Protein AF-A0A8H7R7V6-F1 (afdb_monomer)

Sequence (417 aa):
KKKKIMVQNHTMDVLSERLSRDVQIFDNLLKLIPAKFYVMDKNDDASGKFQHNKRKKAPKQAIKDRTKKAKKAKLDPNNIKSIGELQEEKAKQLIEEQENKSESEEEEDDEEESSDADEEQIEKMDVETGAFSGLDDSTPALAEATTTVEEVNLQPMEKSDIDQLRNRLQARISQLREKRNAPGANTANPRSRDDILAARNKKKEDRKKAIKAQKEKGGKVASEELVKFDDRKPVFNQTRPSADSVKMDGDLYFGKLAVGATVDQKKKKGPTDAKTQLKMLEAKQEKLEKMKGEDKSKAEELMEKEEWNKVLALATGEKLKDDTKLLKKTIKRQEKLKNKSGQEWNKRIEKVKYDEKKHIKKREENIKSKIDEKMNKKRGIKVKPAPKKARPGFEGAKRSNGGKVSKPSPPTKKGKK

Foldseek 3Di:
DVVVVVVVVVVVVVVVVVVVVVVVVVVVVQQVDQCCVPDPPPVVVVPPPPDDPPPPPDDPVVVVVVVVVVVVLVPDPVNRDGPVRVVVVVVVVVVVVVVVVVVVVVVDDDDDDDDDDDDDDDDDDYDDDDDDDDDDDDDDDDDDDDDDDDDDDDDPDPPDDPVVVVVVVVVVVLVVCVVVVPPPNPDVDDDDPVVVVVVVVVVVVVVVVVVVVCVVVVDPDDPDDPPPPPPDDDDPDDDDPDPDDDDDPDPDDPPDPPPDPPPPPVPPDPDPALVVLLVVLVVVVVVLVVCCVVPVVVSVVVVVVVVVVVVVCVVVVHDDDNDNVVSVVVVVVVVVVVVVVVVVVVVVVVVVVVVVVVVVVVVVVVVVVVVVVVVCVVVVNPDDDDPPDPDVPDDDDPPDDDDDPDDDDDDDPPDDD

Structure (mmCIF, N/CA/C/O backbone):
data_AF-A0A8H7R7V6-F1
#
_entry.id   AF-A0A8H7R7V6-F1
#
loop_
_atom_site.group_PDB
_atom_site.id
_atom_site.type_symbol
_atom_site.label_atom_id
_atom_site.label_alt_id
_atom_site.label_comp_id
_atom_site.label_asym_id
_atom_site.label_entity_id
_atom_site.label_seq_id
_atom_site.pdbx_PDB_ins_code
_atom_site.Cartn_x
_atom_site.Cartn_y
_atom_site.Cartn_z
_atom_site.occupancy
_atom_site.B_iso_or_equiv
_atom_site.auth_seq_id
_atom_site.auth_comp_id
_atom_site.auth_asym_id
_atom_site.auth_atom_id
_atom_site.pdbx_PDB_model_num
ATOM 1 N N . LYS A 1 1 ? -87.316 -16.687 -7.023 1.00 62.53 1 LYS A N 1
ATOM 2 C CA . LYS A 1 1 ? -86.190 -17.240 -7.825 1.00 62.53 1 LYS A CA 1
ATOM 3 C C . LYS A 1 1 ? -85.222 -16.148 -8.310 1.00 62.53 1 LYS A C 1
ATOM 5 O O . LYS A 1 1 ? -84.075 -16.199 -7.897 1.00 62.53 1 LYS A O 1
ATOM 10 N N . LYS A 1 2 ? -85.666 -15.108 -9.041 1.00 66.12 2 LYS A N 1
ATOM 11 C CA . LYS A 1 2 ? -84.797 -14.008 -9.539 1.00 66.12 2 LYS A CA 1
ATOM 12 C C . LYS A 1 2 ? -83.931 -13.304 -8.469 1.00 66.12 2 LYS A C 1
ATOM 14 O O . LYS A 1 2 ? -82.732 -13.176 -8.665 1.00 66.12 2 LYS A O 1
ATOM 19 N N . LYS A 1 3 ? -84.494 -12.945 -7.302 1.00 67.38 3 LYS A N 1
ATOM 20 C CA . LYS A 1 3 ? -83.727 -12.311 -6.202 1.00 67.38 3 LYS A CA 1
ATOM 21 C C . LYS A 1 3 ? -82.595 -13.194 -5.638 1.00 67.38 3 LYS A C 1
ATOM 23 O O . LYS A 1 3 ? -81.553 -12.670 -5.282 1.00 67.38 3 LYS A O 1
ATOM 28 N N . LYS A 1 4 ? -82.774 -14.523 -5.593 1.00 71.25 4 LYS A N 1
ATOM 29 C CA . LYS A 1 4 ? -81.756 -15.466 -5.084 1.00 71.25 4 LYS A CA 1
ATOM 30 C C . LYS A 1 4 ? -80.575 -15.607 -6.055 1.00 71.25 4 LYS A C 1
ATOM 32 O O . LYS A 1 4 ? -79.439 -15.615 -5.610 1.00 71.25 4 LYS A O 1
ATOM 37 N N . ILE A 1 5 ? -80.856 -15.640 -7.361 1.00 73.12 5 ILE A N 1
ATOM 38 C CA . ILE A 1 5 ? -79.836 -15.692 -8.425 1.00 73.12 5 ILE A CA 1
ATOM 39 C C . ILE A 1 5 ? -79.008 -14.397 -8.443 1.00 73.12 5 ILE A C 1
ATOM 41 O O . ILE A 1 5 ? -77.789 -14.444 -8.530 1.00 73.12 5 ILE A O 1
ATOM 45 N N . MET A 1 6 ? -79.653 -13.239 -8.272 1.00 69.69 6 MET A N 1
ATOM 46 C CA . MET A 1 6 ? -78.968 -11.941 -8.243 1.00 69.69 6 MET A CA 1
ATOM 47 C C . MET A 1 6 ? -78.010 -11.798 -7.048 1.00 69.69 6 MET A C 1
ATOM 49 O O . MET A 1 6 ? -76.903 -11.297 -7.208 1.00 69.69 6 MET A O 1
ATOM 53 N N . VAL A 1 7 ? -78.407 -12.282 -5.863 1.00 74.50 7 VAL A N 1
ATOM 54 C CA . VAL A 1 7 ? -77.539 -12.296 -4.670 1.00 74.50 7 VAL A CA 1
ATOM 55 C C . VAL A 1 7 ? -76.362 -13.258 -4.853 1.00 74.50 7 VAL A C 1
ATOM 57 O O . VAL A 1 7 ? -75.245 -12.909 -4.494 1.00 74.50 7 VAL A O 1
ATOM 60 N N . GLN A 1 8 ? -76.585 -14.433 -5.453 1.00 75.31 8 GLN A N 1
ATOM 61 C CA . GLN A 1 8 ? -75.512 -15.391 -5.748 1.00 75.31 8 GLN A CA 1
ATOM 62 C C . GLN A 1 8 ? -74.484 -14.823 -6.737 1.00 75.31 8 GLN A C 1
ATOM 64 O O . GLN A 1 8 ? -73.285 -14.926 -6.489 1.00 75.31 8 GLN A O 1
ATOM 69 N N . ASN A 1 9 ? -74.933 -14.155 -7.801 1.00 78.44 9 ASN A N 1
ATOM 70 C CA . ASN A 1 9 ? -74.030 -13.503 -8.751 1.00 78.44 9 ASN A CA 1
ATOM 71 C C . ASN A 1 9 ? -73.221 -12.387 -8.076 1.00 78.44 9 ASN A C 1
ATOM 73 O O . ASN A 1 9 ? -72.006 -12.356 -8.211 1.00 78.44 9 ASN A O 1
ATOM 77 N N . HIS A 1 10 ? -73.856 -11.562 -7.237 1.00 78.81 10 HIS A N 1
ATOM 78 C CA . HIS A 1 10 ? -73.146 -10.515 -6.503 1.00 78.81 10 HIS A CA 1
ATOM 79 C C . HIS A 1 10 ? -72.088 -11.078 -5.539 1.00 78.81 10 HIS A C 1
ATOM 81 O O . HIS A 1 10 ? -71.000 -10.526 -5.425 1.00 78.81 10 HIS A O 1
ATOM 87 N N . THR A 1 11 ? -72.357 -12.208 -4.875 1.00 83.81 11 THR A N 1
ATOM 88 C CA . THR A 1 11 ? -71.341 -12.866 -4.035 1.00 83.81 11 THR A CA 1
ATOM 89 C C . THR A 1 11 ? -70.177 -13.439 -4.843 1.00 83.81 11 THR A C 1
ATOM 91 O O . THR A 1 11 ? -69.045 -13.414 -4.363 1.00 83.81 11 THR A O 1
ATOM 94 N N . MET A 1 12 ? -70.435 -13.924 -6.063 1.00 85.75 12 MET A N 1
ATOM 95 C CA . MET A 1 12 ? -69.388 -14.401 -6.971 1.00 85.75 12 MET A CA 1
ATOM 96 C C . MET A 1 12 ? -68.538 -13.245 -7.504 1.00 85.75 12 MET A C 1
ATOM 98 O O . MET A 1 12 ? -67.318 -13.377 -7.547 1.00 85.75 12 MET A O 1
ATOM 102 N N . ASP A 1 13 ? -69.155 -12.106 -7.818 1.00 88.44 13 ASP A N 1
ATOM 103 C CA . ASP A 1 13 ? -68.453 -10.897 -8.260 1.00 88.44 13 ASP A CA 1
ATOM 104 C C . ASP A 1 13 ? -67.587 -10.303 -7.138 1.00 88.44 13 ASP A C 1
ATOM 106 O O . ASP A 1 13 ? -66.431 -9.952 -7.346 1.00 88.44 13 ASP A O 1
ATOM 110 N N . VAL A 1 14 ? -68.085 -10.275 -5.898 1.00 91.12 14 VAL A N 1
ATOM 111 C CA . VAL A 1 14 ? -67.290 -9.825 -4.740 1.00 91.12 14 VAL A CA 1
ATOM 112 C C . VAL A 1 14 ? -66.110 -10.767 -4.468 1.00 91.12 14 VAL A C 1
ATOM 114 O O . VAL A 1 14 ? -65.021 -10.321 -4.094 1.00 91.12 14 VAL A O 1
ATOM 117 N N . LEU A 1 15 ? -66.296 -12.077 -4.662 1.00 91.44 15 LEU A N 1
ATOM 118 C CA . LEU A 1 15 ? -65.223 -13.058 -4.510 1.00 91.44 15 LEU A CA 1
ATOM 119 C C . LEU A 1 15 ? -64.175 -12.936 -5.625 1.00 91.44 15 LEU A C 1
ATOM 121 O O . LEU A 1 15 ? -62.980 -12.992 -5.330 1.00 91.44 15 LEU A O 1
ATOM 125 N N . SER A 1 16 ? -64.595 -12.738 -6.877 1.00 93.12 16 SER A N 1
ATOM 126 C CA . SER A 1 16 ? -63.685 -12.557 -8.014 1.00 93.12 16 SER A CA 1
ATOM 127 C C . SER A 1 16 ? -62.885 -11.258 -7.890 1.00 93.12 16 SER A C 1
ATOM 129 O O . SER A 1 16 ? -61.675 -11.250 -8.124 1.00 93.12 16 SER A O 1
ATOM 131 N N . GLU A 1 17 ? -63.510 -10.185 -7.407 1.00 92.75 17 GLU A N 1
ATOM 132 C CA . GLU A 1 17 ? -62.842 -8.928 -7.083 1.00 92.75 17 GLU A CA 1
ATOM 133 C C . GLU A 1 17 ? -61.805 -9.083 -5.964 1.00 92.75 17 GLU A C 1
ATOM 135 O O . GLU A 1 17 ? -60.724 -8.493 -6.026 1.00 92.75 17 GLU A O 1
ATOM 140 N N . ARG A 1 18 ? -62.122 -9.857 -4.919 1.00 93.38 18 ARG A N 1
ATOM 141 C CA . ARG A 1 18 ? -61.183 -10.134 -3.826 1.00 93.38 18 ARG A CA 1
ATOM 142 C C . ARG A 1 18 ? -59.995 -10.957 -4.314 1.00 93.38 18 ARG A C 1
ATOM 144 O O . ARG A 1 18 ? -58.863 -10.577 -4.040 1.00 93.38 18 ARG A O 1
ATOM 151 N N . LEU A 1 19 ? -60.245 -12.022 -5.075 1.00 94.38 19 LEU A N 1
ATOM 152 C CA . LEU A 1 19 ? -59.187 -12.838 -5.675 1.00 94.38 19 LEU A CA 1
ATOM 153 C C . LEU A 1 19 ? -58.293 -12.001 -6.595 1.00 94.38 19 LEU A C 1
ATOM 155 O O . LEU A 1 19 ? -57.074 -12.101 -6.512 1.00 94.38 19 LEU A O 1
ATOM 159 N N . SER A 1 20 ? -58.878 -11.116 -7.403 1.00 93.62 20 SER A N 1
ATOM 160 C CA . SER A 1 20 ? -58.120 -10.207 -8.270 1.00 93.62 20 SER A CA 1
ATOM 161 C C . SER A 1 20 ? -57.237 -9.244 -7.471 1.00 93.62 20 SER A C 1
ATOM 163 O O . SER A 1 20 ? -56.085 -9.023 -7.840 1.00 93.62 20 SER A O 1
ATOM 165 N N . ARG A 1 21 ? -57.733 -8.700 -6.348 1.00 95.38 21 ARG A N 1
ATOM 166 C CA . ARG A 1 21 ? -56.925 -7.862 -5.443 1.00 95.38 21 ARG A CA 1
ATOM 167 C C . ARG A 1 21 ? -55.783 -8.649 -4.806 1.00 95.38 21 ARG A C 1
ATOM 169 O O . ARG A 1 21 ? -54.660 -8.154 -4.777 1.00 95.38 21 ARG A O 1
ATOM 176 N N . ASP A 1 22 ? -56.049 -9.860 -4.324 1.00 94.62 22 ASP A N 1
ATOM 177 C CA . ASP A 1 22 ? -55.033 -10.699 -3.686 1.00 94.62 22 ASP A CA 1
ATOM 178 C C . ASP A 1 22 ? -53.931 -11.080 -4.692 1.00 94.62 22 ASP A C 1
ATOM 180 O O . ASP A 1 22 ? -52.749 -10.936 -4.382 1.00 94.62 22 ASP A O 1
ATOM 184 N N . VAL A 1 23 ? -54.291 -11.445 -5.929 1.00 93.50 23 VAL A N 1
ATOM 185 C CA . VAL A 1 23 ? -53.333 -11.699 -7.024 1.00 93.50 23 VAL A CA 1
ATOM 186 C C . VAL A 1 23 ? -52.469 -10.466 -7.304 1.00 93.50 23 VAL A C 1
ATOM 188 O O . VAL A 1 23 ? -51.245 -10.573 -7.320 1.00 93.50 23 VAL A O 1
ATOM 191 N N . GLN A 1 24 ? -53.069 -9.276 -7.412 1.00 92.38 24 GLN A N 1
ATOM 192 C CA . GLN A 1 24 ? -52.314 -8.029 -7.596 1.00 92.38 24 GLN A CA 1
ATOM 193 C C . GLN A 1 24 ? -51.334 -7.757 -6.444 1.00 92.38 24 GLN A C 1
ATOM 195 O O . GLN A 1 24 ? -50.227 -7.267 -6.673 1.00 92.38 24 GLN A O 1
ATOM 200 N N . ILE A 1 25 ? -51.716 -8.066 -5.200 1.00 94.19 25 ILE A N 1
ATOM 201 C CA . ILE A 1 25 ? -50.840 -7.926 -4.030 1.00 94.19 25 ILE A CA 1
ATOM 202 C C . ILE A 1 25 ? -49.653 -8.890 -4.129 1.00 94.19 25 ILE A C 1
ATOM 204 O O . ILE A 1 25 ? -48.515 -8.469 -3.902 1.00 94.19 25 ILE A O 1
ATOM 208 N N . PHE A 1 26 ? -49.888 -10.152 -4.497 1.00 90.31 26 PHE A N 1
ATOM 209 C CA . PHE A 1 26 ? -48.817 -11.130 -4.690 1.00 90.31 26 PHE A CA 1
ATOM 210 C C . PHE A 1 26 ? -47.879 -10.736 -5.833 1.00 90.31 26 PHE A C 1
ATOM 212 O O . PHE A 1 26 ? -46.663 -10.774 -5.647 1.00 90.31 26 PHE A O 1
ATOM 219 N N . ASP A 1 27 ? -48.404 -10.260 -6.960 1.00 87.56 27 ASP A N 1
ATOM 220 C CA . ASP A 1 27 ? -47.586 -9.788 -8.081 1.00 87.56 27 ASP A CA 1
ATOM 221 C C . ASP A 1 27 ? -46.722 -8.588 -7.685 1.00 87.56 27 ASP A C 1
ATOM 223 O O . ASP A 1 27 ? -45.543 -8.516 -8.033 1.00 87.56 27 ASP A O 1
ATOM 227 N N . ASN A 1 28 ? -47.271 -7.655 -6.904 1.00 88.62 28 ASN A N 1
ATOM 228 C CA . ASN A 1 28 ? -46.518 -6.517 -6.378 1.00 88.62 28 ASN A CA 1
ATOM 229 C C . ASN A 1 28 ? -45.423 -6.955 -5.395 1.00 88.62 28 ASN A C 1
ATOM 231 O O . ASN A 1 28 ? -44.320 -6.405 -5.419 1.00 88.62 28 ASN A O 1
ATOM 235 N N . LEU A 1 29 ? -45.691 -7.967 -4.567 1.00 86.88 29 LEU A N 1
ATOM 236 C CA . LEU A 1 29 ? -44.695 -8.547 -3.669 1.00 86.88 29 LEU A CA 1
ATOM 237 C C . LEU A 1 29 ? -43.571 -9.239 -4.450 1.00 86.88 29 LEU A C 1
ATOM 239 O O . LEU A 1 29 ? -42.398 -9.050 -4.134 1.00 86.88 29 LEU A O 1
ATOM 243 N N . LEU A 1 30 ? -43.911 -9.996 -5.493 1.00 84.50 30 LEU A N 1
ATOM 244 C CA . LEU A 1 30 ? -42.936 -10.661 -6.354 1.00 84.50 30 LEU A CA 1
ATOM 245 C C . LEU A 1 30 ? -42.093 -9.651 -7.147 1.00 84.50 30 LEU A C 1
ATOM 247 O O . LEU A 1 30 ? -40.888 -9.852 -7.286 1.00 84.50 30 LEU A O 1
ATOM 251 N N . LYS A 1 31 ? -42.673 -8.521 -7.578 1.00 84.44 31 LYS A N 1
ATOM 252 C CA . LYS A 1 31 ? -41.951 -7.410 -8.231 1.00 84.44 31 LYS A CA 1
ATOM 253 C C . LYS A 1 31 ? -40.912 -6.738 -7.334 1.00 84.44 31 LYS A C 1
ATOM 255 O O . LYS A 1 31 ? -39.905 -6.243 -7.834 1.00 84.44 31 LYS A O 1
ATOM 260 N N . LEU A 1 32 ? -41.122 -6.728 -6.017 1.00 84.25 32 LEU A N 1
ATOM 261 C CA . LEU A 1 32 ? -40.166 -6.159 -5.059 1.00 84.25 32 LEU A CA 1
ATOM 262 C C . LEU A 1 32 ? -38.918 -7.031 -4.869 1.00 84.25 32 LEU A C 1
ATOM 264 O O . LEU A 1 32 ? -37.903 -6.553 -4.359 1.00 84.25 32 LEU A O 1
ATOM 268 N N . ILE A 1 33 ? -38.976 -8.301 -5.266 1.00 83.19 33 ILE A N 1
ATOM 269 C CA . ILE A 1 33 ? -37.880 -9.249 -5.111 1.00 83.19 33 ILE A CA 1
ATOM 270 C C . ILE A 1 33 ? -37.012 -9.211 -6.379 1.00 83.19 33 ILE A C 1
ATOM 272 O O . ILE A 1 33 ? -37.485 -9.550 -7.463 1.00 83.19 33 ILE A O 1
ATOM 276 N N . PRO A 1 34 ? -35.717 -8.850 -6.284 1.00 80.06 34 PRO A N 1
ATOM 277 C CA . PRO A 1 34 ? -34.854 -8.812 -7.458 1.00 80.06 34 PRO A CA 1
ATOM 278 C C . PRO A 1 34 ? -34.709 -10.194 -8.106 1.00 80.06 34 PRO A C 1
ATOM 280 O O . PRO A 1 34 ? -34.283 -11.153 -7.455 1.00 80.06 34 PRO A O 1
ATOM 283 N N . ALA A 1 35 ? -34.951 -10.274 -9.417 1.00 78.75 35 ALA A N 1
ATOM 284 C CA . ALA A 1 35 ? -34.906 -11.530 -10.170 1.00 78.75 35 ALA A CA 1
ATOM 285 C C . ALA A 1 35 ? -33.546 -12.245 -10.139 1.00 78.75 35 ALA A C 1
ATOM 287 O O . ALA A 1 35 ? -33.474 -13.466 -10.272 1.00 78.75 35 ALA A O 1
ATOM 288 N N . LYS A 1 36 ? -32.470 -11.494 -9.868 1.00 78.00 36 LYS A N 1
ATOM 289 C CA . LYS A 1 36 ? -31.098 -11.997 -9.728 1.00 78.00 36 LYS A CA 1
ATOM 290 C C . LYS A 1 36 ? -30.956 -13.179 -8.754 1.00 78.00 36 LYS A C 1
ATOM 292 O O . LYS A 1 36 ? -30.022 -13.962 -8.889 1.00 78.00 36 LYS A O 1
ATOM 297 N N . PHE A 1 37 ? -31.811 -13.279 -7.738 1.00 76.94 37 PHE A N 1
ATOM 298 C CA . PHE A 1 37 ? -31.694 -14.328 -6.720 1.00 76.94 37 PHE A CA 1
ATOM 299 C C . PHE A 1 37 ? -32.346 -15.658 -7.114 1.00 76.94 37 PHE A C 1
ATOM 301 O O . PHE A 1 37 ? -32.041 -16.669 -6.489 1.00 76.94 37 PHE A O 1
ATOM 308 N N . TYR A 1 38 ? -33.203 -15.664 -8.136 1.00 77.88 38 TYR A N 1
ATOM 309 C CA . TYR A 1 38 ? -34.001 -16.833 -8.525 1.00 77.88 38 TYR A CA 1
ATOM 310 C C . TYR A 1 38 ? -33.715 -17.290 -9.955 1.00 77.88 38 TYR A C 1
ATOM 312 O O . TYR A 1 38 ? -33.756 -18.483 -10.243 1.00 77.88 38 TYR A O 1
ATOM 320 N N . VAL A 1 39 ? -33.361 -16.359 -10.842 1.00 73.75 39 VAL A N 1
ATOM 321 C CA . VAL A 1 39 ? -32.916 -16.666 -12.199 1.00 73.75 39 VAL A CA 1
ATOM 322 C C . VAL A 1 39 ? -31.392 -16.679 -12.196 1.00 73.75 39 VAL A C 1
ATOM 324 O O . VAL A 1 39 ? -30.742 -15.634 -12.203 1.00 73.75 39 VAL A O 1
ATOM 327 N N . MET A 1 40 ? -30.808 -17.876 -12.128 1.00 62.38 40 MET A N 1
ATOM 328 C CA . MET A 1 40 ? -29.369 -18.045 -12.308 1.00 62.38 40 MET A CA 1
ATOM 329 C C . MET A 1 40 ? -29.032 -17.792 -13.779 1.00 62.38 40 MET A C 1
ATOM 331 O O . MET A 1 40 ? -29.240 -18.657 -14.633 1.00 62.38 40 MET A O 1
ATOM 335 N N . ASP A 1 41 ? -28.517 -16.603 -14.086 1.00 64.38 41 ASP A N 1
ATOM 336 C CA . ASP A 1 41 ? -27.935 -16.326 -15.395 1.00 64.38 41 ASP A CA 1
ATOM 337 C C . ASP A 1 41 ? -26.734 -17.255 -15.602 1.00 64.38 41 ASP A C 1
ATOM 339 O O . ASP A 1 41 ? -25.654 -17.030 -15.053 1.00 64.38 41 ASP A O 1
ATOM 343 N N . LYS A 1 42 ? -26.889 -18.278 -16.453 1.00 60.53 42 LYS A N 1
ATOM 344 C CA . LYS A 1 42 ? -25.810 -19.214 -16.839 1.00 60.53 42 LYS A CA 1
ATOM 345 C C . LYS A 1 42 ? -24.548 -18.500 -17.372 1.00 60.53 42 LYS A C 1
ATOM 347 O O . LYS A 1 42 ? -23.471 -19.087 -17.434 1.00 60.53 42 LYS A O 1
ATOM 352 N N . ASN A 1 43 ? -24.666 -17.222 -17.739 1.00 58.56 43 ASN A N 1
ATOM 353 C CA . ASN A 1 43 ? -23.579 -16.370 -18.217 1.00 58.56 43 ASN A CA 1
ATOM 354 C C . ASN A 1 43 ? -22.731 -15.725 -17.102 1.00 58.56 43 ASN A C 1
ATOM 356 O O . ASN A 1 43 ? -21.577 -15.368 -17.362 1.00 58.56 43 ASN A O 1
ATOM 360 N N . ASP A 1 44 ? -23.246 -15.579 -15.877 1.00 56.56 44 ASP A N 1
ATOM 361 C CA . ASP A 1 44 ? -22.470 -15.035 -14.750 1.00 56.56 44 ASP A CA 1
ATOM 362 C C . ASP A 1 44 ? -21.408 -16.051 -14.272 1.00 56.56 44 ASP A C 1
ATOM 364 O O . ASP A 1 44 ? -20.286 -15.665 -13.919 1.00 56.56 44 ASP A O 1
ATOM 368 N N . ASP A 1 45 ? -21.692 -17.352 -14.396 1.00 53.75 45 ASP A N 1
ATOM 369 C CA . ASP A 1 45 ? -20.743 -18.437 -14.111 1.00 53.75 45 ASP A CA 1
ATOM 370 C C . ASP A 1 45 ? -19.632 -18.550 -15.174 1.00 53.75 45 ASP A C 1
ATOM 372 O O . ASP A 1 45 ? -18.476 -18.870 -14.865 1.00 53.75 45 ASP A O 1
ATOM 376 N N . ALA A 1 46 ? -19.930 -18.176 -16.424 1.00 53.84 46 ALA A N 1
ATOM 377 C CA . ALA A 1 46 ? -18.959 -18.119 -17.522 1.00 53.84 46 ALA A CA 1
ATOM 378 C C . ALA A 1 46 ? -17.935 -16.970 -17.377 1.00 53.84 46 ALA A C 1
ATOM 380 O O . ALA A 1 46 ? -16.934 -16.918 -18.088 1.00 53.84 46 ALA A O 1
ATOM 381 N N . SER A 1 47 ? -18.133 -16.045 -16.432 1.00 56.16 47 SER A N 1
ATOM 382 C CA . SER A 1 47 ? -17.172 -14.989 -16.085 1.00 56.16 47 SER A CA 1
ATOM 383 C C . SER A 1 47 ? -16.495 -15.239 -14.727 1.00 56.16 47 SER A C 1
ATOM 385 O O . SER A 1 47 ? -16.049 -14.294 -14.061 1.00 56.16 47 SER A O 1
ATOM 387 N N . GLY A 1 48 ? -16.390 -16.499 -14.295 1.00 61.53 48 GLY A N 1
ATOM 388 C CA . GLY A 1 48 ? -15.676 -16.859 -13.074 1.00 61.53 48 GLY A CA 1
ATOM 389 C C . GLY A 1 48 ? -14.277 -16.231 -13.019 1.00 61.53 48 GLY A C 1
ATOM 390 O O . GLY A 1 48 ? -13.573 -16.145 -14.025 1.00 61.53 48 GLY A O 1
ATOM 391 N N . LYS A 1 49 ? -13.838 -15.810 -11.822 1.00 59.19 49 LYS A N 1
ATOM 392 C CA . LYS A 1 49 ? -12.513 -15.193 -11.557 1.00 59.19 49 LYS A CA 1
ATOM 393 C C . LYS A 1 49 ? -11.319 -15.955 -12.158 1.00 59.19 49 LYS A C 1
ATOM 395 O O . LYS A 1 49 ? -10.241 -15.377 -12.288 1.00 59.19 49 LYS A O 1
ATOM 400 N N . PHE A 1 50 ? -11.510 -17.231 -12.481 1.00 60.84 50 PHE A N 1
ATOM 401 C CA . PHE A 1 50 ? -10.505 -18.152 -12.998 1.00 60.84 50 PHE A CA 1
ATOM 402 C C . PHE A 1 50 ? -10.549 -18.342 -14.520 1.00 60.84 50 PHE A C 1
ATOM 404 O O . PHE A 1 50 ? -9.615 -18.913 -15.075 1.00 60.84 50 PHE A O 1
ATOM 411 N N . GLN A 1 51 ? -11.571 -17.840 -15.219 1.00 67.88 51 GLN A N 1
ATOM 412 C CA . GLN A 1 51 ? -11.624 -17.932 -16.674 1.00 67.88 51 GLN A CA 1
ATOM 413 C C . GLN A 1 51 ? -10.767 -16.833 -17.316 1.00 67.88 51 GLN A C 1
ATOM 415 O O . GLN A 1 51 ? -10.901 -15.637 -17.035 1.00 67.88 51 GLN A O 1
ATOM 420 N N . HIS A 1 52 ? -9.843 -17.228 -18.194 1.00 60.16 52 HIS A N 1
ATOM 421 C CA . HIS A 1 52 ? -9.026 -16.273 -18.931 1.00 60.16 52 HIS A CA 1
ATOM 422 C C . HIS A 1 52 ? -9.891 -15.478 -19.910 1.00 60.16 52 HIS A C 1
ATOM 424 O O . HIS A 1 52 ? -10.493 -16.007 -20.839 1.00 60.16 52 HIS A O 1
ATOM 430 N N . ASN A 1 53 ? -9.932 -14.166 -19.688 1.00 64.94 53 ASN A N 1
ATOM 431 C CA . ASN A 1 53 ? -10.786 -13.237 -20.409 1.00 64.94 53 ASN A CA 1
ATOM 432 C C . ASN A 1 53 ? -10.420 -13.203 -21.911 1.00 64.94 53 ASN A C 1
ATOM 434 O O . ASN A 1 53 ? -9.473 -12.517 -22.309 1.00 64.94 53 ASN A O 1
ATOM 438 N N . LYS A 1 54 ? -11.181 -13.918 -22.756 1.00 59.69 54 LYS A N 1
ATOM 439 C CA . LYS A 1 54 ? -11.018 -13.945 -24.227 1.00 59.69 54 LYS A CA 1
ATOM 440 C C . LYS A 1 54 ? -11.289 -12.572 -24.883 1.00 59.69 54 LYS A C 1
ATOM 442 O O . LYS A 1 54 ? -10.949 -12.348 -26.041 1.00 59.69 54 LYS A O 1
ATOM 447 N N . ARG A 1 55 ? -11.800 -11.590 -24.123 1.00 59.06 55 ARG A N 1
ATOM 448 C CA . ARG A 1 55 ? -12.174 -10.224 -24.555 1.00 59.06 55 ARG A CA 1
ATOM 449 C C . ARG A 1 55 ? -10.999 -9.258 -24.790 1.00 59.06 55 ARG A C 1
ATOM 451 O O . ARG A 1 55 ? -11.205 -8.046 -24.835 1.00 59.06 55 ARG A O 1
ATOM 458 N N . LYS A 1 56 ? -9.763 -9.747 -24.944 1.00 57.75 56 LYS A N 1
ATOM 459 C CA . LYS A 1 56 ? -8.589 -8.894 -25.229 1.00 57.75 56 LYS A CA 1
ATOM 460 C C . LYS A 1 56 ? -8.421 -8.512 -26.710 1.00 57.75 56 LYS A C 1
ATOM 462 O O . LYS A 1 56 ? -7.507 -7.751 -27.008 1.00 57.75 56 LYS A O 1
ATOM 467 N N . LYS A 1 57 ? -9.287 -8.990 -27.616 1.00 61.69 57 LYS A N 1
ATOM 468 C CA . LYS A 1 57 ? -9.221 -8.694 -29.064 1.00 61.69 57 LYS A CA 1
ATOM 469 C C . LYS A 1 57 ? -10.038 -7.469 -29.523 1.00 61.69 57 LYS A C 1
ATOM 471 O O . LYS A 1 57 ? -9.956 -7.108 -30.687 1.00 61.69 57 LYS A O 1
ATOM 476 N N . ALA A 1 58 ? -10.809 -6.817 -28.647 1.00 68.19 58 ALA A N 1
ATOM 477 C CA . ALA A 1 58 ? -11.602 -5.638 -29.020 1.00 68.19 58 ALA A CA 1
ATOM 478 C C . ALA A 1 58 ? -10.824 -4.318 -28.808 1.00 68.19 58 ALA A C 1
ATOM 480 O O . ALA A 1 58 ? -10.036 -4.219 -27.858 1.00 68.19 58 ALA A O 1
ATOM 481 N N . PRO A 1 59 ? -11.054 -3.275 -29.632 1.00 79.25 59 PRO A N 1
ATOM 482 C CA . PRO A 1 59 ? -10.400 -1.981 -29.465 1.00 79.25 59 PRO A CA 1
ATOM 483 C C . PRO A 1 59 ? -10.720 -1.372 -28.091 1.00 79.25 59 PRO A C 1
ATOM 485 O O . PRO A 1 59 ? -11.849 -1.429 -27.596 1.00 79.25 59 PRO A O 1
ATOM 488 N N . LYS A 1 60 ? -9.712 -0.756 -27.454 1.00 74.12 60 LYS A N 1
ATOM 489 C CA . LYS A 1 60 ? -9.797 -0.229 -26.074 1.00 74.12 60 LYS A CA 1
ATOM 490 C C . LYS A 1 60 ? -10.938 0.781 -25.865 1.00 74.12 60 LYS A C 1
ATOM 492 O O . LYS A 1 60 ? -11.380 0.939 -24.730 1.00 74.12 60 LYS A O 1
ATOM 497 N N . GLN A 1 61 ? -11.385 1.468 -26.918 1.00 79.69 61 GLN A N 1
ATOM 498 C CA . GLN A 1 61 ? -12.508 2.414 -26.877 1.00 79.69 61 GLN A CA 1
ATOM 499 C C . GLN A 1 61 ? -13.849 1.679 -26.738 1.00 79.69 61 GLN A C 1
ATOM 501 O O . GLN A 1 61 ? -14.537 1.884 -25.743 1.00 79.69 61 GLN A O 1
ATOM 506 N N . ALA A 1 62 ? -14.129 0.693 -27.596 1.00 79.50 62 ALA A N 1
ATOM 507 C CA . ALA A 1 62 ? -15.353 -0.111 -27.525 1.00 79.50 62 ALA A CA 1
ATOM 508 C C . ALA A 1 62 ? -15.528 -0.833 -26.174 1.00 79.50 62 ALA A C 1
ATOM 510 O O . ALA A 1 62 ? -16.640 -0.955 -25.663 1.00 79.50 62 ALA A O 1
ATOM 511 N N . ILE A 1 63 ? -14.433 -1.275 -25.542 1.00 77.38 63 ILE A N 1
ATOM 512 C CA . ILE A 1 63 ? -14.484 -1.868 -24.193 1.00 77.38 63 ILE A CA 1
ATOM 513 C C . ILE A 1 63 ? -14.891 -0.816 -23.149 1.00 77.38 63 ILE A C 1
ATOM 515 O O . ILE A 1 63 ? -15.720 -1.086 -22.278 1.00 77.38 63 ILE A O 1
ATOM 519 N N . LYS A 1 64 ? -14.332 0.396 -23.226 1.00 82.75 64 LYS A N 1
ATOM 520 C CA . LYS A 1 64 ? -14.677 1.489 -22.308 1.00 82.75 64 LYS A CA 1
ATOM 521 C C . LYS A 1 64 ? -16.129 1.928 -22.482 1.00 82.75 64 LYS A C 1
ATOM 523 O O . LYS A 1 64 ? -16.811 2.106 -21.480 1.00 82.75 64 LYS A O 1
ATOM 528 N N . ASP A 1 65 ? -16.622 2.022 -23.707 1.00 86.06 65 ASP A N 1
ATOM 529 C CA . ASP A 1 65 ? -17.991 2.479 -23.956 1.00 86.06 65 ASP A CA 1
ATOM 530 C C . ASP A 1 65 ? -19.019 1.410 -23.577 1.00 86.06 65 ASP A C 1
ATOM 532 O O . ASP A 1 65 ? -19.997 1.718 -22.897 1.00 86.06 65 ASP A O 1
ATOM 536 N N . ARG A 1 66 ? -18.734 0.127 -23.840 1.00 83.00 66 ARG A N 1
ATOM 537 C CA . ARG A 1 66 ? -19.552 -0.990 -23.335 1.00 83.00 66 ARG A CA 1
ATOM 538 C C . ARG A 1 66 ? -19.572 -1.053 -21.808 1.00 83.00 66 ARG A C 1
ATOM 540 O O . ARG A 1 66 ? -20.630 -1.254 -21.222 1.00 83.00 66 ARG A O 1
ATOM 547 N N . THR A 1 67 ? -18.434 -0.844 -21.138 1.00 84.12 67 THR A N 1
ATOM 548 C CA . THR A 1 67 ? -18.398 -0.831 -19.660 1.00 84.12 67 THR A CA 1
ATOM 549 C C . THR A 1 67 ? -19.121 0.373 -19.059 1.00 84.12 67 THR A C 1
ATOM 551 O O . THR A 1 67 ? -19.746 0.233 -18.010 1.00 84.12 67 THR A O 1
ATOM 554 N N . LYS A 1 68 ? -19.084 1.542 -19.709 1.00 87.19 68 LYS A N 1
ATOM 555 C CA . LYS A 1 68 ? -19.883 2.709 -19.309 1.00 87.19 68 LYS A CA 1
ATOM 556 C C . LYS A 1 68 ? -21.377 2.465 -19.523 1.00 87.19 68 LYS A C 1
ATOM 558 O O . LYS A 1 68 ? -22.142 2.729 -18.603 1.00 87.19 68 LYS A O 1
ATOM 563 N N . LYS A 1 69 ? -21.779 1.904 -20.671 1.00 89.69 69 LYS A N 1
ATOM 564 C CA . LYS A 1 69 ? -23.178 1.553 -20.971 1.00 89.69 69 LYS A CA 1
ATOM 565 C C . LYS A 1 69 ? -23.727 0.529 -19.977 1.00 89.69 69 LYS A C 1
ATOM 567 O O . LYS A 1 69 ? -24.794 0.750 -19.429 1.00 89.69 69 LYS A O 1
ATOM 572 N N . ALA A 1 70 ? -22.960 -0.515 -19.655 1.00 84.75 70 ALA A N 1
ATOM 573 C CA . ALA A 1 70 ? -23.354 -1.512 -18.657 1.00 84.75 70 ALA A CA 1
ATOM 574 C C . ALA A 1 70 ? -23.490 -0.919 -17.244 1.00 84.75 70 ALA A C 1
ATOM 576 O O . ALA A 1 70 ? -24.402 -1.270 -16.504 1.00 84.75 70 ALA A O 1
ATOM 577 N N . LYS A 1 71 ? -22.600 0.007 -16.859 1.00 84.69 71 LYS A N 1
ATOM 578 C CA . LYS A 1 71 ? -22.728 0.723 -15.581 1.00 84.69 71 LYS A CA 1
ATOM 579 C C . LYS A 1 71 ? -23.948 1.639 -15.555 1.00 84.69 71 LYS A C 1
ATOM 581 O O . LYS A 1 71 ? -24.592 1.699 -14.520 1.00 84.69 71 LYS A O 1
ATOM 586 N N . LYS A 1 72 ? -24.248 2.321 -16.664 1.00 86.88 72 LYS A N 1
ATOM 587 C CA . LYS A 1 72 ? -25.435 3.170 -16.798 1.00 86.88 72 LYS A CA 1
ATOM 588 C C . LYS A 1 72 ? -26.713 2.332 -16.678 1.00 86.88 72 LYS A C 1
ATOM 590 O O . LYS A 1 72 ? -27.468 2.562 -15.752 1.00 86.88 72 LYS A O 1
ATOM 595 N N . ALA A 1 73 ? -26.822 1.253 -17.456 1.00 84.75 73 ALA A N 1
ATOM 596 C CA . ALA A 1 73 ? -27.954 0.326 -17.406 1.00 84.75 73 ALA A CA 1
ATOM 597 C C . ALA A 1 73 ? -28.165 -0.313 -16.020 1.00 84.75 73 ALA A C 1
ATOM 599 O O . ALA A 1 73 ? -29.288 -0.608 -15.635 1.00 84.75 73 ALA A O 1
ATOM 600 N N . LYS A 1 74 ? -27.098 -0.518 -15.236 1.00 83.56 74 LYS A N 1
ATOM 601 C CA . LYS A 1 74 ? -27.212 -1.009 -13.852 1.00 83.56 74 LYS A CA 1
ATOM 602 C C . LYS A 1 74 ? -27.732 0.048 -12.866 1.00 83.56 74 LYS A C 1
ATOM 604 O O . LYS A 1 74 ? -28.215 -0.316 -11.799 1.00 83.56 74 LYS A O 1
ATOM 609 N N . LEU A 1 75 ? -27.555 1.332 -13.172 1.00 81.81 75 LEU A N 1
ATOM 610 C CA . LEU A 1 75 ? -28.022 2.448 -12.348 1.00 81.81 75 LEU A CA 1
ATOM 611 C C . LEU A 1 75 ? -29.401 2.973 -12.776 1.00 81.81 75 LEU A C 1
ATOM 613 O O . LEU A 1 75 ? -29.955 3.806 -12.064 1.00 81.81 75 LEU A O 1
ATOM 617 N N . ASP A 1 76 ? -29.946 2.502 -13.897 1.00 83.06 76 ASP A N 1
ATOM 618 C CA . ASP A 1 76 ? -31.260 2.910 -14.381 1.00 83.06 76 ASP A CA 1
ATOM 619 C C . ASP A 1 76 ? -32.352 2.089 -13.651 1.00 83.06 76 ASP A C 1
ATOM 621 O O . ASP A 1 76 ? -32.380 0.863 -13.789 1.00 83.06 76 ASP A O 1
ATOM 625 N N . PRO A 1 77 ? -33.252 2.720 -12.869 1.00 79.81 77 PRO A N 1
ATOM 626 C CA . PRO A 1 77 ? -34.260 2.008 -12.072 1.00 79.81 77 PRO A CA 1
ATOM 627 C C . PRO A 1 77 ? -35.262 1.230 -12.936 1.00 79.81 77 PRO A C 1
ATOM 629 O O . PRO A 1 77 ? -35.730 0.176 -12.524 1.00 79.81 77 PRO A O 1
ATOM 632 N N . ASN A 1 78 ? -35.511 1.692 -14.165 1.00 78.62 78 ASN A N 1
ATOM 633 C CA . ASN A 1 78 ? -36.411 1.043 -15.124 1.00 78.62 78 ASN A CA 1
ATOM 634 C C . ASN A 1 78 ? -35.829 -0.240 -15.744 1.00 78.62 78 ASN A C 1
ATOM 636 O O . ASN A 1 78 ? -36.533 -0.946 -16.454 1.00 78.62 78 ASN A O 1
ATOM 640 N N . ASN A 1 79 ? -34.540 -0.530 -15.536 1.00 78.19 79 ASN A N 1
ATOM 641 C CA . ASN A 1 79 ? -33.895 -1.733 -16.069 1.00 78.19 79 ASN A CA 1
ATOM 642 C C . ASN A 1 79 ? -33.870 -2.894 -15.053 1.00 78.19 79 ASN A C 1
ATOM 644 O O . ASN A 1 79 ? -33.383 -3.982 -15.361 1.00 78.19 79 ASN A O 1
ATOM 648 N N . ILE A 1 80 ? -34.358 -2.679 -13.827 1.00 75.12 80 ILE A N 1
ATOM 649 C CA . ILE A 1 80 ? -34.529 -3.747 -12.838 1.00 75.12 80 ILE A CA 1
ATOM 650 C C . ILE A 1 80 ? -35.836 -4.467 -13.174 1.00 75.12 80 ILE A C 1
ATOM 652 O O . ILE A 1 80 ? -36.896 -4.083 -12.696 1.00 75.12 80 ILE A O 1
ATOM 656 N N . LYS A 1 81 ? -35.747 -5.488 -14.028 1.00 78.81 81 LYS A N 1
ATOM 657 C CA . LYS A 1 81 ? -36.899 -6.303 -14.429 1.00 78.81 81 LYS A CA 1
ATOM 658 C C . LYS A 1 81 ? -37.319 -7.257 -13.308 1.00 78.81 81 LYS A C 1
ATOM 660 O O . LYS A 1 81 ? -36.463 -7.840 -12.628 1.00 78.81 81 LYS A O 1
ATOM 665 N N . SER A 1 82 ? -38.627 -7.422 -13.131 1.00 82.06 82 SER A N 1
ATOM 666 C CA . SER A 1 82 ? -39.208 -8.418 -12.221 1.00 82.06 82 SER A CA 1
ATOM 667 C C . SER A 1 82 ? -39.084 -9.836 -12.791 1.00 82.06 82 SER A C 1
ATOM 669 O O . SER A 1 82 ? -38.895 -10.027 -13.991 1.00 82.06 82 SER A O 1
ATOM 671 N N . ILE A 1 83 ? -39.219 -10.853 -11.936 1.00 80.62 83 ILE A N 1
ATOM 672 C CA . ILE A 1 83 ? -39.254 -12.262 -12.357 1.00 80.62 83 ILE A CA 1
ATOM 673 C C . ILE A 1 83 ? -40.389 -12.506 -13.363 1.00 80.62 83 ILE A C 1
ATOM 675 O O . ILE A 1 83 ? -40.157 -13.175 -14.365 1.00 80.62 83 ILE A O 1
ATOM 679 N N . GLY A 1 84 ? -41.575 -11.933 -13.126 1.00 80.62 84 GLY A N 1
ATOM 680 C CA . GLY A 1 84 ? -42.722 -12.076 -14.032 1.00 80.62 84 GLY A CA 1
ATOM 681 C C . GLY A 1 84 ? -42.453 -11.471 -15.410 1.00 80.62 84 GLY A C 1
ATOM 682 O O . GLY A 1 84 ? -42.628 -12.138 -16.422 1.00 80.62 84 GLY A O 1
ATOM 683 N N . GLU A 1 85 ? -41.893 -10.260 -15.453 1.00 83.56 85 GLU A N 1
ATOM 684 C CA . GLU A 1 85 ? -41.527 -9.592 -16.712 1.00 83.56 85 GLU A CA 1
ATOM 685 C C . GLU A 1 85 ? -40.465 -10.374 -17.497 1.00 83.56 85 GLU A C 1
ATOM 687 O O . GLU A 1 85 ? -40.527 -10.436 -18.719 1.00 83.56 85 GLU A O 1
ATOM 692 N N . LEU A 1 86 ? -39.505 -11.006 -16.812 1.00 78.75 86 LEU A N 1
ATOM 693 C CA . LEU A 1 86 ? -38.503 -11.860 -17.457 1.00 78.75 86 LEU A CA 1
ATOM 694 C C . LEU A 1 86 ? -39.098 -13.162 -17.996 1.00 78.75 86 LEU A C 1
ATOM 696 O O . LEU A 1 86 ? -38.648 -13.654 -19.028 1.00 78.75 86 LEU A O 1
ATOM 700 N N . GLN A 1 87 ? -40.079 -13.742 -17.303 1.00 82.19 87 GLN A N 1
ATOM 701 C CA . GLN A 1 87 ? -40.795 -14.922 -17.787 1.00 82.19 87 GLN A CA 1
ATOM 702 C C . GLN A 1 87 ? -41.649 -14.582 -19.008 1.00 82.19 87 GLN A C 1
ATOM 704 O O . GLN A 1 87 ? -41.609 -15.324 -19.984 1.00 82.19 87 GLN A O 1
ATOM 709 N N . GLU A 1 88 ? -42.343 -13.443 -18.992 1.00 84.94 88 GLU A N 1
ATOM 710 C CA . GLU A 1 88 ? -43.099 -12.935 -20.140 1.00 84.94 88 GLU A CA 1
ATOM 711 C C . GLU A 1 88 ? -42.191 -12.589 -21.321 1.00 84.94 88 GLU A C 1
ATOM 713 O O . GLU A 1 88 ? -42.500 -12.947 -22.450 1.00 84.94 88 GLU A O 1
ATOM 718 N N . GLU A 1 89 ? -41.057 -11.925 -21.087 1.00 85.38 89 GLU A N 1
ATOM 719 C CA . GLU A 1 89 ? -40.080 -11.607 -22.133 1.00 85.38 89 GLU A CA 1
ATOM 720 C C . GLU A 1 89 ? -39.486 -12.880 -22.735 1.00 85.38 89 GLU A C 1
ATOM 722 O O . GLU A 1 89 ? -39.359 -12.978 -23.949 1.00 85.38 89 GLU A O 1
ATOM 727 N N . LYS A 1 90 ? -39.180 -13.885 -21.909 1.00 84.31 90 LYS A N 1
ATOM 728 C CA . LYS A 1 90 ? -38.686 -15.177 -22.388 1.00 84.31 90 LYS A CA 1
ATOM 729 C C . LYS A 1 90 ? -39.759 -15.960 -23.145 1.00 84.31 90 LYS A C 1
ATOM 731 O O . LYS A 1 90 ? -39.440 -16.603 -24.134 1.00 84.31 90 LYS A O 1
ATOM 736 N N . ALA A 1 91 ? -41.012 -15.911 -22.698 1.00 87.50 91 ALA A N 1
ATOM 737 C CA . ALA A 1 91 ? -42.129 -16.523 -23.410 1.00 87.50 91 ALA A CA 1
ATOM 738 C C . ALA A 1 91 ? -42.358 -15.838 -24.764 1.00 87.50 91 ALA A C 1
ATOM 740 O O . ALA A 1 91 ? -42.491 -16.524 -25.766 1.00 87.50 91 ALA A O 1
ATOM 741 N N . LYS A 1 92 ? -42.312 -14.501 -24.811 1.00 89.38 92 LYS A N 1
ATOM 742 C CA . LYS A 1 92 ? -42.386 -13.726 -26.057 1.00 89.38 92 LYS A CA 1
ATOM 743 C C . LYS A 1 92 ? -41.222 -14.026 -26.992 1.00 89.38 92 LYS A C 1
ATOM 745 O O . LYS A 1 92 ? -41.464 -14.227 -28.166 1.00 89.38 92 LYS A O 1
ATOM 750 N N . GLN A 1 93 ? -39.997 -14.126 -26.474 1.00 85.69 93 GLN A N 1
ATOM 751 C CA . GLN A 1 93 ? -38.832 -14.529 -27.269 1.00 85.69 93 GLN A CA 1
ATOM 752 C C . GLN A 1 93 ? -38.999 -15.931 -27.853 1.00 85.69 93 GLN A C 1
ATOM 754 O O . GLN A 1 93 ? -38.670 -16.135 -29.007 1.00 85.69 93 GLN A O 1
ATOM 759 N N . LEU A 1 94 ? -39.535 -16.886 -27.087 1.00 86.44 94 LEU A N 1
ATOM 760 C CA . LEU A 1 94 ? -39.806 -18.232 -27.596 1.00 86.44 94 LEU A CA 1
ATOM 761 C C . LEU A 1 94 ? -40.915 -18.243 -28.653 1.00 86.44 94 LEU A C 1
ATOM 763 O O . LEU A 1 94 ? -40.807 -18.996 -29.610 1.00 86.44 94 LEU A O 1
ATOM 767 N N . ILE A 1 95 ? -41.956 -17.421 -28.491 1.00 89.38 95 ILE A N 1
ATOM 768 C CA . ILE A 1 95 ? -43.029 -17.269 -29.484 1.00 89.38 95 ILE A CA 1
ATOM 769 C C . ILE A 1 95 ? -42.482 -16.616 -30.755 1.00 89.38 95 ILE A C 1
ATOM 771 O O . ILE A 1 95 ? -42.704 -17.137 -31.832 1.00 89.38 95 ILE A O 1
ATOM 775 N N . GLU A 1 96 ? -41.700 -15.544 -30.638 1.00 85.69 96 GLU A N 1
ATOM 776 C CA . GLU A 1 96 ? -41.077 -14.851 -31.771 1.00 85.69 96 GLU A CA 1
ATOM 777 C C . GLU A 1 96 ? -40.021 -15.733 -32.464 1.00 85.69 96 GLU A C 1
ATOM 779 O O . GLU A 1 96 ? -39.891 -15.708 -33.682 1.00 85.69 96 GLU A O 1
ATOM 784 N N . GLU A 1 97 ? -39.281 -16.564 -31.724 1.00 81.94 97 GLU A N 1
ATOM 785 C CA . GLU A 1 97 ? -38.392 -17.585 -32.296 1.00 81.94 97 GLU A CA 1
ATOM 786 C C . GLU A 1 97 ? -39.170 -18.709 -32.994 1.00 81.94 97 GLU A C 1
ATOM 788 O O . GLU A 1 97 ? -38.671 -19.263 -33.970 1.00 81.94 97 GLU A O 1
ATOM 793 N N . GLN A 1 98 ? -40.369 -19.055 -32.5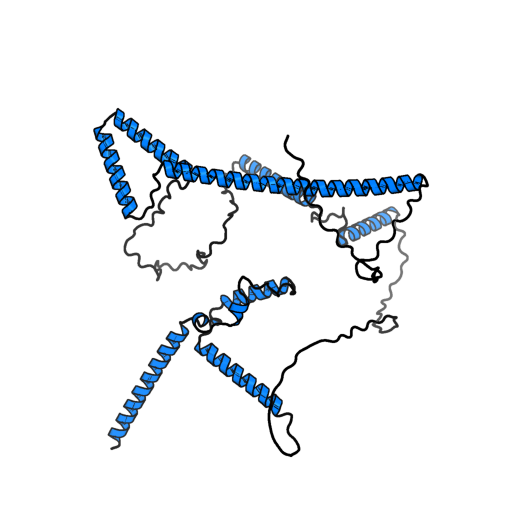17 1.00 78.69 98 GLN A N 1
ATOM 794 C CA . GLN A 1 98 ? -41.256 -20.015 -33.178 1.00 78.69 98 GLN A CA 1
ATOM 795 C C . GLN A 1 98 ? -41.918 -19.417 -34.420 1.00 78.69 98 GLN A C 1
ATOM 797 O O . GLN A 1 98 ? -41.955 -20.096 -35.435 1.00 78.69 98 GLN A O 1
ATOM 802 N N . GLU A 1 99 ? -42.353 -18.157 -34.376 1.00 79.38 99 GLU A N 1
ATOM 803 C CA . GLU A 1 99 ? -42.925 -17.431 -35.517 1.00 79.38 99 GLU A CA 1
ATOM 804 C C . GLU A 1 99 ? -41.876 -17.196 -36.610 1.00 79.38 99 GLU A C 1
ATOM 806 O O . GLU A 1 99 ? -42.129 -17.498 -37.767 1.00 79.38 99 GLU A O 1
ATOM 811 N N . ASN A 1 100 ? -40.651 -16.788 -36.258 1.00 70.94 100 ASN A N 1
ATOM 812 C CA . ASN A 1 100 ? -39.552 -16.689 -37.231 1.00 70.94 100 ASN A CA 1
ATOM 813 C C . ASN A 1 100 ? -39.126 -18.058 -37.789 1.00 70.94 100 ASN A C 1
ATOM 815 O O . ASN A 1 100 ? -38.471 -18.132 -38.827 1.00 70.94 100 ASN A O 1
ATOM 819 N N . LYS A 1 101 ? -39.441 -19.149 -37.082 1.00 68.44 101 LYS A N 1
ATOM 820 C CA . LYS A 1 101 ? -39.160 -20.510 -37.535 1.00 68.44 101 LYS A CA 1
ATOM 821 C C . LYS A 1 101 ? -40.283 -21.067 -38.410 1.00 68.44 101 LYS A C 1
ATOM 823 O O . LYS A 1 101 ? -39.965 -21.739 -39.378 1.00 68.44 101 LYS A O 1
ATOM 828 N N . SER A 1 102 ? -41.543 -20.722 -38.145 1.00 57.03 102 SER A N 1
ATOM 829 C CA . SER A 1 102 ? -42.663 -21.017 -39.045 1.00 57.03 102 SER A CA 1
ATOM 830 C C . SER A 1 102 ? -42.647 -20.140 -40.301 1.00 57.03 102 SER A C 1
ATOM 832 O O . SER A 1 102 ? -42.926 -20.640 -41.376 1.00 57.03 102 SER A O 1
ATOM 834 N N . GLU A 1 103 ? -42.221 -18.874 -40.219 1.00 51.44 103 GLU A N 1
ATOM 835 C CA . GLU A 1 103 ? -42.052 -17.987 -41.389 1.00 51.44 103 GLU A CA 1
ATOM 836 C C . GLU A 1 103 ? -40.870 -18.422 -42.280 1.00 51.44 103 GLU A C 1
ATOM 838 O O . GLU A 1 103 ? -40.844 -18.130 -43.469 1.00 51.44 103 GLU A O 1
ATOM 843 N N . SER A 1 104 ? -39.917 -19.189 -41.734 1.00 47.94 104 SER A N 1
ATOM 844 C CA . SER A 1 104 ? -38.863 -19.858 -42.512 1.00 47.94 104 SER A CA 1
ATOM 845 C C . SER A 1 104 ? -39.277 -21.236 -43.054 1.00 47.94 104 SER A C 1
ATOM 847 O O . SER A 1 104 ? -38.533 -21.785 -43.862 1.00 47.94 104 SER A O 1
ATOM 849 N N . GLU A 1 105 ? -40.400 -21.803 -42.601 1.00 49.06 105 GLU A N 1
ATOM 850 C CA . GLU A 1 105 ? -40.957 -23.085 -43.072 1.00 49.06 105 GLU A CA 1
ATOM 851 C C . GLU A 1 105 ? -42.167 -22.882 -44.023 1.00 49.06 105 GLU A C 1
ATOM 853 O O . GLU A 1 105 ? -42.551 -23.822 -44.704 1.00 49.06 105 GLU A O 1
ATOM 858 N N . GLU A 1 106 ? -42.724 -21.666 -44.150 1.00 41.34 106 GLU A N 1
ATOM 859 C CA . GLU A 1 106 ? -43.802 -21.316 -45.107 1.00 41.34 106 GLU A CA 1
ATOM 860 C C . GLU A 1 106 ? -43.303 -20.818 -46.492 1.00 41.34 106 GLU A C 1
ATOM 862 O O . GLU A 1 106 ? -44.120 -20.561 -47.375 1.00 41.34 106 GLU A O 1
ATOM 867 N N . GLU A 1 107 ? -41.984 -20.709 -46.728 1.00 41.25 107 GLU A N 1
ATOM 868 C CA . GLU A 1 107 ? -41.401 -20.434 -48.067 1.00 41.25 107 GLU A CA 1
ATOM 869 C C . GLU A 1 107 ? -40.953 -21.702 -48.832 1.00 41.25 107 GLU A C 1
ATOM 871 O O . GLU A 1 107 ? -40.430 -21.598 -49.943 1.00 41.25 107 GLU A O 1
ATOM 876 N N . GLU A 1 108 ? -41.187 -22.901 -48.292 1.00 41.19 108 GLU A N 1
ATOM 877 C CA . GLU A 1 108 ? -40.919 -24.172 -48.981 1.00 41.19 108 GLU A CA 1
ATOM 878 C C . GLU A 1 108 ? -42.097 -25.149 -48.825 1.00 41.19 108 GLU A C 1
ATOM 880 O O . GLU A 1 108 ? -41.971 -26.168 -48.154 1.00 41.19 108 GLU A O 1
ATOM 885 N N . ASP A 1 109 ? -43.244 -24.864 -49.454 1.00 29.64 109 ASP A N 1
ATOM 886 C CA . ASP A 1 109 ? -44.189 -25.931 -49.826 1.00 29.64 109 ASP A CA 1
ATOM 887 C C . ASP A 1 109 ? -45.032 -25.547 -51.061 1.00 29.64 109 ASP A C 1
ATOM 889 O O . ASP A 1 109 ? -46.039 -24.845 -50.958 1.00 29.64 109 ASP A O 1
ATOM 893 N N . ASP A 1 110 ? -44.579 -25.992 -52.240 1.00 31.38 110 ASP A N 1
ATOM 894 C CA . ASP A 1 110 ? -45.440 -26.308 -53.390 1.00 31.38 110 ASP A CA 1
ATOM 895 C C . ASP A 1 110 ? -44.808 -27.489 -54.176 1.00 31.38 110 ASP A C 1
ATOM 897 O O . ASP A 1 110 ? -43.758 -27.332 -54.804 1.00 31.38 110 ASP A O 1
ATOM 901 N N . GLU A 1 111 ? -45.479 -28.653 -54.096 1.00 33.06 111 GLU A N 1
ATOM 902 C CA . GLU A 1 111 ? -45.369 -29.911 -54.886 1.00 33.06 111 GLU A CA 1
ATOM 903 C C . GLU A 1 111 ? -44.099 -30.801 -54.699 1.00 33.06 111 GLU A C 1
ATOM 905 O O . GLU A 1 111 ? -42.971 -30.353 -54.859 1.00 33.06 111 GLU A O 1
ATOM 910 N N . GLU A 1 112 ? -44.130 -32.122 -54.443 1.00 31.50 112 GLU A N 1
ATOM 911 C CA . GLU A 1 112 ? -45.184 -33.148 -54.404 1.00 31.50 112 GLU A CA 1
ATOM 912 C C . GLU A 1 112 ? -44.715 -34.428 -53.636 1.00 31.50 112 GLU A C 1
ATOM 914 O O . GLU A 1 112 ? -43.543 -34.615 -53.310 1.00 31.50 112 GLU A O 1
ATOM 919 N N . GLU A 1 113 ? -45.684 -35.307 -53.375 1.00 30.58 113 GLU A N 1
ATOM 920 C CA . GLU A 1 113 ? -45.785 -36.516 -52.533 1.00 30.58 113 GLU A CA 1
ATOM 921 C C . GLU A 1 113 ? -44.769 -37.680 -52.764 1.00 30.58 113 GLU A C 1
ATOM 923 O O . GLU A 1 113 ? -44.456 -38.009 -53.904 1.00 30.58 113 GLU A O 1
ATOM 928 N N . SER A 1 114 ? -44.326 -38.379 -51.689 1.00 27.38 114 SER A N 1
ATOM 929 C CA . SER A 1 114 ? -44.283 -39.871 -51.565 1.00 27.38 114 SER A CA 1
ATOM 930 C C . SER A 1 114 ? -43.386 -40.418 -50.421 1.00 27.38 114 SER A C 1
ATOM 932 O O . SER A 1 114 ? -42.163 -40.387 -50.493 1.00 27.38 114 SER A O 1
ATOM 934 N N . SER A 1 115 ? -44.041 -41.059 -49.441 1.00 27.39 115 SER A N 1
ATOM 935 C CA . SER A 1 115 ? -43.698 -42.323 -48.737 1.00 27.39 115 SER A CA 1
ATOM 936 C C . SER A 1 115 ? -42.357 -42.562 -47.984 1.00 27.39 115 SER A C 1
ATOM 938 O O . SER A 1 115 ? -41.314 -42.774 -48.593 1.00 27.39 115 SER A O 1
ATOM 940 N N . ASP A 1 116 ? -42.525 -42.831 -46.679 1.00 27.67 116 ASP A N 1
ATOM 941 C CA . ASP A 1 116 ? -42.025 -43.998 -45.907 1.00 27.67 116 ASP A CA 1
ATOM 942 C C . ASP A 1 116 ? -40.689 -43.943 -45.108 1.00 27.67 116 ASP A C 1
ATOM 944 O O . ASP A 1 116 ? -39.598 -43.830 -45.653 1.00 27.67 116 ASP A O 1
ATOM 948 N N . ALA A 1 117 ? -40.870 -44.129 -43.789 1.00 30.14 117 ALA A N 1
ATOM 949 C CA . ALA A 1 117 ? -40.068 -44.829 -42.765 1.00 30.14 117 ALA A CA 1
ATOM 950 C C . ALA A 1 117 ? -38.621 -44.423 -42.348 1.00 30.14 117 ALA A C 1
ATOM 952 O O . ALA A 1 117 ? -37.650 -44.575 -43.080 1.00 30.14 117 ALA A O 1
ATOM 953 N N . ASP A 1 118 ? -38.536 -44.108 -41.042 1.00 28.98 118 ASP A N 1
ATOM 954 C CA . ASP A 1 118 ? -37.557 -44.525 -40.010 1.00 28.98 118 ASP A CA 1
ATOM 955 C C . ASP A 1 118 ? -36.105 -43.973 -39.907 1.00 28.98 118 ASP A C 1
ATOM 957 O O . ASP A 1 118 ? -35.218 -44.243 -40.706 1.00 28.98 118 ASP A O 1
ATOM 961 N N . GLU A 1 119 ? -35.902 -43.293 -38.763 1.00 31.11 119 GLU A N 1
ATOM 962 C CA . GLU A 1 119 ? -34.864 -43.459 -37.717 1.00 31.11 119 GLU A CA 1
ATOM 963 C C . GLU A 1 119 ? -33.350 -43.128 -37.909 1.00 31.11 119 GLU A C 1
ATOM 965 O O . GLU A 1 119 ? -32.673 -43.510 -38.853 1.00 31.11 119 GLU A O 1
ATOM 970 N N . GLU A 1 120 ? -32.828 -42.492 -36.840 1.00 31.86 120 GLU A N 1
ATOM 971 C CA . GLU A 1 120 ? -31.444 -42.435 -36.312 1.00 31.86 120 GLU A CA 1
ATOM 972 C C . GLU A 1 120 ? -30.363 -41.459 -36.867 1.00 31.86 120 GLU A C 1
ATOM 974 O O . GLU A 1 120 ? -29.727 -41.651 -37.893 1.00 31.86 120 GLU A O 1
ATOM 979 N N . GLN A 1 121 ? -30.064 -40.444 -36.033 1.00 32.09 121 GLN A N 1
ATOM 980 C CA . GLN A 1 121 ? -28.771 -40.197 -35.350 1.00 32.09 121 GLN A CA 1
ATOM 981 C C . GLN A 1 121 ? -27.442 -40.182 -36.167 1.00 32.09 121 GLN A C 1
ATOM 983 O O . GLN A 1 121 ? -27.022 -41.197 -36.701 1.00 32.09 121 GLN A O 1
ATOM 988 N N . ILE A 1 122 ? -26.671 -39.072 -36.086 1.00 28.34 122 ILE A N 1
ATOM 989 C CA . ILE A 1 122 ? -25.248 -38.981 -35.623 1.00 28.34 122 ILE A CA 1
ATOM 990 C C . ILE A 1 122 ? -24.520 -37.701 -36.120 1.00 28.34 122 ILE A C 1
ATOM 992 O O . ILE A 1 122 ? -24.587 -37.294 -37.273 1.00 28.34 122 ILE A O 1
ATOM 996 N N . GLU A 1 123 ? -23.771 -37.106 -35.184 1.00 33.25 123 GLU A N 1
ATOM 997 C CA . GLU A 1 123 ? -22.857 -35.952 -35.244 1.00 33.25 123 GLU A CA 1
ATOM 998 C C . GLU A 1 123 ? -21.710 -35.998 -36.288 1.00 33.25 123 GLU A C 1
ATOM 1000 O O . GLU A 1 123 ? -21.203 -37.075 -36.607 1.00 33.25 123 GLU A O 1
ATOM 1005 N N . LYS A 1 124 ? -21.189 -34.806 -36.668 1.00 30.95 124 LYS A N 1
ATOM 1006 C CA . LYS A 1 124 ? -19.750 -34.386 -36.769 1.00 30.95 124 LYS A CA 1
ATOM 1007 C C . LYS A 1 124 ? -19.663 -32.977 -37.399 1.00 30.95 124 LYS A C 1
ATOM 1009 O O . LYS A 1 124 ? -20.183 -32.760 -38.480 1.00 30.95 124 LYS A O 1
ATOM 1014 N N . MET A 1 125 ? -19.247 -31.924 -36.690 1.00 29.67 125 MET A N 1
ATOM 1015 C CA . MET A 1 125 ? -17.869 -31.425 -36.479 1.00 29.67 125 MET A CA 1
ATOM 1016 C C . MET A 1 125 ? -16.983 -31.227 -37.736 1.00 29.67 125 MET A C 1
ATOM 1018 O O . MET A 1 125 ? -16.548 -32.192 -38.352 1.00 29.67 125 MET A O 1
ATOM 1022 N N . ASP A 1 126 ? -16.618 -29.946 -37.932 1.00 31.03 126 ASP A N 1
ATOM 1023 C CA . ASP A 1 126 ? -15.273 -29.393 -38.206 1.00 31.03 126 ASP A CA 1
ATOM 1024 C C . ASP A 1 126 ? -14.788 -28.988 -39.633 1.00 31.03 126 ASP A C 1
ATOM 1026 O O . ASP A 1 126 ? -14.562 -29.812 -40.510 1.00 31.03 126 ASP A O 1
ATOM 1030 N N . VAL A 1 127 ? -14.437 -27.683 -39.717 1.00 29.86 127 VAL A N 1
ATOM 1031 C CA . VAL A 1 127 ? -13.187 -27.072 -40.263 1.00 29.86 127 VAL A CA 1
ATOM 1032 C C . VAL A 1 127 ? -13.123 -26.555 -41.724 1.00 29.86 127 VAL A C 1
ATOM 1034 O O . VAL A 1 127 ? -12.933 -27.288 -42.684 1.00 29.86 127 VAL A O 1
ATOM 1037 N N . GLU A 1 128 ? -13.163 -25.214 -41.820 1.00 38.34 128 GLU A N 1
ATOM 1038 C CA . GLU A 1 128 ? -12.210 -24.279 -42.475 1.00 38.34 128 GLU A CA 1
ATOM 1039 C C . GLU A 1 128 ? -11.437 -24.681 -43.756 1.00 38.34 128 GLU A C 1
ATOM 1041 O O . GLU A 1 128 ? -10.470 -25.432 -43.699 1.00 38.34 128 GLU A O 1
ATOM 1046 N N . THR A 1 129 ? -11.680 -23.931 -44.844 1.00 29.67 129 THR A N 1
ATOM 1047 C CA . THR A 1 129 ? -10.681 -23.470 -45.844 1.00 29.67 129 THR A CA 1
ATOM 1048 C C . THR A 1 129 ? -11.215 -22.149 -46.436 1.00 29.67 129 THR A C 1
ATOM 1050 O O . THR A 1 129 ? -12.376 -22.104 -46.811 1.00 29.67 129 THR A O 1
ATOM 1053 N N . GLY A 1 130 ? -10.550 -20.994 -46.517 1.00 34.16 130 GLY A N 1
ATOM 1054 C CA . GLY A 1 130 ? -9.142 -20.727 -46.778 1.00 34.16 130 GLY A CA 1
ATOM 1055 C C . GLY A 1 130 ? -8.938 -20.349 -48.253 1.00 34.16 130 GLY A C 1
ATOM 1056 O O . GLY A 1 130 ? -8.483 -21.189 -49.013 1.00 34.16 130 GLY A O 1
ATOM 1057 N N . ALA A 1 131 ? -9.236 -19.106 -48.663 1.00 36.06 131 ALA A N 1
ATOM 1058 C CA . ALA A 1 131 ? -8.860 -18.593 -49.992 1.00 36.06 131 ALA A CA 1
ATOM 1059 C C . ALA A 1 131 ? -8.594 -17.074 -49.973 1.00 36.06 131 ALA A C 1
ATOM 1061 O O . ALA A 1 131 ? -9.401 -16.250 -50.391 1.00 36.06 131 ALA A O 1
ATOM 1062 N N . PHE A 1 132 ? -7.420 -16.714 -49.454 1.00 28.58 132 PHE A N 1
ATOM 1063 C CA . PHE A 1 132 ? -6.751 -15.441 -49.711 1.00 28.58 132 PHE A CA 1
ATOM 1064 C C . PHE A 1 132 ? -5.948 -15.603 -51.009 1.00 28.58 132 PHE A C 1
ATOM 1066 O O . PHE A 1 132 ? -4.925 -16.286 -51.013 1.00 28.58 132 PHE A O 1
ATOM 1073 N N . SER A 1 133 ? -6.426 -15.004 -52.100 1.00 36.84 133 SER A N 1
ATOM 1074 C CA . SER A 1 133 ? -5.654 -14.802 -53.328 1.00 36.84 133 SER A CA 1
ATOM 1075 C C . SER A 1 133 ? -5.290 -13.325 -53.413 1.00 36.84 133 SER A C 1
ATOM 1077 O O . SER A 1 133 ? -6.164 -12.461 -53.439 1.00 36.84 133 SER A O 1
ATOM 1079 N N . GLY A 1 134 ? -3.992 -13.040 -53.387 1.00 33.62 134 GLY A N 1
ATOM 1080 C CA . GLY A 1 134 ? -3.460 -11.756 -53.810 1.00 33.62 134 GLY A CA 1
ATOM 1081 C C . GLY A 1 134 ? -2.996 -11.862 -55.252 1.00 33.62 134 GLY A C 1
ATOM 1082 O O . GLY A 1 134 ? -2.376 -12.863 -55.602 1.00 33.62 134 GLY A O 1
ATOM 1083 N N . LEU A 1 135 ? -3.211 -10.814 -56.047 1.00 32.44 135 LEU A N 1
ATOM 1084 C CA . LEU A 1 135 ? -2.310 -10.505 -57.146 1.00 32.44 135 LEU A CA 1
ATOM 1085 C C . LEU A 1 135 ? -2.372 -9.024 -57.544 1.00 32.44 135 LEU A C 1
ATOM 1087 O O . LEU A 1 135 ? -3.429 -8.412 -57.626 1.00 32.44 135 LEU A O 1
ATOM 1091 N N . ASP A 1 136 ? -1.151 -8.537 -57.694 1.00 30.91 136 ASP A N 1
ATOM 1092 C CA . ASP A 1 136 ? -0.564 -7.376 -58.354 1.00 30.91 136 ASP A CA 1
ATOM 1093 C C . ASP A 1 136 ? -1.267 -6.743 -59.583 1.00 30.91 136 ASP A C 1
ATOM 1095 O O . ASP A 1 136 ? -1.945 -7.411 -60.356 1.00 30.91 136 ASP A O 1
ATOM 1099 N N . ASP A 1 137 ? -0.909 -5.467 -59.760 1.00 30.89 137 ASP A N 1
ATOM 1100 C CA . ASP A 1 137 ? -0.568 -4.760 -61.003 1.00 30.89 137 ASP A CA 1
ATOM 1101 C C . ASP A 1 137 ? -1.531 -3.736 -61.649 1.00 30.89 137 ASP A C 1
ATOM 1103 O O . ASP A 1 137 ? -2.664 -4.013 -62.022 1.00 30.89 137 ASP A O 1
ATOM 1107 N N . SER A 1 138 ? -0.946 -2.542 -61.821 1.00 34.12 138 SER A N 1
ATOM 1108 C CA . SER A 1 138 ? -1.124 -1.501 -62.845 1.00 34.12 138 SER A CA 1
ATOM 1109 C C . SER A 1 138 ? -2.477 -0.818 -63.135 1.00 34.12 138 SER A C 1
ATOM 1111 O O . SER A 1 138 ? -3.494 -1.397 -63.493 1.00 34.12 138 SER A O 1
ATOM 1113 N N . THR A 1 139 ? -2.402 0.517 -63.076 1.00 37.03 139 THR A N 1
ATOM 1114 C CA . THR A 1 139 ? -3.360 1.549 -63.526 1.00 37.03 139 THR A CA 1
ATOM 1115 C C . THR A 1 139 ? -3.744 1.436 -65.011 1.00 37.03 139 THR A C 1
ATOM 1117 O O . THR A 1 139 ? -2.883 1.057 -65.807 1.00 37.03 139 THR A O 1
ATOM 1120 N N . PRO A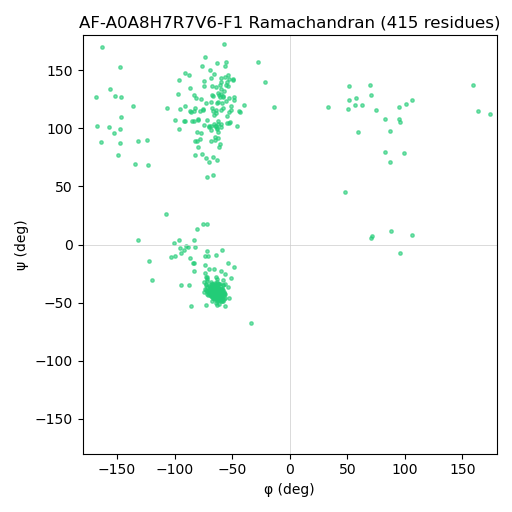 1 140 ? -4.938 1.916 -65.433 1.00 42.47 140 PRO A N 1
ATOM 1121 C CA . PRO A 1 140 ? -4.991 3.265 -66.031 1.00 42.47 140 PRO A CA 1
ATOM 1122 C C . PRO A 1 140 ? -6.291 4.082 -65.795 1.00 42.47 140 PRO A C 1
ATOM 1124 O O . PRO A 1 140 ? -7.376 3.543 -65.648 1.00 42.47 140 PRO A O 1
ATOM 1127 N N . ALA A 1 141 ? -6.106 5.409 -65.823 1.00 28.89 141 ALA A N 1
ATOM 1128 C CA . ALA A 1 141 ? -6.943 6.482 -66.394 1.00 28.89 141 ALA A CA 1
ATOM 1129 C C . ALA A 1 141 ? -8.463 6.656 -66.099 1.00 28.89 141 ALA A C 1
ATOM 1131 O O . ALA A 1 141 ? -9.283 5.775 -66.316 1.00 28.89 141 ALA A O 1
ATOM 1132 N N . LEU A 1 142 ? -8.781 7.946 -65.863 1.00 29.39 142 LEU A N 1
ATOM 1133 C CA . LEU A 1 142 ? -9.963 8.726 -66.290 1.00 29.39 142 LEU A CA 1
ATOM 1134 C C . LEU A 1 142 ? -11.171 8.854 -65.333 1.00 29.39 142 LEU A C 1
ATOM 1136 O O . LEU A 1 142 ? -11.972 7.939 -65.201 1.00 29.39 142 LEU A O 1
ATOM 1140 N N . ALA A 1 143 ? -11.349 10.058 -64.766 1.00 34.25 143 ALA A N 1
ATOM 1141 C CA . ALA A 1 143 ? -12.633 10.778 -64.725 1.00 34.25 143 ALA A CA 1
ATOM 1142 C C . ALA A 1 143 ? -12.421 12.240 -64.274 1.00 34.25 143 ALA A C 1
ATOM 1144 O O . ALA A 1 143 ? -11.782 12.520 -63.260 1.00 34.25 143 ALA A O 1
ATOM 1145 N N . GLU A 1 144 ? -12.930 13.152 -65.094 1.00 35.22 144 GLU A N 1
ATOM 1146 C CA . GLU A 1 144 ? -12.809 14.609 -65.076 1.00 35.22 144 GLU A CA 1
ATOM 1147 C C . GLU A 1 144 ? -13.685 15.287 -64.007 1.00 35.22 144 GLU A C 1
ATOM 1149 O O . GLU A 1 144 ? -14.764 14.795 -63.689 1.00 35.22 144 GLU A O 1
ATOM 1154 N N . ALA A 1 145 ? -13.276 16.475 -63.536 1.00 36.00 145 ALA A N 1
ATOM 1155 C CA . ALA A 1 145 ? -14.212 17.521 -63.108 1.00 36.00 145 ALA A CA 1
ATOM 1156 C C . ALA A 1 145 ? -13.570 18.926 -63.149 1.00 36.00 145 ALA A C 1
ATOM 1158 O O . ALA A 1 145 ? -12.835 19.333 -62.251 1.00 36.00 145 ALA A O 1
ATOM 1159 N N . THR A 1 146 ? -13.911 19.649 -64.220 1.00 31.75 146 THR A N 1
ATOM 1160 C CA . THR A 1 146 ? -14.222 21.092 -64.290 1.00 31.75 146 THR A CA 1
ATOM 1161 C C . THR A 1 146 ? -13.172 22.120 -63.853 1.00 31.75 146 THR A C 1
ATOM 1163 O O . THR A 1 146 ? -13.091 22.546 -62.703 1.00 31.75 146 THR A O 1
ATOM 1166 N N . THR A 1 147 ? -12.466 22.623 -64.863 1.00 33.12 147 THR A N 1
ATOM 1167 C CA . THR A 1 147 ? -11.745 23.897 -64.915 1.00 33.12 147 THR A CA 1
ATOM 1168 C C . THR A 1 147 ? -12.705 25.082 -65.089 1.00 33.12 147 THR A C 1
ATOM 1170 O O . THR A 1 147 ? -13.328 25.217 -66.140 1.00 33.12 147 THR A O 1
ATOM 1173 N N . THR A 1 148 ? -12.765 25.987 -64.113 1.00 39.72 148 THR A N 1
ATOM 1174 C CA . THR A 1 148 ? -13.165 27.389 -64.323 1.00 39.72 148 THR A CA 1
ATOM 1175 C C . THR A 1 148 ? -11.892 28.227 -64.400 1.00 39.72 148 THR A C 1
ATOM 1177 O O . THR A 1 148 ? -11.194 28.392 -63.399 1.00 39.72 148 THR A O 1
ATOM 1180 N N . VAL A 1 149 ? -11.550 28.694 -65.599 1.00 42.00 149 VAL A N 1
ATOM 1181 C CA . VAL A 1 149 ? -10.422 29.599 -65.840 1.00 42.00 149 VAL A CA 1
ATOM 1182 C C . VAL A 1 149 ? -10.955 31.026 -65.747 1.00 42.00 149 VAL A C 1
ATOM 1184 O O . VAL A 1 149 ? -11.662 31.473 -66.642 1.00 42.00 149 VAL A O 1
ATOM 1187 N N . GLU A 1 150 ? -10.637 31.728 -64.660 1.00 52.72 150 GLU A N 1
ATOM 1188 C CA . GLU A 1 150 ? -10.650 33.193 -64.656 1.00 52.72 150 GLU A CA 1
ATOM 1189 C C . GLU A 1 150 ? -9.320 33.680 -65.243 1.00 52.72 150 GLU A C 1
ATOM 1191 O O . GLU A 1 150 ? -8.239 33.240 -64.837 1.00 52.72 150 GLU A O 1
ATOM 1196 N N . GLU A 1 151 ? -9.401 34.569 -66.230 1.00 51.00 151 GLU A N 1
ATOM 1197 C CA . GLU A 1 151 ? -8.254 35.198 -66.877 1.00 51.00 151 GLU A CA 1
ATOM 1198 C C . GLU A 1 151 ? -7.499 36.087 -65.878 1.00 51.00 151 GLU A C 1
ATOM 1200 O O . GLU A 1 151 ? -7.890 37.214 -65.575 1.00 51.00 151 GLU A O 1
ATOM 1205 N N . VAL A 1 152 ? -6.376 35.591 -65.356 1.00 50.19 152 VAL A N 1
ATOM 1206 C CA . VAL A 1 152 ? -5.431 36.416 -64.598 1.00 50.19 152 VAL A CA 1
ATOM 1207 C C . VAL A 1 152 ? -4.500 37.140 -65.563 1.00 50.19 152 VAL A C 1
ATOM 1209 O O . VAL A 1 152 ? -3.583 36.557 -66.136 1.00 50.19 152 VAL A O 1
ATOM 1212 N N . ASN A 1 153 ? -4.736 38.442 -65.700 1.00 62.28 153 ASN A N 1
ATOM 1213 C CA . ASN A 1 153 ? -3.834 39.412 -66.311 1.00 62.28 153 ASN A CA 1
ATOM 1214 C C . ASN A 1 153 ? -2.440 39.329 -65.648 1.00 62.28 153 ASN A C 1
ATOM 1216 O O . ASN A 1 153 ? -2.250 39.766 -64.510 1.00 62.28 153 ASN A O 1
ATOM 1220 N N . LEU A 1 154 ? -1.466 38.727 -66.338 1.00 56.34 154 LEU A N 1
ATOM 1221 C CA . LEU A 1 154 ? -0.088 38.581 -65.864 1.00 56.34 154 LEU A CA 1
ATOM 1222 C C . LEU A 1 154 ? 0.677 39.894 -66.071 1.00 56.34 154 LEU A C 1
ATOM 1224 O O . LEU A 1 154 ? 1.397 40.075 -67.051 1.00 56.34 154 LEU A O 1
ATOM 1228 N N . GLN A 1 155 ? 0.538 40.812 -65.118 1.00 67.12 155 GLN A N 1
ATOM 1229 C CA . GLN A 1 155 ? 1.455 41.944 -64.988 1.00 67.12 155 GLN A CA 1
ATOM 1230 C C . GLN A 1 155 ? 2.870 41.415 -64.659 1.00 67.12 155 GLN A C 1
ATOM 1232 O O . GLN A 1 155 ? 3.000 40.536 -63.797 1.00 67.12 155 GLN A O 1
ATOM 1237 N N . PRO A 1 156 ? 3.942 41.925 -65.298 1.00 66.06 156 PRO A N 1
ATOM 1238 C CA . PRO A 1 156 ? 5.307 41.594 -64.910 1.00 66.06 156 PRO A CA 1
ATOM 1239 C C . PRO A 1 156 ? 5.520 42.007 -63.453 1.00 66.06 156 PRO A C 1
ATOM 1241 O O . PRO A 1 156 ? 5.337 43.167 -63.094 1.00 66.06 156 PRO A O 1
ATOM 1244 N N . MET A 1 157 ? 5.886 41.049 -62.605 1.00 62.06 157 MET A N 1
ATOM 1245 C CA . MET A 1 157 ? 6.126 41.309 -61.190 1.00 62.06 157 MET A CA 1
ATOM 1246 C C . MET A 1 157 ? 7.260 42.337 -61.053 1.00 62.06 157 MET A C 1
ATOM 1248 O O . MET A 1 157 ? 8.339 42.144 -61.622 1.00 62.06 157 MET A O 1
ATOM 1252 N N . GLU A 1 158 ? 7.024 43.421 -60.311 1.00 66.31 158 GLU A N 1
ATOM 1253 C CA . GLU A 1 158 ? 8.064 44.406 -60.011 1.00 66.31 158 GLU A CA 1
ATOM 1254 C C . GLU A 1 158 ? 9.284 43.698 -59.405 1.00 66.31 158 GLU A C 1
ATOM 1256 O O . GLU A 1 158 ? 9.154 42.794 -58.570 1.00 66.31 158 GLU A O 1
ATOM 1261 N N . LYS A 1 159 ? 10.488 44.071 -59.855 1.00 69.00 159 LYS A N 1
ATOM 1262 C CA . LYS A 1 159 ? 11.742 43.492 -59.361 1.00 69.00 159 LYS A CA 1
ATOM 1263 C C . LYS A 1 159 ? 11.938 43.930 -57.908 1.00 69.00 159 LYS A C 1
ATOM 1265 O O . LYS A 1 159 ? 12.535 44.969 -57.652 1.00 69.00 159 LYS A O 1
ATOM 1270 N N . SER A 1 160 ? 11.410 43.152 -56.965 1.00 69.69 160 SER A N 1
ATOM 1271 C CA . SER A 1 160 ? 11.605 43.393 -55.537 1.00 69.69 160 SER A CA 1
ATOM 1272 C C . SER A 1 160 ? 13.090 43.320 -55.203 1.00 69.69 160 SER A C 1
ATOM 1274 O O . SER A 1 160 ? 13.779 42.399 -55.655 1.00 69.69 160 SER A O 1
ATOM 1276 N N . ASP A 1 161 ? 13.549 44.249 -54.374 1.00 84.00 161 ASP A N 1
ATOM 1277 C CA . ASP A 1 161 ? 14.915 44.277 -53.871 1.00 84.00 161 ASP A CA 1
ATOM 1278 C C . ASP A 1 161 ? 15.287 42.933 -53.210 1.00 84.00 161 ASP A C 1
ATOM 1280 O O . ASP A 1 161 ? 14.440 42.249 -52.618 1.00 84.00 161 ASP A O 1
ATOM 1284 N N . ILE A 1 162 ? 16.548 42.513 -53.330 1.00 88.38 162 ILE A N 1
ATOM 1285 C CA . ILE A 1 162 ? 17.011 41.160 -52.957 1.00 88.38 162 ILE A CA 1
ATOM 1286 C C . ILE A 1 162 ? 16.684 40.851 -51.490 1.00 88.38 162 ILE A C 1
ATOM 1288 O O . ILE A 1 162 ? 16.337 39.718 -51.136 1.00 88.38 162 ILE A O 1
ATOM 1292 N N . ASP A 1 163 ? 16.732 41.870 -50.639 1.00 90.12 163 ASP A N 1
ATOM 1293 C CA . ASP A 1 163 ? 16.436 41.743 -49.219 1.00 90.12 163 ASP A CA 1
ATOM 1294 C C . ASP A 1 163 ? 14.942 41.548 -48.943 1.00 90.12 163 ASP A C 1
ATOM 1296 O O . ASP A 1 163 ? 14.575 40.757 -48.071 1.00 90.12 163 ASP A O 1
ATOM 1300 N N . GLN A 1 164 ? 14.053 42.146 -49.740 1.00 89.56 164 GLN A N 1
ATOM 1301 C CA . GLN A 1 164 ? 12.612 41.893 -49.641 1.00 89.56 164 GLN A CA 1
ATOM 1302 C C . GLN A 1 164 ? 12.277 40.446 -50.017 1.00 89.56 164 GLN A C 1
ATOM 1304 O O . GLN A 1 164 ? 11.476 39.793 -49.339 1.00 89.56 164 GLN A O 1
ATOM 1309 N N . LEU A 1 165 ? 12.940 39.903 -51.043 1.00 89.00 165 LEU A N 1
ATOM 1310 C CA . LEU A 1 165 ? 12.777 38.507 -51.445 1.00 89.00 165 LEU A CA 1
ATOM 1311 C C . LEU A 1 165 ? 13.292 37.545 -50.366 1.00 89.00 165 LEU A C 1
ATOM 1313 O O . LEU A 1 165 ? 12.618 36.565 -50.036 1.00 89.00 165 LEU A O 1
ATOM 1317 N N . ARG A 1 166 ? 14.453 37.840 -49.770 1.00 92.50 166 ARG A N 1
ATOM 1318 C CA . ARG A 1 166 ? 15.011 37.070 -48.647 1.00 92.50 166 ARG A CA 1
ATOM 1319 C C . ARG A 1 166 ? 14.087 37.093 -47.434 1.00 92.50 166 ARG A C 1
ATOM 1321 O O . ARG A 1 166 ? 13.823 36.034 -46.867 1.00 92.50 166 ARG A O 1
ATOM 1328 N N . ASN A 1 167 ? 13.531 38.250 -47.089 1.00 93.56 167 ASN A N 1
ATOM 1329 C CA . ASN A 1 167 ? 12.590 38.394 -45.979 1.00 93.56 167 ASN A CA 1
ATOM 1330 C C . ASN A 1 167 ? 11.290 37.624 -46.238 1.00 93.56 167 ASN A C 1
ATOM 1332 O O . ASN A 1 167 ? 10.817 36.890 -45.370 1.00 93.56 167 ASN A O 1
ATOM 1336 N N . ARG A 1 168 ? 10.745 37.701 -47.458 1.00 92.38 168 ARG A N 1
ATOM 1337 C CA . ARG A 1 168 ? 9.554 36.940 -47.860 1.00 92.38 168 ARG A CA 1
ATOM 1338 C C . ARG A 1 168 ? 9.804 35.430 -47.826 1.00 92.38 168 ARG A C 1
ATOM 1340 O O . ARG A 1 168 ? 8.950 34.678 -47.352 1.00 92.38 168 ARG A O 1
ATOM 1347 N N . LEU A 1 169 ? 10.975 34.977 -48.275 1.00 93.75 169 LEU A N 1
ATOM 1348 C CA . LEU A 1 169 ? 11.390 33.575 -48.195 1.00 93.75 169 LEU A CA 1
ATOM 1349 C C . LEU A 1 169 ? 11.512 33.119 -46.735 1.00 93.75 169 LEU A C 1
ATOM 1351 O O . LEU A 1 169 ? 10.955 32.085 -46.370 1.00 93.75 169 LEU A O 1
ATOM 1355 N N . GLN A 1 170 ? 12.198 33.889 -45.889 1.00 93.62 170 GLN A N 1
ATOM 1356 C CA . GLN A 1 170 ? 12.366 33.582 -44.468 1.00 93.62 170 GLN A CA 1
ATOM 1357 C C . GLN A 1 170 ? 11.021 33.540 -43.737 1.00 93.62 170 GLN A C 1
ATOM 1359 O O . GLN A 1 170 ? 10.763 32.585 -43.006 1.00 93.62 170 GLN A O 1
ATOM 1364 N N . ALA A 1 171 ? 10.122 34.492 -44.000 1.00 92.06 171 ALA A N 1
ATOM 1365 C CA . ALA A 1 171 ? 8.766 34.494 -43.458 1.00 92.06 171 ALA A CA 1
ATOM 1366 C C . ALA A 1 171 ? 7.986 33.238 -43.877 1.00 92.06 171 ALA A C 1
ATOM 1368 O O . ALA A 1 171 ? 7.356 32.584 -43.043 1.00 92.06 171 ALA A O 1
ATOM 1369 N N . ARG A 1 172 ? 8.085 32.830 -45.149 1.00 93.44 172 ARG A N 1
ATOM 1370 C CA . ARG A 1 172 ? 7.425 31.615 -45.645 1.00 93.44 172 ARG A CA 1
ATOM 1371 C C . ARG A 1 172 ? 8.036 30.335 -45.067 1.00 93.44 172 ARG A C 1
ATOM 1373 O O . ARG A 1 172 ? 7.303 29.398 -44.753 1.00 93.44 172 ARG A O 1
ATOM 1380 N N . ILE A 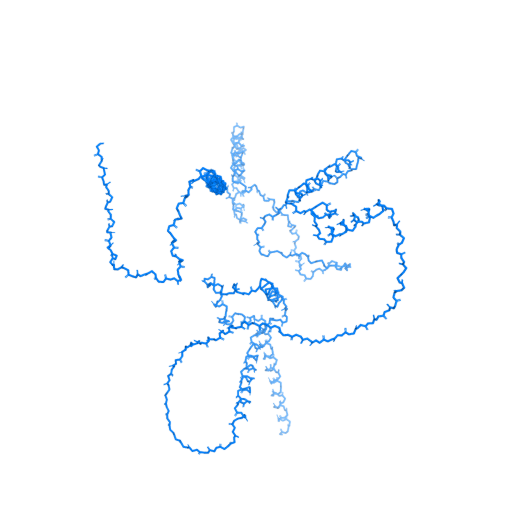1 173 ? 9.354 30.295 -44.865 1.00 88.94 173 ILE A N 1
ATOM 1381 C CA . ILE A 1 173 ? 10.041 29.193 -44.177 1.00 88.94 173 ILE A CA 1
ATOM 1382 C C . ILE A 1 173 ? 9.580 29.108 -42.717 1.00 88.94 173 ILE A C 1
ATOM 1384 O O . ILE A 1 173 ? 9.289 28.005 -42.253 1.00 88.94 173 ILE A O 1
ATOM 1388 N N . SER A 1 174 ? 9.463 30.233 -42.009 1.00 87.69 174 SER A N 1
ATOM 1389 C CA . SER A 1 174 ? 8.952 30.283 -40.633 1.00 87.69 174 SER A CA 1
ATOM 1390 C C . SER A 1 174 ? 7.507 29.795 -40.550 1.00 87.69 174 SER A C 1
ATOM 1392 O O . SER A 1 174 ? 7.233 28.881 -39.777 1.00 87.69 174 SER A O 1
ATOM 1394 N N . GLN A 1 175 ? 6.619 30.255 -41.437 1.00 88.88 175 GLN A N 1
ATOM 1395 C CA . GLN A 1 175 ?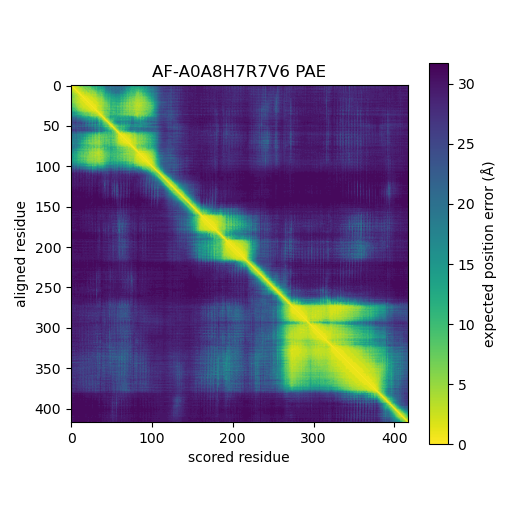 5.234 29.767 -41.517 1.00 88.88 175 GLN A CA 1
ATOM 1396 C C . GLN A 1 175 ? 5.152 28.254 -41.783 1.00 88.88 175 GLN A C 1
ATOM 1398 O O . GLN A 1 175 ? 4.345 27.551 -41.179 1.00 88.88 175 GLN A O 1
ATOM 1403 N N . LEU A 1 176 ? 5.994 27.707 -42.668 1.00 88.88 176 LEU A N 1
ATOM 1404 C CA . LEU A 1 176 ? 6.036 26.262 -42.934 1.00 88.88 176 LEU A CA 1
ATOM 1405 C C . LEU A 1 176 ? 6.666 25.461 -41.788 1.00 88.88 176 LEU A C 1
ATOM 1407 O O . LEU A 1 176 ? 6.358 24.278 -41.620 1.00 88.88 176 LEU A O 1
ATOM 1411 N N . ARG A 1 177 ? 7.575 26.058 -41.013 1.00 84.50 177 ARG A N 1
ATOM 1412 C CA . ARG A 1 177 ? 8.129 25.453 -39.793 1.00 84.50 177 ARG A CA 1
ATOM 1413 C C . ARG A 1 177 ? 7.098 25.448 -38.670 1.00 84.50 177 ARG A C 1
ATOM 1415 O O . ARG A 1 177 ? 6.985 24.431 -37.996 1.00 84.50 177 ARG A O 1
ATOM 1422 N N . GLU A 1 178 ? 6.313 26.510 -38.530 1.00 82.12 178 GLU A N 1
ATOM 1423 C CA . GLU A 1 178 ? 5.184 26.597 -37.600 1.00 82.12 178 GLU A CA 1
ATOM 1424 C C . GLU A 1 178 ? 4.088 25.594 -37.956 1.00 82.12 178 GLU A C 1
ATOM 1426 O O . GLU A 1 178 ? 3.732 24.775 -37.119 1.00 82.12 178 GLU A O 1
ATOM 1431 N N . LYS A 1 179 ? 3.637 25.540 -39.217 1.00 84.12 179 LYS A N 1
ATOM 1432 C CA . LYS A 1 179 ? 2.626 24.564 -39.673 1.00 84.12 179 LYS A CA 1
ATOM 1433 C C . LYS A 1 179 ? 3.045 23.106 -39.451 1.00 84.12 179 LYS A C 1
ATOM 1435 O O . LYS A 1 179 ? 2.209 22.263 -39.145 1.00 84.12 179 LYS A O 1
ATOM 1440 N N . ARG A 1 180 ? 4.341 22.798 -39.585 1.00 79.94 180 ARG A N 1
ATOM 1441 C CA . ARG A 1 180 ? 4.904 21.457 -39.319 1.00 79.94 180 ARG A CA 1
ATOM 1442 C C . ARG A 1 180 ? 5.326 21.253 -37.866 1.00 79.94 180 ARG A C 1
ATOM 1444 O O . ARG A 1 180 ? 5.794 20.171 -37.516 1.00 79.94 180 ARG A O 1
ATOM 1451 N N . ASN A 1 181 ? 5.185 22.279 -37.031 1.00 72.62 181 ASN A N 1
ATOM 1452 C CA . ASN A 1 181 ? 5.653 22.313 -35.658 1.00 72.62 181 ASN A CA 1
ATOM 1453 C C . ASN A 1 181 ? 7.119 21.836 -35.484 1.00 72.62 181 ASN A C 1
ATOM 1455 O O . ASN A 1 181 ? 7.426 21.015 -34.612 1.00 72.62 181 ASN A O 1
ATOM 1459 N N . ALA A 1 182 ? 8.014 22.315 -36.350 1.00 71.75 182 ALA A N 1
ATOM 1460 C CA . ALA A 1 182 ? 9.439 21.988 -36.338 1.00 71.75 182 ALA A CA 1
ATOM 1461 C C . ALA A 1 182 ? 10.155 22.605 -35.113 1.00 71.75 182 ALA A C 1
ATOM 1463 O O . ALA A 1 182 ? 9.744 23.666 -34.636 1.00 71.75 182 ALA A O 1
ATOM 1464 N N . PRO A 1 183 ? 11.233 21.982 -34.596 1.00 59.31 183 PRO A N 1
ATOM 1465 C CA . PRO A 1 183 ? 11.983 22.527 -33.463 1.00 59.31 183 PRO A CA 1
ATOM 1466 C C . PRO A 1 183 ? 12.519 23.933 -33.789 1.00 59.31 183 PRO A C 1
ATOM 1468 O O . PRO A 1 183 ? 13.167 24.127 -34.816 1.00 59.31 183 PRO A O 1
ATOM 1471 N N . GLY A 1 184 ? 12.219 24.909 -32.925 1.00 64.00 184 GLY A N 1
ATOM 1472 C CA . GLY A 1 184 ? 12.607 26.318 -33.089 1.00 64.00 184 GLY A CA 1
ATOM 1473 C C . GLY A 1 184 ? 11.551 27.228 -33.732 1.00 64.00 184 GLY A C 1
ATOM 1474 O O . GLY A 1 184 ? 11.736 28.439 -33.736 1.00 64.00 184 GLY A O 1
ATOM 1475 N N . ALA A 1 185 ? 10.434 26.690 -34.236 1.00 65.50 185 ALA A N 1
ATOM 1476 C CA . ALA A 1 185 ? 9.225 27.489 -34.436 1.00 65.50 185 ALA A CA 1
ATOM 1477 C C . ALA A 1 185 ? 8.588 27.726 -33.060 1.00 65.50 185 ALA A C 1
ATOM 1479 O O . ALA A 1 185 ? 8.539 26.791 -32.262 1.00 65.50 185 ALA A O 1
ATOM 1480 N N . ASN A 1 186 ? 8.130 28.944 -32.764 1.00 59.75 186 ASN A N 1
ATOM 1481 C CA . ASN A 1 186 ? 7.579 29.353 -31.464 1.00 59.75 186 ASN A CA 1
ATOM 1482 C C . ASN A 1 186 ? 6.242 28.654 -31.133 1.00 59.75 186 ASN A C 1
ATOM 1484 O O . ASN A 1 186 ? 5.210 29.290 -30.946 1.00 59.75 186 ASN A O 1
ATOM 1488 N N . THR A 1 187 ? 6.222 27.325 -31.058 1.00 60.78 187 THR A N 1
ATOM 1489 C CA . THR A 1 187 ? 5.063 26.563 -30.613 1.00 60.78 187 THR A CA 1
ATOM 1490 C C . THR A 1 187 ? 5.085 26.539 -29.092 1.00 60.78 187 THR A C 1
ATOM 1492 O O . THR A 1 187 ? 5.980 25.935 -28.503 1.00 60.78 187 THR A O 1
ATOM 1495 N N . ALA A 1 188 ? 4.091 27.155 -28.452 1.00 63.03 188 ALA A N 1
ATOM 1496 C CA . ALA A 1 188 ? 3.947 27.246 -26.994 1.00 63.03 188 ALA A CA 1
ATOM 1497 C C . ALA A 1 188 ? 3.868 25.888 -26.255 1.00 63.03 188 ALA A C 1
ATOM 1499 O O . ALA A 1 188 ? 3.845 25.850 -25.025 1.00 63.03 188 ALA A O 1
ATOM 1500 N N . ASN A 1 189 ? 3.844 24.768 -26.983 1.00 65.19 189 ASN A N 1
ATOM 1501 C CA . ASN A 1 189 ? 3.766 23.431 -26.413 1.00 65.19 189 ASN A CA 1
ATOM 1502 C C . ASN A 1 189 ? 5.167 22.800 -26.273 1.00 65.19 189 ASN A C 1
ATOM 1504 O O . ASN A 1 189 ? 5.815 22.531 -27.290 1.00 65.19 189 ASN A O 1
ATOM 1508 N N . PRO A 1 190 ? 5.628 22.504 -25.040 1.00 62.19 190 PRO A N 1
ATOM 1509 C CA . PRO A 1 190 ? 6.925 21.876 -24.803 1.00 62.19 190 PRO A CA 1
ATOM 1510 C C . PRO A 1 190 ? 6.943 20.443 -25.352 1.00 62.19 190 PRO A C 1
ATOM 1512 O O . PRO A 1 190 ? 6.059 19.639 -25.052 1.00 62.19 190 PRO A O 1
ATOM 1515 N N . ARG A 1 191 ? 7.954 20.123 -26.168 1.00 64.88 191 ARG A N 1
ATOM 1516 C CA . ARG A 1 191 ? 8.079 18.820 -26.845 1.00 64.88 191 ARG A CA 1
ATOM 1517 C C . ARG A 1 191 ? 8.944 17.815 -26.088 1.00 64.88 191 ARG A C 1
ATOM 1519 O O . ARG A 1 191 ? 8.643 16.624 -26.127 1.00 64.88 191 ARG A O 1
ATOM 1526 N N . SER A 1 192 ? 10.000 18.264 -25.406 1.00 75.38 192 SER A N 1
ATOM 1527 C CA . SER A 1 192 ? 10.872 17.380 -24.626 1.00 75.38 192 SER A CA 1
ATOM 1528 C C . SER A 1 192 ? 10.350 17.196 -23.201 1.00 75.38 192 SER A C 1
ATOM 1530 O O . SER A 1 192 ? 9.814 18.121 -22.589 1.00 75.38 192 SER A O 1
ATOM 1532 N N . ARG A 1 193 ? 10.555 16.002 -22.631 1.00 79.75 193 ARG A N 1
ATOM 1533 C CA . ARG A 1 193 ? 10.292 15.732 -21.208 1.00 79.75 193 ARG A CA 1
ATOM 1534 C C . ARG A 1 193 ? 11.020 16.739 -20.312 1.00 79.75 193 ARG A C 1
ATOM 1536 O O . ARG A 1 193 ? 10.453 17.153 -19.304 1.00 79.75 193 ARG A O 1
ATOM 1543 N N . ASP A 1 194 ? 12.225 17.142 -20.698 1.00 82.00 194 ASP A N 1
ATOM 1544 C CA . ASP A 1 194 ? 13.035 18.089 -19.935 1.00 82.00 194 ASP A CA 1
ATOM 1545 C C . ASP A 1 194 ? 12.466 19.511 -20.011 1.00 82.00 194 ASP A C 1
ATOM 1547 O O . ASP A 1 194 ? 12.388 20.181 -18.983 1.00 82.00 194 ASP A O 1
ATOM 1551 N N . ASP A 1 195 ? 11.916 19.919 -21.159 1.00 79.88 195 ASP A N 1
ATOM 1552 C CA . ASP A 1 195 ? 11.216 21.205 -21.304 1.00 79.88 195 ASP A CA 1
ATOM 1553 C C . ASP A 1 195 ? 9.915 21.236 -20.492 1.00 79.88 195 ASP A C 1
ATOM 1555 O O . ASP A 1 195 ? 9.581 22.243 -19.868 1.00 79.88 195 ASP A O 1
ATOM 1559 N N . ILE A 1 196 ? 9.188 20.113 -20.434 1.00 77.31 196 ILE A N 1
ATOM 1560 C CA . ILE A 1 196 ? 7.990 19.971 -19.592 1.00 77.31 196 ILE A CA 1
ATOM 1561 C C . ILE A 1 196 ? 8.365 20.088 -18.107 1.00 77.31 196 ILE A C 1
ATOM 1563 O O . ILE A 1 196 ? 7.652 20.727 -17.327 1.00 77.31 196 ILE A O 1
ATOM 1567 N N . LEU A 1 197 ? 9.482 19.479 -17.697 1.00 84.12 197 LEU A N 1
ATOM 1568 C CA . LEU A 1 197 ? 9.985 19.566 -16.326 1.00 84.12 197 LEU A CA 1
ATOM 1569 C C . LEU A 1 197 ? 10.474 20.983 -15.994 1.00 84.12 197 LEU A C 1
ATOM 1571 O O . LEU A 1 197 ? 10.139 21.491 -14.922 1.00 84.12 197 LEU A O 1
ATOM 1575 N N . ALA A 1 198 ? 11.175 21.645 -16.914 1.00 85.56 198 ALA A N 1
ATOM 1576 C CA . ALA A 1 198 ? 11.634 23.023 -16.768 1.00 85.56 198 ALA A CA 1
ATOM 1577 C C . ALA A 1 198 ? 10.455 24.004 -16.665 1.00 85.56 198 ALA A C 1
ATOM 1579 O O . ALA A 1 198 ? 10.404 24.801 -15.728 1.00 85.56 198 ALA A O 1
ATOM 1580 N N . ALA A 1 199 ? 9.444 23.882 -17.532 1.00 84.69 199 ALA A N 1
ATOM 1581 C CA . ALA A 1 199 ? 8.224 24.689 -17.468 1.00 84.69 199 ALA A CA 1
ATOM 1582 C C . ALA A 1 199 ? 7.455 24.466 -16.153 1.00 84.69 199 ALA A C 1
ATOM 1584 O O . ALA A 1 199 ? 6.964 25.413 -15.532 1.00 84.69 199 ALA A O 1
ATOM 1585 N N . ARG A 1 200 ? 7.389 23.216 -15.672 1.00 86.62 200 ARG A N 1
ATOM 1586 C CA . ARG A 1 200 ? 6.764 22.883 -14.384 1.00 86.62 200 ARG A CA 1
ATOM 1587 C C . ARG A 1 200 ? 7.531 23.469 -13.198 1.00 86.62 200 ARG A C 1
ATOM 1589 O O . ARG A 1 200 ? 6.897 23.889 -12.230 1.00 86.62 200 ARG A O 1
ATOM 1596 N N . ASN A 1 201 ? 8.859 23.486 -13.248 1.00 89.19 201 ASN A N 1
ATOM 1597 C CA . ASN A 1 201 ? 9.693 24.072 -12.200 1.00 89.19 201 ASN A CA 1
ATOM 1598 C C . ASN A 1 201 ? 9.599 25.600 -12.203 1.00 89.19 201 ASN A C 1
ATOM 1600 O O . ASN A 1 201 ? 9.331 26.170 -11.148 1.00 89.19 201 ASN A O 1
ATOM 1604 N N . LYS A 1 202 ? 9.644 26.240 -13.376 1.00 90.38 202 LYS A N 1
ATOM 1605 C CA . LYS A 1 202 ? 9.435 27.685 -13.525 1.00 90.38 202 LYS A CA 1
ATOM 1606 C C . LYS A 1 202 ? 8.078 28.121 -12.960 1.00 90.38 202 LYS A C 1
ATOM 1608 O O . LYS A 1 202 ? 8.022 28.978 -12.089 1.00 90.38 202 LYS A O 1
ATOM 1613 N N . LYS A 1 203 ? 6.992 27.410 -13.295 1.00 90.44 203 LYS A N 1
ATOM 1614 C CA . LYS A 1 203 ? 5.652 27.674 -12.730 1.00 90.44 203 LYS A CA 1
ATOM 1615 C C . LYS A 1 203 ? 5.591 27.513 -11.203 1.00 90.44 203 LYS A C 1
ATOM 1617 O O . LYS A 1 203 ? 4.842 28.224 -10.534 1.00 90.44 203 LYS A O 1
ATOM 1622 N N . LYS A 1 204 ? 6.354 26.576 -10.626 1.00 90.94 204 LYS A N 1
ATOM 1623 C CA . LYS A 1 204 ? 6.464 26.424 -9.163 1.00 90.94 204 LYS A CA 1
ATOM 1624 C C . LYS A 1 204 ? 7.246 27.574 -8.531 1.00 90.94 204 LYS A C 1
ATOM 1626 O O . LYS A 1 204 ? 6.864 28.026 -7.455 1.00 90.94 204 LYS A O 1
ATOM 1631 N N . GLU A 1 205 ? 8.326 28.016 -9.163 1.00 90.81 205 GLU A N 1
ATOM 1632 C CA . GLU A 1 205 ? 9.129 29.151 -8.705 1.00 90.81 205 GLU A CA 1
ATOM 1633 C C . GLU A 1 205 ? 8.336 30.452 -8.769 1.00 90.81 205 GLU A C 1
ATOM 1635 O O . GLU A 1 205 ? 8.310 31.181 -7.782 1.00 90.81 205 GLU A O 1
ATOM 1640 N N . ASP A 1 206 ? 7.606 30.687 -9.856 1.00 89.94 206 ASP A N 1
ATOM 1641 C CA . ASP A 1 206 ? 6.749 31.861 -10.020 1.00 89.94 206 ASP A CA 1
ATOM 1642 C C . ASP A 1 206 ? 5.619 31.867 -8.983 1.00 89.94 206 ASP A C 1
ATOM 1644 O O . ASP A 1 206 ? 5.374 32.889 -8.347 1.00 89.94 206 ASP A O 1
ATOM 1648 N N . ARG A 1 207 ? 5.001 30.708 -8.695 1.00 89.38 207 ARG A N 1
ATOM 1649 C CA . ARG A 1 207 ? 4.022 30.582 -7.599 1.00 89.38 207 ARG A CA 1
ATOM 1650 C C . ARG A 1 207 ? 4.651 30.887 -6.238 1.00 89.38 207 ARG A C 1
ATOM 1652 O O . ARG A 1 207 ? 4.043 31.583 -5.432 1.00 89.38 207 ARG A O 1
ATOM 1659 N N . LYS A 1 208 ? 5.862 30.390 -5.963 1.00 91.81 208 LYS A N 1
ATOM 1660 C CA . LYS A 1 208 ? 6.576 30.679 -4.707 1.00 91.81 208 LYS A CA 1
ATOM 1661 C C . LYS A 1 208 ? 6.932 32.161 -4.582 1.00 91.81 208 LYS A C 1
ATOM 1663 O O . LYS A 1 208 ? 6.758 32.724 -3.506 1.00 91.81 208 LYS A O 1
ATOM 1668 N N . LYS A 1 209 ? 7.394 32.789 -5.664 1.00 90.75 209 LYS A N 1
ATOM 1669 C CA . LYS A 1 209 ? 7.703 34.224 -5.719 1.00 90.75 209 LYS A CA 1
ATOM 1670 C C . LYS A 1 209 ? 6.442 35.069 -5.538 1.00 90.75 209 LYS A C 1
ATOM 1672 O O . LYS A 1 209 ? 6.471 36.003 -4.750 1.00 90.75 209 LYS A O 1
ATOM 1677 N N . ALA A 1 210 ? 5.325 34.692 -6.162 1.00 87.81 210 ALA A N 1
ATOM 1678 C CA . ALA A 1 210 ? 4.035 35.363 -5.994 1.00 87.81 210 ALA A CA 1
ATOM 1679 C C . ALA A 1 210 ? 3.503 35.259 -4.555 1.00 87.81 210 ALA A C 1
ATOM 1681 O O . ALA A 1 210 ? 3.074 36.260 -3.990 1.00 87.81 210 ALA A O 1
ATOM 1682 N N . ILE A 1 211 ? 3.600 34.079 -3.930 1.00 83.50 211 ILE A N 1
ATOM 1683 C CA . ILE A 1 211 ? 3.236 33.885 -2.516 1.00 83.50 211 ILE A CA 1
ATOM 1684 C C . ILE A 1 211 ? 4.135 34.729 -1.604 1.00 83.50 211 ILE A C 1
ATOM 1686 O O . ILE A 1 211 ? 3.647 35.362 -0.670 1.00 83.50 211 ILE A O 1
ATOM 1690 N N . LYS A 1 212 ? 5.447 34.768 -1.872 1.00 87.81 212 LYS A N 1
ATOM 1691 C CA . LYS A 1 212 ? 6.394 35.582 -1.101 1.00 87.81 212 LYS A CA 1
ATOM 1692 C C . LYS A 1 212 ? 6.086 37.079 -1.236 1.00 87.81 212 LYS A C 1
ATOM 1694 O O . LYS A 1 212 ? 5.994 37.758 -0.222 1.00 87.81 212 LYS A O 1
ATOM 1699 N N . ALA A 1 213 ? 5.818 37.554 -2.452 1.00 85.81 213 ALA A N 1
ATOM 1700 C CA . ALA A 1 213 ? 5.445 38.941 -2.720 1.00 85.81 213 ALA A CA 1
ATOM 1701 C C . ALA A 1 213 ? 4.086 39.326 -2.102 1.00 85.81 213 ALA A C 1
ATOM 1703 O O . ALA A 1 213 ? 3.930 40.444 -1.622 1.00 85.81 213 ALA A O 1
ATOM 1704 N N . GLN A 1 214 ? 3.103 38.416 -2.061 1.00 76.69 214 GLN A N 1
ATOM 1705 C CA . GLN A 1 214 ? 1.839 38.647 -1.343 1.00 76.69 214 GLN A CA 1
ATOM 1706 C C . GLN A 1 214 ? 2.037 38.720 0.175 1.00 76.69 214 GLN A C 1
ATOM 1708 O O . GLN A 1 214 ? 1.395 39.537 0.832 1.00 76.69 214 GLN A O 1
ATOM 1713 N N . LYS A 1 215 ? 2.944 37.903 0.724 1.00 77.94 215 LYS A N 1
ATOM 1714 C CA . LYS A 1 215 ? 3.284 37.911 2.151 1.00 77.94 215 LYS A CA 1
ATOM 1715 C C . LYS A 1 215 ? 4.037 39.183 2.561 1.00 77.94 215 LYS A C 1
ATOM 1717 O O . LYS A 1 215 ? 3.797 39.696 3.646 1.00 77.94 215 LYS A O 1
ATOM 1722 N N . GLU A 1 216 ? 4.905 39.706 1.695 1.00 78.06 216 GLU A N 1
ATOM 1723 C CA . GLU A 1 216 ? 5.616 40.980 1.902 1.00 78.06 216 GLU A CA 1
ATOM 1724 C C . GLU A 1 216 ? 4.687 42.201 1.768 1.00 78.06 216 GLU A C 1
ATOM 1726 O O . GLU A 1 216 ? 4.890 43.197 2.451 1.00 78.06 216 GLU A O 1
ATOM 1731 N N . LYS A 1 217 ? 3.608 42.106 0.978 1.00 77.19 217 LYS A N 1
ATOM 1732 C CA . LYS A 1 217 ? 2.570 43.149 0.849 1.00 77.19 217 LYS A CA 1
ATOM 1733 C C . LYS A 1 217 ? 1.529 43.161 1.986 1.00 77.19 217 LYS A C 1
ATOM 1735 O O . LYS A 1 217 ? 0.486 43.791 1.845 1.00 77.19 217 LYS A O 1
ATOM 1740 N N . GLY A 1 218 ? 1.774 42.464 3.099 1.00 59.84 218 GLY A N 1
ATOM 1741 C CA . GLY A 1 218 ? 0.941 42.537 4.311 1.00 59.84 218 GLY A CA 1
ATOM 1742 C C . GLY A 1 218 ? -0.452 41.895 4.217 1.00 59.84 218 GLY A C 1
ATOM 1743 O O . GLY A 1 218 ? -1.229 41.975 5.168 1.00 59.84 218 GLY A O 1
ATOM 1744 N N . GLY A 1 219 ? -0.782 41.221 3.111 1.00 57.84 219 GLY A N 1
ATOM 1745 C CA . GLY A 1 219 ? -2.032 40.475 2.980 1.00 57.84 219 GLY A CA 1
ATOM 1746 C C . GLY A 1 219 ? -1.989 39.194 3.812 1.00 57.84 219 GLY A C 1
ATOM 1747 O O . GLY A 1 219 ? -1.120 38.345 3.601 1.00 57.84 219 GLY A O 1
ATOM 1748 N N . LYS A 1 220 ? -2.933 39.022 4.748 1.00 51.78 220 LYS A N 1
ATOM 1749 C CA . LYS A 1 220 ? -3.139 37.752 5.464 1.00 51.78 220 LYS A CA 1
ATOM 1750 C C . LYS A 1 220 ? -3.532 36.666 4.456 1.00 51.78 220 LYS A C 1
ATOM 1752 O O . LYS A 1 220 ? -4.703 36.490 4.139 1.00 51.78 220 LYS A O 1
ATOM 1757 N N . VAL A 1 221 ? -2.545 35.942 3.938 1.00 50.84 221 VAL A N 1
ATOM 1758 C CA . VAL A 1 221 ? -2.763 34.728 3.149 1.00 50.84 221 VAL A CA 1
ATOM 1759 C C . VAL A 1 221 ? -3.354 33.660 4.062 1.00 50.84 221 VAL A C 1
ATOM 1761 O O . VAL A 1 221 ? -2.705 33.217 5.011 1.00 50.84 221 VAL A O 1
ATOM 1764 N N . ALA A 1 222 ? -4.600 33.272 3.777 1.00 48.06 222 ALA A N 1
ATOM 1765 C CA . ALA A 1 222 ? -5.243 32.109 4.365 1.00 48.06 222 ALA A CA 1
ATOM 1766 C C . ALA A 1 222 ? -4.288 30.912 4.268 1.00 48.06 222 ALA A C 1
ATOM 1768 O O . ALA A 1 222 ? -3.781 30.584 3.194 1.00 48.06 222 ALA A O 1
ATOM 1769 N N . SER A 1 223 ? -3.999 30.294 5.408 1.00 47.72 223 SER A N 1
ATOM 1770 C CA . SER A 1 223 ? -3.217 29.070 5.483 1.00 47.72 223 SER A CA 1
ATOM 1771 C C . SER A 1 223 ? -3.992 27.949 4.795 1.00 47.72 223 SER A C 1
ATOM 1773 O O . SER A 1 223 ? -4.837 27.304 5.414 1.00 47.72 223 SER A O 1
ATOM 1775 N N . GLU A 1 224 ? -3.729 27.741 3.507 1.00 52.31 224 GLU A N 1
ATOM 1776 C CA . GLU A 1 224 ? -4.278 26.614 2.767 1.00 52.31 224 GLU A CA 1
ATOM 1777 C C . GLU A 1 224 ? -3.535 25.344 3.193 1.00 52.31 224 GLU A C 1
ATOM 1779 O O . GLU A 1 224 ? -2.372 25.091 2.863 1.00 52.31 224 GLU A O 1
ATOM 1784 N N . GLU A 1 225 ? -4.242 24.601 4.035 1.00 44.47 225 GLU A N 1
ATOM 1785 C CA . GLU A 1 225 ? -4.253 23.156 4.149 1.00 44.47 225 GLU A CA 1
ATOM 1786 C C . GLU A 1 225 ? -3.583 22.458 2.954 1.00 44.47 225 GLU A C 1
ATOM 1788 O O . GLU A 1 225 ? -4.002 22.555 1.800 1.00 44.47 225 GLU A O 1
ATOM 1793 N N . LEU A 1 226 ? -2.511 21.723 3.258 1.00 42.47 226 LEU A N 1
ATOM 1794 C CA . LEU A 1 226 ? -1.939 20.721 2.372 1.00 42.47 226 LEU A CA 1
ATOM 1795 C C . LEU A 1 226 ? -3.077 19.891 1.761 1.00 42.47 226 LEU A C 1
ATOM 1797 O O . LEU A 1 226 ? -3.700 19.095 2.465 1.00 42.47 226 LEU A O 1
ATOM 1801 N N . VAL A 1 227 ? -3.256 19.987 0.442 1.00 44.28 227 VAL A N 1
ATOM 1802 C CA . VAL A 1 227 ? -3.879 18.925 -0.352 1.00 44.28 227 VAL A CA 1
ATOM 1803 C C . VAL A 1 227 ? -3.002 17.685 -0.181 1.00 44.28 227 VAL A C 1
ATOM 1805 O O . VAL A 1 227 ? -2.051 17.438 -0.927 1.00 44.28 227 VAL A O 1
ATOM 1808 N N . LYS A 1 228 ? -3.277 16.929 0.882 1.00 41.38 228 LYS A N 1
ATOM 1809 C CA . LYS A 1 228 ? -2.792 15.572 1.064 1.00 41.38 228 LYS A CA 1
ATOM 1810 C C . LYS A 1 228 ? -3.423 14.763 -0.058 1.00 41.38 228 LYS A C 1
ATOM 1812 O O . LYS A 1 228 ? -4.641 14.639 -0.131 1.00 41.38 228 LYS A O 1
ATOM 1817 N N . PHE A 1 229 ? -2.580 14.239 -0.941 1.00 38.38 229 PHE A N 1
ATOM 1818 C CA . PHE A 1 229 ? -2.960 13.138 -1.811 1.00 38.38 229 PHE A CA 1
ATOM 1819 C C . PHE A 1 229 ? -3.477 12.006 -0.920 1.00 38.38 229 PHE A C 1
ATOM 1821 O O . PHE A 1 229 ? -2.732 11.430 -0.127 1.00 38.38 229 PHE A O 1
ATOM 1828 N N . ASP A 1 230 ? -4.778 11.765 -1.001 1.00 35.94 230 ASP A N 1
ATOM 1829 C CA . ASP A 1 230 ? -5.463 10.707 -0.280 1.00 35.94 230 ASP A CA 1
ATOM 1830 C C . ASP A 1 230 ? -5.162 9.387 -1.009 1.00 35.94 230 ASP A C 1
ATOM 1832 O O . ASP A 1 230 ? -5.803 9.044 -2.001 1.00 35.94 230 ASP A O 1
ATOM 1836 N N . ASP A 1 231 ? -4.159 8.642 -0.538 1.00 45.47 231 ASP A N 1
ATOM 1837 C CA . ASP A 1 231 ? -3.931 7.237 -0.903 1.00 45.47 231 ASP A CA 1
ATOM 1838 C C . ASP A 1 231 ? -5.002 6.346 -0.238 1.00 45.47 231 ASP A C 1
ATOM 1840 O O . ASP A 1 231 ? -4.714 5.429 0.540 1.00 45.47 231 ASP A O 1
ATOM 1844 N N . ARG A 1 232 ? -6.283 6.610 -0.522 1.00 39.88 232 ARG A N 1
ATOM 1845 C CA . ARG A 1 232 ? -7.376 5.720 -0.127 1.00 39.88 232 ARG A CA 1
ATOM 1846 C C . ARG A 1 232 ? -7.575 4.650 -1.183 1.00 39.88 232 ARG A C 1
ATOM 1848 O O . ARG A 1 232 ? -8.010 4.898 -2.304 1.00 39.88 232 ARG A O 1
ATOM 1855 N N . LYS A 1 233 ? -7.314 3.412 -0.768 1.00 43.06 233 LYS A N 1
ATOM 1856 C CA . LYS A 1 233 ? -7.899 2.228 -1.400 1.00 43.06 233 LYS A CA 1
ATOM 1857 C C . LYS A 1 233 ? -9.427 2.392 -1.445 1.00 43.06 233 LYS A C 1
ATOM 1859 O O . LYS A 1 233 ? -9.984 2.917 -0.481 1.00 43.06 233 LYS A O 1
ATOM 1864 N N . PRO A 1 234 ? -10.111 1.951 -2.513 1.00 40.53 234 PRO A N 1
ATOM 1865 C CA . PRO A 1 234 ? -11.544 2.159 -2.642 1.00 40.53 234 PRO A CA 1
ATOM 1866 C C . PRO A 1 234 ? -12.267 1.274 -1.626 1.00 40.53 234 PRO A C 1
ATOM 1868 O O . PRO A 1 234 ? -12.403 0.068 -1.821 1.00 40.53 234 PRO A O 1
ATOM 1871 N N . VAL A 1 235 ? -12.711 1.881 -0.529 1.00 38.75 235 VAL A N 1
ATOM 1872 C CA . VAL A 1 235 ? -13.729 1.305 0.344 1.00 38.75 235 VAL A CA 1
ATOM 1873 C C . VAL A 1 235 ? -15.054 1.851 -0.170 1.00 38.75 235 VAL A C 1
ATOM 1875 O O . VAL A 1 235 ? -15.336 3.044 -0.080 1.00 38.75 235 VAL A O 1
ATOM 1878 N N . PHE A 1 236 ? -15.795 0.976 -0.835 1.00 45.84 236 PHE A N 1
ATOM 1879 C CA . PHE A 1 236 ? -17.165 1.194 -1.272 1.00 45.84 236 PHE A CA 1
ATOM 1880 C C . PHE A 1 236 ? -18.047 1.465 -0.038 1.00 45.84 236 PHE A C 1
ATOM 1882 O O . PHE A 1 236 ? -17.826 0.849 1.003 1.00 45.84 236 PHE A O 1
ATOM 1889 N N . ASN A 1 237 ? -19.025 2.364 -0.185 1.00 49.50 237 ASN A N 1
ATOM 1890 C CA . ASN A 1 237 ? -19.993 2.840 0.818 1.00 49.50 237 ASN A CA 1
ATOM 1891 C C . ASN A 1 237 ? -19.517 3.955 1.758 1.00 49.50 237 ASN A C 1
ATOM 1893 O O . ASN A 1 237 ? -19.257 3.690 2.923 1.00 49.50 237 ASN A O 1
ATOM 1897 N N . GLN A 1 238 ? -19.529 5.209 1.286 1.00 40.59 238 GLN A N 1
ATOM 1898 C CA . GLN A 1 238 ? -20.176 6.314 2.012 1.00 40.59 238 GLN A CA 1
ATOM 1899 C C . GLN A 1 238 ? -20.766 7.306 1.000 1.00 40.59 238 GLN A C 1
ATOM 1901 O O . GLN A 1 238 ? -20.110 7.736 0.051 1.00 40.59 238 GLN A O 1
ATOM 1906 N N . THR A 1 239 ? -22.047 7.589 1.193 1.00 41.03 239 THR A N 1
ATOM 1907 C CA . THR A 1 239 ? -22.916 8.486 0.434 1.00 41.03 239 THR A CA 1
ATOM 1908 C C . THR A 1 239 ? -22.357 9.907 0.404 1.00 41.03 239 THR A C 1
ATOM 1910 O O . THR A 1 239 ? -22.044 10.486 1.443 1.00 41.03 239 THR A O 1
ATOM 1913 N N . ARG A 1 240 ? -22.236 10.481 -0.795 1.00 42.34 240 ARG A N 1
ATOM 1914 C CA . ARG A 1 240 ? -21.994 11.919 -0.978 1.00 42.34 240 ARG A CA 1
ATOM 1915 C C . ARG A 1 240 ? -23.246 12.691 -0.537 1.00 42.34 240 ARG A C 1
ATOM 1917 O O . ARG A 1 240 ? -24.338 12.205 -0.826 1.00 42.34 240 ARG A O 1
ATOM 1924 N N . PRO A 1 241 ? -23.130 13.870 0.097 1.00 46.59 241 PRO A N 1
ATOM 1925 C CA . PRO A 1 241 ? -24.286 14.737 0.265 1.00 46.59 241 PRO A CA 1
ATOM 1926 C C . PRO A 1 241 ? -24.667 15.260 -1.124 1.00 46.59 241 PRO A C 1
ATOM 1928 O O . PRO A 1 241 ? -23.821 15.798 -1.842 1.00 46.59 241 PRO A O 1
ATOM 1931 N N . SER A 1 242 ? -25.906 15.002 -1.536 1.00 43.25 242 SER A N 1
ATOM 1932 C CA . SER A 1 242 ? -26.438 15.516 -2.794 1.00 43.25 242 SER A CA 1
ATOM 1933 C C . SER A 1 242 ? -26.578 17.028 -2.673 1.00 43.25 242 SER A C 1
ATOM 1935 O O . SER A 1 242 ? -27.146 17.526 -1.703 1.00 43.25 242 SER A O 1
ATOM 1937 N N . ALA A 1 243 ? -26.024 17.750 -3.640 1.00 47.62 243 ALA A N 1
ATOM 1938 C CA . ALA A 1 243 ? -26.254 19.172 -3.810 1.00 47.62 243 ALA A CA 1
ATOM 1939 C C . ALA A 1 243 ? -27.639 19.357 -4.435 1.00 47.62 243 ALA A C 1
ATOM 1941 O O . ALA A 1 243 ? -27.733 19.527 -5.642 1.00 47.62 243 ALA A O 1
ATOM 1942 N N . ASP A 1 244 ? -28.685 19.241 -3.619 1.00 45.78 244 ASP A N 1
ATOM 1943 C CA . ASP A 1 244 ? -29.975 19.877 -3.882 1.00 45.78 244 ASP A CA 1
ATOM 1944 C C . ASP A 1 244 ? -30.804 19.892 -2.590 1.00 45.78 244 ASP A C 1
ATOM 1946 O O . ASP A 1 244 ? -31.520 18.948 -2.261 1.00 45.78 244 ASP A O 1
ATOM 1950 N N . SER A 1 245 ? -30.630 20.937 -1.786 1.00 47.69 245 SER A N 1
ATOM 1951 C CA . SER A 1 245 ? -31.556 21.260 -0.703 1.00 47.69 245 SER A CA 1
ATOM 1952 C C . SER A 1 245 ? -32.022 22.685 -0.939 1.00 47.69 245 SER A C 1
ATOM 1954 O O . SER A 1 245 ? -31.385 23.652 -0.509 1.00 47.69 245 SER A O 1
ATOM 1956 N N . VAL A 1 246 ? -33.115 22.798 -1.688 1.00 44.50 246 VAL A N 1
ATOM 1957 C CA . VAL A 1 246 ? -33.965 23.985 -1.711 1.00 44.50 246 VAL A CA 1
ATOM 1958 C C . VAL A 1 246 ? -34.288 24.326 -0.258 1.00 44.50 246 VAL A C 1
ATOM 1960 O O . VAL A 1 246 ? -34.831 23.502 0.476 1.00 44.50 246 VAL A O 1
ATOM 1963 N N . LYS A 1 247 ? -33.885 25.520 0.179 1.00 45.31 247 LYS A N 1
ATOM 1964 C CA . LYS A 1 247 ? -34.258 26.059 1.486 1.00 45.31 247 LYS A CA 1
ATOM 1965 C C . LYS A 1 247 ? -35.754 26.360 1.442 1.00 45.31 247 LYS A C 1
ATOM 1967 O O . LYS A 1 247 ? -36.148 27.379 0.888 1.00 45.31 247 LYS A O 1
ATOM 1972 N N . MET A 1 248 ? -36.563 25.454 1.971 1.00 41.53 248 MET A N 1
ATOM 1973 C CA . MET A 1 248 ? -37.884 25.800 2.481 1.00 41.53 248 MET A CA 1
ATOM 1974 C C . MET A 1 248 ? -37.743 25.984 3.989 1.00 41.53 248 MET A C 1
ATOM 1976 O O . MET A 1 248 ? -37.144 25.141 4.659 1.00 41.53 248 MET A O 1
ATOM 1980 N N . ASP A 1 249 ? -38.246 27.107 4.494 1.00 48.28 249 ASP A N 1
ATOM 1981 C CA . ASP A 1 249 ? -38.199 27.521 5.898 1.00 48.28 249 ASP A CA 1
ATOM 1982 C C . ASP A 1 249 ? -39.112 26.645 6.776 1.00 48.28 249 ASP A C 1
ATOM 1984 O O . ASP A 1 249 ? -40.166 27.060 7.252 1.00 48.28 249 ASP A O 1
ATOM 1988 N N . GLY A 1 250 ? -38.705 25.393 6.974 1.00 48.53 250 GLY A N 1
ATOM 1989 C CA . GLY A 1 250 ? -39.368 24.429 7.842 1.00 48.53 250 GLY A CA 1
ATOM 1990 C C . GLY A 1 250 ? -38.469 23.220 8.063 1.00 48.53 250 GLY A C 1
ATOM 1991 O O . GLY A 1 250 ? -38.344 22.360 7.195 1.00 48.53 250 GLY A O 1
ATOM 1992 N N . ASP A 1 251 ? -37.828 23.167 9.229 1.00 56.47 251 ASP A N 1
ATOM 1993 C CA . ASP A 1 251 ? -36.896 22.114 9.643 1.00 56.47 251 ASP A CA 1
ATOM 1994 C C . ASP A 1 251 ? -37.669 20.815 9.963 1.00 56.47 251 ASP A C 1
ATOM 1996 O O . ASP A 1 251 ? -37.906 20.454 11.114 1.00 56.47 251 ASP A O 1
ATOM 2000 N N . LEU A 1 252 ? -38.136 20.120 8.924 1.00 53.03 252 LEU A N 1
ATOM 2001 C CA . LEU A 1 252 ? -38.824 18.833 9.025 1.00 53.03 252 LEU A CA 1
ATOM 2002 C C . LEU A 1 252 ? -38.220 17.848 8.017 1.00 53.03 252 LEU A C 1
ATOM 2004 O O . LEU A 1 252 ? -38.669 17.713 6.881 1.00 53.03 252 LEU A O 1
ATOM 2008 N N . TYR A 1 253 ? -37.187 17.123 8.452 1.00 61.09 253 TYR A N 1
ATOM 2009 C CA . TYR A 1 253 ? -36.631 15.986 7.716 1.00 61.09 253 TYR A CA 1
ATOM 2010 C C . TYR A 1 253 ? -37.412 14.709 8.054 1.00 61.09 253 TYR A C 1
ATOM 2012 O O . TYR A 1 253 ? -37.327 14.184 9.164 1.00 61.09 253 TYR A O 1
ATOM 2020 N N . PHE A 1 254 ? -38.119 14.152 7.070 1.00 52.06 254 PHE A N 1
ATOM 2021 C CA . PHE A 1 254 ? -39.056 13.024 7.217 1.00 52.06 254 PHE A CA 1
ATOM 2022 C C . PHE A 1 254 ? -38.413 11.638 7.482 1.00 52.06 254 PHE A C 1
ATOM 2024 O O . PHE A 1 254 ? -39.041 10.603 7.288 1.00 52.06 254 PHE A O 1
ATOM 2031 N N . GLY A 1 255 ? -37.151 11.583 7.917 1.00 64.38 255 GLY A N 1
ATOM 2032 C CA . GLY A 1 255 ? -36.400 10.330 8.094 1.00 64.38 255 GLY A CA 1
ATOM 2033 C C . GLY A 1 255 ? -35.671 10.180 9.429 1.00 64.38 255 GLY A C 1
ATOM 2034 O O . GLY A 1 255 ? -34.933 9.211 9.613 1.00 64.38 255 GLY A O 1
ATOM 2035 N N . LYS A 1 256 ? -35.821 11.128 10.363 1.00 60.06 256 LYS A N 1
ATOM 2036 C CA . LYS A 1 256 ? -35.134 11.076 11.660 1.00 60.06 256 LYS A CA 1
ATOM 2037 C C . LYS A 1 256 ? -35.988 11.706 12.763 1.00 60.06 256 LYS A C 1
ATOM 2039 O O . LYS A 1 256 ? -35.836 12.876 13.087 1.00 60.06 256 LYS A O 1
ATOM 2044 N N . LEU A 1 257 ? -36.854 10.904 13.379 1.00 48.44 257 LEU A N 1
ATOM 2045 C CA . LEU A 1 257 ? -37.387 11.210 14.708 1.00 48.44 257 LEU A CA 1
ATOM 2046 C C . LEU A 1 257 ? -36.213 11.188 15.701 1.00 48.44 257 LEU A C 1
ATOM 2048 O O . LEU A 1 257 ? -35.714 10.125 16.066 1.00 48.44 257 LEU A O 1
ATOM 2052 N N . ALA A 1 258 ? -35.722 12.365 16.088 1.00 51.69 258 ALA A N 1
ATOM 2053 C CA . ALA A 1 258 ? -34.711 12.524 17.127 1.00 51.69 258 ALA A CA 1
ATOM 2054 C C . ALA A 1 258 ? -35.382 12.486 18.511 1.00 51.69 258 ALA A C 1
ATOM 2056 O O . ALA A 1 258 ? -35.587 13.513 19.150 1.00 51.69 258 ALA A O 1
ATOM 2057 N N . VAL A 1 259 ? -35.736 11.287 18.976 1.00 49.97 259 VAL A N 1
ATOM 2058 C CA . VAL A 1 259 ? -36.035 11.056 20.394 1.00 49.97 259 VAL A CA 1
ATOM 2059 C C . VAL A 1 259 ? -34.700 10.928 21.123 1.00 49.97 259 VAL A C 1
ATOM 2061 O O . VAL A 1 259 ? -33.984 9.946 20.949 1.00 49.97 259 VAL A O 1
ATOM 2064 N N . GLY A 1 260 ? -34.354 11.946 21.909 1.00 44.56 260 GLY A N 1
ATOM 2065 C CA . GLY A 1 260 ? -33.157 11.965 22.748 1.00 44.56 260 GLY A CA 1
ATOM 2066 C C . GLY A 1 260 ? -31.916 12.465 22.013 1.00 44.56 260 GLY A C 1
ATOM 2067 O O . GLY A 1 260 ? -31.218 11.718 21.332 1.00 44.56 260 GLY A O 1
ATOM 2068 N N . ALA A 1 261 ? -31.599 13.744 22.202 1.00 47.94 261 ALA A N 1
ATOM 2069 C CA . ALA A 1 261 ? -30.331 14.333 21.803 1.00 47.94 261 ALA A CA 1
ATOM 2070 C C . ALA A 1 261 ? -29.164 13.754 22.629 1.00 47.94 261 ALA A C 1
ATOM 2072 O O . ALA A 1 261 ? -28.599 14.428 23.486 1.00 47.94 261 ALA A O 1
ATOM 2073 N N . THR A 1 262 ? -28.735 12.521 22.352 1.00 51.75 262 THR A N 1
ATOM 2074 C CA . THR A 1 262 ? -27.332 12.166 22.572 1.00 51.75 262 THR A CA 1
ATOM 2075 C C . THR A 1 262 ? -26.566 12.762 21.408 1.00 51.75 262 THR A C 1
ATOM 2077 O O . THR A 1 262 ? -26.455 12.159 20.343 1.00 51.75 262 THR A O 1
ATOM 2080 N N . VAL A 1 263 ? -26.098 13.996 21.592 1.00 53.03 263 VAL A N 1
ATOM 2081 C CA . VAL A 1 263 ? -25.109 14.619 20.715 1.00 53.03 263 VAL A CA 1
ATOM 2082 C C . VAL A 1 263 ? -24.043 13.566 20.421 1.00 53.03 263 VAL A C 1
ATOM 2084 O O . VAL A 1 263 ? -23.351 13.129 21.341 1.00 53.03 263 VAL A O 1
ATOM 2087 N N . ASP A 1 264 ? -23.937 13.143 19.158 1.00 53.62 264 ASP A N 1
ATOM 2088 C CA . ASP A 1 264 ? -22.870 12.288 18.639 1.00 53.62 264 ASP A CA 1
ATOM 2089 C C . ASP A 1 264 ? -21.535 13.042 18.770 1.00 53.62 264 ASP A C 1
ATOM 2091 O O . ASP A 1 264 ? -20.945 13.543 17.808 1.00 53.62 264 ASP A O 1
ATOM 2095 N N . GLN A 1 265 ? -21.048 13.166 20.004 1.00 60.06 265 GLN A N 1
ATOM 2096 C CA . GLN A 1 265 ? -19.693 13.563 20.322 1.00 60.06 265 GLN A CA 1
ATOM 2097 C C . GLN A 1 265 ? -18.820 12.511 19.653 1.00 60.06 265 GLN A C 1
ATOM 2099 O O . GLN A 1 265 ? -18.709 11.384 20.137 1.00 60.06 265 GLN A O 1
ATOM 2104 N N . LYS A 1 266 ? -18.245 12.854 18.493 1.00 59.12 266 LYS A N 1
ATOM 2105 C CA . LYS A 1 266 ? -17.252 12.035 17.792 1.00 59.12 266 LYS A CA 1
ATOM 2106 C C . LYS A 1 266 ? -16.244 11.563 18.835 1.00 59.12 266 LYS A C 1
ATOM 2108 O O . LYS A 1 266 ? -15.392 12.356 19.239 1.00 59.12 266 LYS A O 1
ATOM 2113 N N . LYS A 1 267 ? -16.356 10.305 19.286 1.00 61.59 267 LYS A N 1
ATOM 2114 C CA . LYS A 1 267 ? -15.468 9.753 20.313 1.00 61.59 267 LYS A CA 1
ATOM 2115 C C . LYS A 1 267 ? -14.046 10.034 19.849 1.00 61.59 267 LYS A C 1
ATOM 2117 O O . LYS A 1 267 ? -13.656 9.597 18.759 1.00 61.59 267 LYS A O 1
ATOM 2122 N N . LYS A 1 268 ? -13.305 10.848 20.606 1.00 61.91 268 LYS A N 1
ATOM 2123 C CA . LYS A 1 268 ? -11.918 11.170 20.272 1.00 61.91 268 LYS A CA 1
ATOM 2124 C C . LYS A 1 268 ? -11.166 9.851 20.332 1.00 61.91 268 LYS A C 1
ATOM 2126 O O . LYS A 1 268 ? -10.945 9.311 21.408 1.00 61.91 268 LYS A O 1
ATOM 2131 N N . LYS A 1 269 ? -10.867 9.286 19.161 1.00 67.56 269 LYS A N 1
ATOM 2132 C CA . LYS A 1 269 ? -10.143 8.021 19.055 1.00 67.56 269 LYS A CA 1
ATOM 2133 C C . LYS A 1 269 ? -8.818 8.221 19.782 1.00 67.56 269 LYS A C 1
ATOM 2135 O O . LYS A 1 269 ? -8.046 9.098 19.394 1.00 67.56 269 LYS A O 1
ATOM 2140 N N . GLY A 1 270 ? -8.601 7.460 20.853 1.00 70.25 270 GLY A N 1
ATOM 2141 C CA . GLY A 1 270 ? -7.341 7.475 21.586 1.00 70.25 270 GLY A CA 1
ATOM 2142 C C . GLY A 1 270 ? -6.154 7.130 20.675 1.00 70.25 270 GLY A C 1
ATOM 2143 O O . GLY A 1 270 ? -6.351 6.750 19.514 1.00 70.25 270 GLY A O 1
ATOM 2144 N N . PRO A 1 271 ? -4.910 7.248 21.173 1.00 76.19 271 PRO A N 1
ATOM 2145 C CA . PRO A 1 271 ? -3.718 6.955 20.388 1.00 76.19 271 PRO A CA 1
ATOM 2146 C C . PRO A 1 271 ? -3.815 5.559 19.766 1.00 76.19 271 PRO A C 1
ATOM 2148 O O . PRO A 1 271 ? -3.873 4.548 20.463 1.00 76.19 271 PRO A O 1
ATOM 2151 N N . THR A 1 272 ? -3.887 5.498 18.438 1.00 79.38 272 THR A N 1
ATOM 2152 C CA . THR A 1 272 ? -4.091 4.237 17.713 1.00 79.38 272 THR A CA 1
ATOM 2153 C C . THR A 1 272 ? -2.793 3.461 17.502 1.00 79.38 272 THR A C 1
ATOM 2155 O O . THR A 1 272 ? -2.839 2.289 17.131 1.00 79.38 272 THR A O 1
ATOM 2158 N N . ASP A 1 273 ? -1.638 4.110 17.675 1.00 91.19 273 ASP A N 1
ATOM 2159 C CA . ASP A 1 273 ? -0.331 3.520 17.397 1.00 91.19 273 ASP A CA 1
ATOM 2160 C C . ASP A 1 273 ? 0.213 2.734 18.598 1.00 91.19 273 ASP A C 1
ATOM 2162 O O . ASP A 1 273 ? 0.215 3.217 19.731 1.00 91.19 273 ASP A O 1
ATOM 2166 N N . ALA A 1 274 ? 0.744 1.538 18.342 1.00 91.69 274 ALA A N 1
ATOM 2167 C CA . ALA A 1 274 ? 1.231 0.620 19.368 1.00 91.69 274 ALA A CA 1
ATOM 2168 C C . ALA A 1 274 ? 2.398 1.204 20.182 1.00 91.69 274 ALA A C 1
ATOM 2170 O O . ALA A 1 274 ? 2.488 0.957 21.383 1.00 91.69 274 ALA A O 1
ATOM 2171 N N . LYS A 1 275 ? 3.269 2.013 19.557 1.00 93.31 275 LYS A N 1
ATOM 2172 C CA . LYS A 1 275 ? 4.362 2.712 20.261 1.00 93.31 275 LYS A CA 1
ATOM 2173 C C . LYS A 1 275 ? 3.819 3.767 21.220 1.00 93.31 275 LYS A C 1
ATOM 2175 O O . LYS A 1 275 ? 4.260 3.852 22.361 1.00 93.31 275 LYS A O 1
ATOM 2180 N N . THR A 1 276 ? 2.829 4.535 20.770 1.00 92.88 276 THR A N 1
ATOM 2181 C CA . THR A 1 276 ? 2.180 5.551 21.608 1.00 92.88 276 THR A CA 1
ATOM 2182 C C . THR A 1 276 ? 1.382 4.930 22.752 1.00 92.88 276 THR A C 1
ATOM 2184 O O . THR A 1 276 ? 1.441 5.439 23.865 1.00 92.88 276 THR A O 1
ATOM 2187 N N . GLN A 1 277 ? 0.709 3.800 22.512 1.00 91.50 277 GLN A N 1
ATOM 2188 C CA . GLN A 1 277 ? -0.006 3.040 23.541 1.00 91.50 277 GLN A CA 1
ATOM 2189 C C . GLN A 1 277 ? 0.952 2.507 24.607 1.00 91.50 277 GLN A C 1
ATOM 2191 O O . GLN A 1 277 ? 0.695 2.675 25.793 1.00 91.50 277 GLN A O 1
ATOM 2196 N N . LEU A 1 278 ? 2.094 1.951 24.196 1.00 94.44 278 LEU A N 1
ATOM 2197 C CA . LEU A 1 278 ? 3.130 1.495 25.121 1.00 94.44 278 LEU A CA 1
ATOM 2198 C C . LEU A 1 278 ? 3.673 2.651 25.973 1.00 94.44 278 LEU A C 1
ATOM 2200 O O . LEU A 1 278 ? 3.736 2.514 27.187 1.00 94.44 278 LEU A O 1
ATOM 2204 N N . LYS A 1 279 ? 3.963 3.807 25.362 1.00 94.06 279 LYS A N 1
ATOM 2205 C CA . LYS A 1 279 ? 4.420 4.999 26.092 1.00 94.06 279 LYS A CA 1
ATOM 2206 C C . LYS A 1 279 ? 3.373 5.524 27.079 1.00 94.06 279 LYS A C 1
ATOM 2208 O O . LYS A 1 279 ? 3.724 5.969 28.164 1.00 94.06 279 LYS A O 1
ATOM 2213 N N . MET A 1 280 ? 2.092 5.488 26.711 1.00 91.38 280 MET A N 1
ATOM 2214 C CA . MET A 1 280 ? 1.002 5.877 27.611 1.00 91.38 280 MET A CA 1
ATOM 2215 C C . MET A 1 280 ? 0.892 4.928 28.805 1.00 91.38 280 MET A C 1
ATOM 2217 O O . MET A 1 280 ? 0.666 5.394 29.915 1.00 91.38 280 MET A O 1
ATOM 2221 N N . LEU A 1 281 ? 1.061 3.619 28.597 1.00 91.94 281 LEU A N 1
ATOM 2222 C CA . LEU A 1 281 ? 1.057 2.644 29.690 1.00 91.94 281 LEU A CA 1
ATOM 2223 C C . LEU A 1 281 ? 2.260 2.810 30.610 1.00 91.94 281 LEU A C 1
ATOM 2225 O O . LEU A 1 281 ? 2.079 2.800 31.818 1.00 91.94 281 LEU A O 1
ATOM 2229 N N . GLU A 1 282 ? 3.455 3.016 30.055 1.00 92.88 282 GLU A N 1
ATOM 2230 C CA . GLU A 1 282 ? 4.659 3.297 30.846 1.00 92.88 282 GLU A CA 1
ATOM 2231 C C . GLU A 1 282 ? 4.471 4.580 31.669 1.00 92.88 282 GLU A C 1
ATOM 2233 O O . GLU A 1 282 ? 4.654 4.566 32.879 1.00 92.88 282 GLU A O 1
ATOM 2238 N N . ALA A 1 283 ? 3.953 5.654 31.063 1.00 93.44 283 ALA A N 1
ATOM 2239 C CA . ALA A 1 283 ? 3.648 6.889 31.784 1.00 93.44 283 ALA A CA 1
ATOM 2240 C C . ALA A 1 283 ? 2.559 6.718 32.862 1.00 93.44 283 ALA A C 1
ATOM 2242 O O . ALA A 1 283 ? 2.589 7.417 33.873 1.00 93.44 283 ALA A O 1
ATOM 2243 N N . LYS A 1 284 ? 1.578 5.826 32.664 1.00 90.19 284 LYS A N 1
ATOM 2244 C CA . LYS A 1 284 ? 0.584 5.486 33.696 1.00 90.19 284 LYS A CA 1
ATOM 2245 C C . LYS A 1 284 ? 1.222 4.709 34.848 1.00 90.19 284 LYS A C 1
ATOM 2247 O O . LYS A 1 284 ? 0.971 5.042 36.000 1.00 90.19 284 LYS A O 1
ATOM 2252 N N . GLN A 1 285 ? 2.078 3.734 34.545 1.00 91.06 285 GLN A N 1
ATOM 2253 C CA . GLN A 1 285 ? 2.817 2.963 35.550 1.00 91.06 285 GLN A CA 1
ATOM 2254 C C . GLN A 1 285 ? 3.728 3.869 36.383 1.00 91.06 285 GLN A C 1
ATOM 2256 O O . GLN A 1 285 ? 3.640 3.845 37.604 1.00 91.06 285 GLN A O 1
ATOM 2261 N N . GLU A 1 286 ? 4.492 4.756 35.742 1.00 92.56 286 GLU A N 1
ATOM 2262 C CA . GLU A 1 286 ? 5.330 5.741 36.435 1.00 92.56 286 GLU A CA 1
ATOM 2263 C C . GLU A 1 286 ? 4.512 6.681 37.332 1.00 92.56 286 GLU A C 1
ATOM 2265 O O . GLU A 1 286 ? 4.944 7.028 38.428 1.00 92.56 286 GLU A O 1
ATOM 2270 N N . LYS A 1 287 ? 3.325 7.115 36.888 1.00 91.00 287 LYS A N 1
ATOM 2271 C CA . LYS A 1 287 ? 2.433 7.941 37.715 1.00 91.00 287 LYS A CA 1
ATOM 2272 C C . LYS A 1 287 ? 1.934 7.178 38.936 1.00 91.00 287 LYS A C 1
ATOM 2274 O O . LYS A 1 287 ? 1.959 7.731 40.028 1.00 91.00 287 LYS A O 1
ATOM 2279 N N . LEU A 1 288 ? 1.519 5.924 38.766 1.00 88.75 288 LEU A N 1
ATOM 2280 C CA . LEU A 1 288 ? 1.104 5.074 39.882 1.00 88.75 288 LEU A CA 1
ATOM 2281 C C . LEU A 1 288 ? 2.259 4.834 40.861 1.00 88.75 288 LEU A C 1
ATOM 2283 O O . LEU A 1 288 ? 2.046 4.891 42.065 1.00 88.75 288 LEU A O 1
ATOM 2287 N N . GLU A 1 289 ? 3.478 4.609 40.375 1.00 90.50 289 GLU A N 1
ATOM 2288 C CA . GLU A 1 289 ? 4.666 4.427 41.220 1.00 90.50 289 GLU A CA 1
ATOM 2289 C C . GLU A 1 289 ? 5.026 5.695 42.005 1.00 90.50 289 GLU A C 1
ATOM 2291 O O . GLU A 1 289 ? 5.299 5.608 43.201 1.00 90.50 289 GLU A O 1
ATOM 2296 N N . LYS A 1 290 ? 4.946 6.876 41.379 1.00 91.75 290 LYS A N 1
ATOM 2297 C CA . LYS A 1 290 ? 5.147 8.164 42.066 1.00 91.75 290 LYS A CA 1
ATOM 2298 C C . LYS A 1 290 ? 4.106 8.391 43.160 1.00 91.75 290 LYS A C 1
ATOM 2300 O O . LYS A 1 290 ? 4.474 8.664 44.296 1.00 91.75 290 LYS A O 1
ATOM 2305 N N . MET A 1 291 ? 2.825 8.177 42.849 1.00 87.38 291 MET A N 1
ATOM 2306 C CA . MET A 1 291 ? 1.746 8.321 43.832 1.00 87.38 291 MET A CA 1
ATOM 2307 C C . MET A 1 291 ? 1.864 7.307 44.975 1.00 87.38 291 MET A C 1
ATOM 2309 O O . MET A 1 291 ? 1.547 7.645 46.107 1.00 87.38 291 MET A O 1
ATOM 2313 N N . LYS A 1 292 ? 2.355 6.086 44.718 1.00 89.44 292 LYS A N 1
ATOM 2314 C CA . LYS A 1 292 ? 2.631 5.091 45.773 1.00 89.44 292 LYS A CA 1
ATOM 2315 C C . LYS A 1 292 ? 3.741 5.530 46.728 1.00 89.44 292 LYS A C 1
ATOM 2317 O O . LYS A 1 292 ? 3.694 5.146 47.892 1.00 89.44 292 LYS A O 1
ATOM 2322 N N . GLY A 1 293 ? 4.732 6.274 46.233 1.00 86.81 293 GLY A N 1
ATOM 2323 C CA . GLY A 1 293 ? 5.825 6.812 47.044 1.00 86.81 293 GLY A CA 1
ATOM 2324 C C . GLY A 1 293 ? 5.410 7.994 47.922 1.00 86.81 293 GLY A C 1
ATOM 2325 O O . GLY A 1 293 ? 5.946 8.144 49.014 1.00 86.81 293 GLY A O 1
ATOM 2326 N N . GLU A 1 294 ? 4.456 8.804 47.459 1.00 88.81 294 GLU A N 1
ATOM 2327 C CA . GLU A 1 294 ? 3.932 9.961 48.195 1.00 88.81 294 GLU A CA 1
ATOM 2328 C C . GLU A 1 294 ? 2.807 9.564 49.165 1.00 88.81 294 GLU A C 1
ATOM 2330 O O . GLU A 1 294 ? 2.903 9.847 50.353 1.00 88.81 294 GLU A O 1
ATOM 2335 N N . ASP A 1 295 ? 1.771 8.864 48.681 1.00 89.19 295 ASP A N 1
ATOM 2336 C CA . ASP A 1 295 ? 0.559 8.523 49.435 1.00 89.19 295 ASP A CA 1
ATOM 2337 C C . ASP A 1 295 ? -0.021 7.164 48.998 1.00 89.19 295 ASP A C 1
ATOM 2339 O O . ASP A 1 295 ? -0.781 7.051 48.027 1.00 89.19 295 ASP A O 1
ATOM 2343 N N . LYS A 1 296 ? 0.263 6.111 49.773 1.00 90.56 296 LYS A N 1
ATOM 2344 C CA . LYS A 1 296 ? -0.177 4.738 49.466 1.00 90.56 296 LYS A CA 1
ATOM 2345 C C . LYS A 1 296 ? -1.701 4.596 49.313 1.00 90.56 296 LYS A C 1
ATOM 2347 O O . LYS A 1 296 ? -2.153 3.968 48.361 1.00 90.56 296 LYS A O 1
ATOM 2352 N N . SER A 1 297 ? -2.484 5.221 50.196 1.00 89.75 297 SER A N 1
ATOM 2353 C CA . SER A 1 297 ? -3.956 5.134 50.177 1.00 89.75 297 SER A CA 1
ATOM 2354 C C . SER A 1 297 ? -4.569 5.784 48.928 1.00 89.75 297 SER A C 1
ATOM 2356 O O . SER A 1 297 ? -5.426 5.190 48.278 1.00 89.75 297 SER A O 1
ATOM 2358 N N . LYS A 1 298 ? -4.065 6.952 48.503 1.00 88.38 298 LYS A N 1
ATOM 2359 C CA . LYS A 1 298 ? -4.532 7.606 47.267 1.00 88.38 298 LYS A CA 1
ATOM 2360 C C . LYS A 1 298 ? -4.167 6.797 46.023 1.00 88.38 298 LYS A C 1
ATOM 2362 O O . LYS A 1 298 ? -4.914 6.794 45.046 1.00 88.38 298 LYS A O 1
ATOM 2367 N N . ALA A 1 299 ? -3.020 6.118 46.038 1.00 88.12 299 ALA A N 1
ATOM 2368 C CA . ALA A 1 299 ? -2.624 5.244 44.944 1.00 88.12 299 ALA A CA 1
ATOM 2369 C C . ALA A 1 299 ? -3.527 4.006 44.830 1.00 88.12 299 ALA A C 1
ATOM 2371 O O . ALA A 1 299 ? -3.859 3.609 43.715 1.00 88.12 299 ALA A O 1
ATOM 2372 N N . GLU A 1 300 ? -3.942 3.420 45.954 1.00 90.12 300 GLU A N 1
ATOM 2373 C CA . GLU A 1 300 ? -4.909 2.315 45.992 1.00 90.12 300 GLU A CA 1
ATOM 2374 C C . GLU A 1 300 ? -6.274 2.752 45.444 1.00 90.12 300 GLU A C 1
ATOM 2376 O O . GLU A 1 300 ? -6.771 2.122 44.512 1.00 90.12 300 GLU A O 1
ATOM 2381 N N . GLU A 1 301 ? -6.800 3.907 45.865 1.00 92.00 301 GLU A N 1
ATOM 2382 C CA . GLU A 1 301 ? -8.041 4.454 45.295 1.00 92.00 301 GLU A CA 1
ATOM 2383 C C . GLU A 1 301 ? -7.956 4.709 43.781 1.00 92.00 301 GLU A C 1
ATOM 2385 O O . GLU A 1 301 ? -8.935 4.527 43.053 1.00 92.00 301 GLU A O 1
ATOM 2390 N N . LEU A 1 302 ? -6.810 5.187 43.281 1.00 88.25 302 LEU A N 1
ATOM 2391 C CA . LEU A 1 302 ? -6.614 5.408 41.847 1.00 88.25 302 LEU A CA 1
ATOM 2392 C C . LEU A 1 302 ? -6.552 4.089 41.075 1.00 88.25 302 LEU A C 1
ATOM 2394 O O . LEU A 1 302 ? -7.129 4.016 39.991 1.00 88.25 302 LEU A O 1
ATOM 2398 N N . MET A 1 303 ? -5.903 3.057 41.621 1.00 88.31 303 MET A N 1
ATOM 2399 C CA . MET A 1 303 ? -5.901 1.721 41.016 1.00 88.31 303 MET A CA 1
ATOM 2400 C C . MET A 1 303 ? -7.321 1.152 40.949 1.00 88.31 303 MET A C 1
ATOM 2402 O O . MET A 1 303 ? -7.738 0.719 39.879 1.00 88.31 303 MET A O 1
ATOM 2406 N N . GLU A 1 304 ? -8.099 1.245 42.030 1.00 93.88 304 GLU A N 1
ATOM 2407 C CA . GLU A 1 304 ? -9.498 0.798 42.049 1.00 93.88 304 GLU A CA 1
ATOM 2408 C C . GLU A 1 304 ? -10.349 1.555 41.021 1.00 93.88 304 GLU A C 1
ATOM 2410 O O . GLU A 1 304 ? -11.087 0.950 40.241 1.00 93.88 304 GLU A O 1
ATOM 2415 N N . LYS A 1 305 ? -10.210 2.885 40.949 1.00 93.44 305 LYS A N 1
ATOM 2416 C CA . LYS A 1 305 ? -10.895 3.708 39.939 1.00 93.44 305 LYS A CA 1
ATOM 2417 C C . LYS A 1 305 ? -10.501 3.295 38.518 1.00 93.44 305 LYS A C 1
ATOM 2419 O O . LYS A 1 305 ? -11.361 3.244 37.638 1.00 93.44 305 LYS A O 1
ATOM 2424 N N . GLU A 1 306 ? -9.228 3.005 38.256 1.00 91.44 306 GLU A N 1
ATOM 2425 C CA . GLU A 1 306 ? -8.768 2.524 36.947 1.00 91.44 306 GLU A CA 1
ATOM 2426 C C . GLU A 1 306 ? -9.322 1.135 36.606 1.00 91.44 306 GLU A C 1
ATOM 2428 O O . GLU A 1 306 ? -9.729 0.912 35.463 1.00 91.44 306 GLU A O 1
ATOM 2433 N N . GLU A 1 307 ? -9.400 0.226 37.575 1.00 92.31 307 GLU A N 1
ATOM 2434 C CA . GLU A 1 307 ? -9.980 -1.108 37.405 1.00 92.31 307 GLU A CA 1
ATOM 2435 C C . GLU A 1 307 ? -11.480 -1.042 37.106 1.00 92.31 307 GLU A C 1
ATOM 2437 O O . GLU A 1 307 ? -11.939 -1.652 36.136 1.00 92.31 307 GLU A O 1
ATOM 2442 N N . TRP A 1 308 ? -12.235 -0.225 37.841 1.00 95.06 308 TRP A N 1
ATOM 2443 C CA . TRP A 1 308 ? -13.652 0.010 37.562 1.00 95.06 308 TRP A CA 1
ATOM 2444 C C . TRP A 1 308 ? -13.872 0.651 36.192 1.00 95.06 308 TRP A C 1
ATOM 2446 O O . TRP A 1 308 ? -14.725 0.198 35.428 1.00 95.06 308 TRP A O 1
ATOM 2456 N N . ASN A 1 309 ? -13.059 1.644 35.824 1.00 92.56 309 ASN A N 1
ATOM 2457 C CA . ASN A 1 309 ? -13.111 2.250 34.494 1.00 92.56 309 ASN A CA 1
ATOM 2458 C C . ASN A 1 309 ? -12.783 1.240 33.387 1.00 92.56 309 ASN A C 1
ATOM 2460 O O . ASN A 1 309 ? -13.398 1.272 32.322 1.00 92.56 309 ASN A O 1
ATOM 2464 N N . LYS A 1 310 ? -11.843 0.320 33.629 1.00 92.31 310 LYS A N 1
ATOM 2465 C CA . LYS A 1 310 ? -11.498 -0.762 32.702 1.00 92.31 310 LYS A CA 1
ATOM 2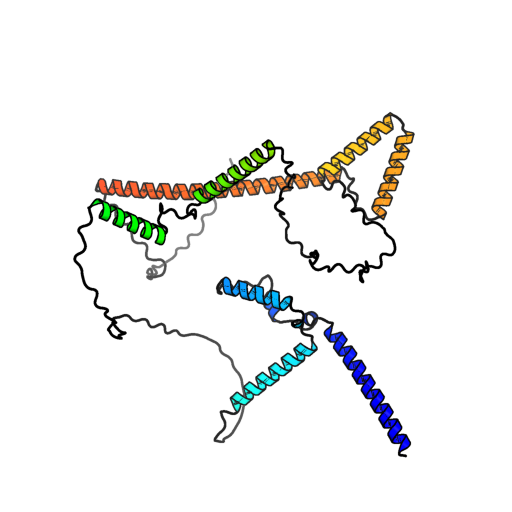466 C C . LYS A 1 310 ? -12.674 -1.718 32.510 1.00 92.31 310 LYS A C 1
ATOM 2468 O O . LYS A 1 310 ? -13.006 -2.039 31.371 1.00 92.31 310 LYS A O 1
ATOM 2473 N N . VAL A 1 311 ? -13.316 -2.148 33.595 1.00 94.19 311 VAL A N 1
ATOM 2474 C CA . VAL A 1 311 ? -14.505 -3.014 33.547 1.00 94.19 311 VAL A CA 1
ATOM 2475 C C . VAL A 1 311 ? -15.651 -2.312 32.824 1.00 94.19 311 VAL A C 1
ATOM 2477 O O . VAL A 1 311 ? -16.263 -2.903 31.937 1.00 94.19 311 VAL A O 1
ATOM 2480 N N . LEU A 1 312 ? -15.886 -1.033 33.122 1.00 95.38 312 LEU A N 1
ATOM 2481 C CA . LEU A 1 312 ? -16.912 -0.227 32.468 1.00 95.38 312 LEU A CA 1
ATOM 2482 C C . LEU A 1 312 ? -16.638 -0.083 30.966 1.00 95.38 312 LEU A C 1
ATOM 2484 O O . LEU A 1 312 ? -17.529 -0.310 30.153 1.00 95.38 312 LEU A O 1
ATOM 2488 N N . ALA A 1 313 ? -15.401 0.215 30.569 1.00 91.44 313 ALA A N 1
ATOM 2489 C CA . ALA A 1 313 ? -15.018 0.310 29.163 1.00 91.44 313 ALA A CA 1
ATOM 2490 C C . ALA A 1 313 ? -15.163 -1.038 28.430 1.00 91.44 313 ALA A C 1
ATOM 2492 O O . ALA A 1 313 ? -15.698 -1.071 27.319 1.00 91.44 313 ALA A O 1
ATOM 2493 N N . LEU A 1 314 ? -14.797 -2.157 29.061 1.00 91.81 314 LEU A N 1
ATOM 2494 C CA . LEU A 1 314 ? -15.035 -3.495 28.508 1.00 91.81 314 LEU A CA 1
ATOM 2495 C C . LEU A 1 314 ? -16.535 -3.795 28.356 1.00 91.81 314 LEU A C 1
ATOM 2497 O O . LEU A 1 314 ? -16.943 -4.282 27.302 1.00 91.81 314 LEU A O 1
ATOM 2501 N N . ALA A 1 315 ? -17.357 -3.446 29.351 1.00 94.62 315 ALA A N 1
ATOM 2502 C CA . ALA A 1 315 ? -18.813 -3.604 29.306 1.00 94.62 315 ALA A CA 1
ATOM 2503 C C . ALA A 1 315 ? -19.459 -2.733 28.215 1.00 94.62 315 ALA A C 1
ATOM 2505 O O . ALA A 1 315 ? -20.391 -3.167 27.544 1.00 94.62 315 ALA A O 1
ATOM 2506 N N . THR A 1 316 ? -18.914 -1.537 27.960 1.00 92.00 316 THR A N 1
ATOM 2507 C CA . THR A 1 316 ? -19.348 -0.673 26.846 1.00 92.00 316 THR A CA 1
ATOM 2508 C C . THR A 1 316 ? -18.926 -1.197 25.464 1.00 92.00 316 THR A C 1
ATOM 2510 O O . THR A 1 316 ? -19.307 -0.620 24.443 1.00 92.00 316 THR A O 1
ATOM 2513 N N . GLY A 1 317 ? -18.132 -2.274 25.411 1.00 91.19 317 GLY A N 1
ATOM 2514 C CA . GLY A 1 317 ? -17.640 -2.896 24.182 1.00 91.19 317 GLY A CA 1
ATOM 2515 C C . GLY A 1 317 ? -16.327 -2.315 23.643 1.00 91.19 317 GLY A C 1
ATOM 2516 O O . GLY A 1 317 ? -15.940 -2.620 22.509 1.00 91.19 317 GLY A O 1
ATOM 2517 N N . GLU A 1 318 ? -15.615 -1.485 24.411 1.00 87.38 318 GLU A N 1
ATOM 2518 C CA . GLU A 1 318 ? -14.308 -0.961 24.014 1.00 87.38 318 GLU A CA 1
ATOM 2519 C C . GLU A 1 318 ? -13.206 -2.020 24.187 1.00 87.38 318 GLU A C 1
ATOM 2521 O O . GLU A 1 318 ? -12.991 -2.582 25.259 1.00 87.38 318 GLU A O 1
ATOM 2526 N N . LYS A 1 319 ? -12.466 -2.299 23.106 1.00 89.00 319 LYS A N 1
ATOM 2527 C CA . LYS A 1 319 ? -11.349 -3.257 23.114 1.00 89.00 319 LYS A CA 1
ATOM 2528 C C . LYS A 1 319 ? -10.075 -2.596 23.642 1.00 89.00 319 LYS A C 1
ATOM 2530 O O . LYS A 1 319 ? -9.277 -2.081 22.853 1.00 89.00 319 LYS A O 1
ATOM 2535 N N . LEU A 1 320 ? -9.880 -2.647 24.954 1.00 87.69 320 LEU A N 1
ATOM 2536 C CA . LEU A 1 320 ? -8.687 -2.127 25.626 1.00 87.69 320 LEU A CA 1
ATOM 2537 C C . LEU A 1 320 ? -7.434 -2.948 25.279 1.00 87.69 320 LEU A C 1
ATOM 2539 O O . LEU A 1 320 ? -7.464 -4.177 25.221 1.00 87.69 320 LEU A O 1
ATOM 2543 N N . LYS A 1 321 ? -6.320 -2.259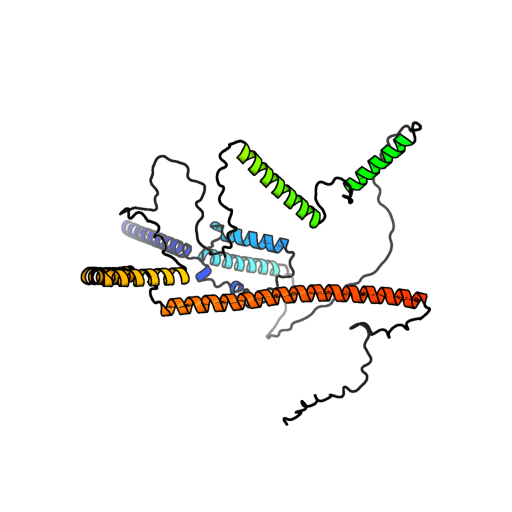 25.013 1.00 89.25 321 LYS A N 1
ATOM 2544 C CA . LYS A 1 321 ? -5.032 -2.852 24.611 1.00 89.25 321 LYS A CA 1
ATOM 2545 C C . LYS A 1 321 ? -3.938 -2.425 25.584 1.00 89.25 321 LYS A C 1
ATOM 2547 O O . LYS A 1 321 ? -3.026 -1.693 25.208 1.00 89.25 321 LYS A O 1
ATOM 2552 N N . ASP A 1 322 ? -4.031 -2.916 26.813 1.00 88.06 322 ASP A N 1
ATOM 2553 C CA . ASP A 1 322 ? -3.189 -2.451 27.924 1.00 88.06 322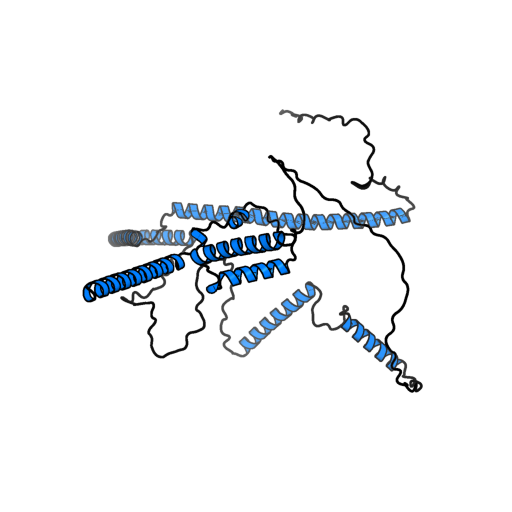 ASP A CA 1
ATOM 2554 C C . ASP A 1 322 ? -1.996 -3.381 28.236 1.00 88.06 322 ASP A C 1
ATOM 2556 O O . ASP A 1 322 ? -1.184 -3.115 29.119 1.00 88.06 322 ASP A O 1
ATOM 2560 N N . ASP A 1 323 ? -1.834 -4.471 27.480 1.00 92.12 323 ASP A N 1
ATOM 2561 C CA . ASP A 1 323 ? -0.770 -5.451 27.711 1.00 92.12 323 ASP A CA 1
ATOM 2562 C C . ASP A 1 323 ? 0.583 -4.994 27.143 1.00 92.12 323 ASP A C 1
ATOM 2564 O O . ASP A 1 323 ? 0.846 -5.091 25.936 1.00 92.12 323 ASP A O 1
ATOM 2568 N N . THR A 1 324 ? 1.517 -4.607 28.018 1.00 91.38 324 THR A N 1
ATOM 2569 C CA . THR A 1 324 ? 2.874 -4.168 27.629 1.00 91.38 324 THR A CA 1
ATOM 2570 C C . THR A 1 324 ? 3.622 -5.223 26.801 1.00 91.38 324 THR A C 1
ATOM 2572 O O . THR A 1 324 ? 4.235 -4.909 25.775 1.00 91.38 324 THR A O 1
ATOM 2575 N N . LYS A 1 325 ? 3.541 -6.506 27.188 1.00 94.75 325 LYS A N 1
ATOM 2576 C CA . LYS A 1 325 ? 4.173 -7.631 26.471 1.00 94.75 325 LYS A CA 1
ATOM 2577 C C . LYS A 1 325 ? 3.597 -7.795 25.063 1.00 94.75 325 LYS A C 1
ATOM 2579 O O . LYS A 1 325 ? 4.349 -8.056 24.118 1.00 94.75 325 LYS A O 1
ATOM 2584 N N . LEU A 1 326 ? 2.281 -7.655 24.908 1.00 94.25 326 LEU A N 1
ATOM 2585 C CA . LEU A 1 326 ? 1.618 -7.799 23.616 1.00 94.25 326 LEU A CA 1
ATOM 2586 C C . LEU A 1 326 ? 1.929 -6.601 22.718 1.00 94.25 326 LEU A C 1
ATOM 2588 O O . LEU A 1 326 ? 2.307 -6.804 21.565 1.00 94.25 326 LEU A O 1
ATOM 2592 N N . LEU A 1 327 ? 1.910 -5.378 23.254 1.00 94.06 327 LEU A N 1
ATOM 2593 C CA . LEU A 1 327 ? 2.315 -4.173 22.529 1.00 94.06 327 LEU A CA 1
ATOM 2594 C C . LEU A 1 327 ? 3.766 -4.267 22.041 1.00 94.06 327 LEU A C 1
ATOM 2596 O O . LEU A 1 327 ? 4.011 -4.097 20.845 1.00 94.06 327 LEU A O 1
ATOM 2600 N N . LYS A 1 328 ? 4.713 -4.695 22.888 1.00 95.62 328 LYS A N 1
ATOM 2601 C CA . LYS A 1 328 ? 6.107 -4.964 22.477 1.00 95.62 328 LYS A CA 1
ATOM 2602 C C . LYS A 1 328 ? 6.186 -5.998 21.342 1.00 95.62 328 LYS A C 1
ATOM 2604 O O . LYS A 1 328 ? 6.946 -5.817 20.390 1.00 95.62 328 LYS A O 1
ATOM 2609 N N . LYS A 1 329 ? 5.379 -7.069 21.380 1.00 96.69 329 LYS A N 1
ATOM 2610 C CA . LYS A 1 329 ? 5.296 -8.058 20.283 1.00 96.69 329 LYS A CA 1
ATOM 2611 C C . LYS A 1 329 ? 4.714 -7.453 19.002 1.00 96.69 329 LYS A C 1
ATOM 2613 O O . LYS A 1 329 ? 5.219 -7.755 17.919 1.00 96.69 329 LYS A O 1
ATOM 2618 N N . THR A 1 330 ? 3.683 -6.613 19.097 1.00 95.75 330 THR A N 1
ATOM 2619 C CA . THR A 1 330 ? 3.093 -5.948 17.924 1.00 95.75 330 THR A CA 1
ATOM 2620 C C . THR A 1 330 ? 4.082 -4.995 17.266 1.00 95.75 330 THR A C 1
ATOM 2622 O O . THR A 1 330 ? 4.237 -5.068 16.052 1.00 95.75 330 THR A O 1
ATOM 2625 N N . ILE A 1 331 ? 4.833 -4.216 18.050 1.00 96.06 331 ILE A N 1
ATOM 2626 C CA . ILE A 1 331 ? 5.899 -3.335 17.558 1.00 96.06 331 ILE A CA 1
ATOM 2627 C C . ILE A 1 331 ? 6.981 -4.149 16.842 1.00 96.06 331 ILE A C 1
ATOM 2629 O O . ILE A 1 331 ? 7.323 -3.846 15.703 1.00 96.06 331 ILE A O 1
ATOM 2633 N N . LYS A 1 332 ? 7.447 -5.258 17.435 1.00 97.44 332 LYS A N 1
ATOM 2634 C CA . LYS A 1 332 ? 8.434 -6.146 16.792 1.00 97.44 332 LYS A CA 1
ATOM 2635 C C . LYS A 1 332 ? 7.928 -6.743 15.472 1.00 97.44 332 LYS A C 1
ATOM 2637 O O . LYS A 1 332 ? 8.696 -6.882 14.522 1.00 97.44 332 LYS A O 1
ATOM 2642 N N . ARG A 1 333 ? 6.644 -7.115 15.380 1.00 97.31 333 ARG A N 1
ATOM 2643 C CA . ARG A 1 333 ? 6.018 -7.558 14.113 1.00 97.31 333 ARG A CA 1
ATOM 2644 C C . ARG A 1 333 ? 5.953 -6.401 13.105 1.00 97.31 333 ARG A C 1
ATOM 2646 O O . ARG A 1 333 ? 6.320 -6.599 11.949 1.00 97.31 333 ARG A O 1
ATOM 2653 N N . GLN A 1 334 ? 5.564 -5.220 13.592 1.00 96.12 334 GLN A N 1
ATOM 2654 C CA . GLN A 1 334 ? 5.703 -3.879 13.008 1.00 96.12 334 GLN A CA 1
ATOM 2655 C C . GLN A 1 334 ? 6.994 -3.737 12.195 1.00 96.12 334 GLN A C 1
ATOM 2657 O O . GLN A 1 334 ? 7.027 -3.649 10.965 1.00 96.12 334 GLN A O 1
ATOM 2662 N N . GLU A 1 335 ? 8.087 -3.786 12.943 1.00 97.31 335 GLU A N 1
ATOM 2663 C CA . GLU A 1 335 ? 9.450 -3.549 12.483 1.00 97.31 335 GLU A CA 1
ATOM 2664 C C . GLU A 1 335 ? 9.940 -4.653 11.548 1.00 97.31 335 GLU A C 1
ATOM 2666 O O . GLU A 1 335 ? 10.501 -4.355 10.498 1.00 97.31 335 GLU A O 1
ATOM 2671 N N . LYS A 1 336 ? 9.642 -5.929 11.833 1.00 97.88 336 LYS A N 1
ATOM 2672 C CA . LYS A 1 336 ? 9.970 -7.037 10.918 1.00 97.88 336 LYS A CA 1
ATOM 2673 C C . LYS A 1 336 ? 9.316 -6.871 9.546 1.00 97.88 336 LYS A C 1
ATOM 2675 O O . LYS A 1 336 ? 9.970 -7.114 8.534 1.00 97.88 336 LYS A O 1
ATOM 2680 N N . LEU A 1 337 ? 8.046 -6.463 9.493 1.00 97.56 337 LEU A N 1
ATOM 2681 C CA . LEU A 1 337 ? 7.354 -6.206 8.227 1.00 97.56 337 LEU A CA 1
ATOM 2682 C C . LEU A 1 337 ? 7.988 -5.034 7.476 1.00 97.56 337 LEU A C 1
ATOM 2684 O O . LEU A 1 337 ? 8.224 -5.141 6.273 1.00 97.56 337 LEU A O 1
ATOM 2688 N N . LYS A 1 338 ? 8.323 -3.949 8.181 1.00 97.12 338 LYS A N 1
ATOM 2689 C CA . LYS A 1 338 ? 9.010 -2.799 7.582 1.00 97.12 338 LYS A CA 1
ATOM 2690 C C . LYS A 1 338 ? 10.389 -3.176 7.047 1.00 97.12 338 LYS A C 1
ATOM 2692 O O . LYS A 1 338 ? 10.674 -2.858 5.896 1.00 97.12 338 LYS A O 1
ATOM 2697 N N . ASN A 1 339 ? 11.174 -3.951 7.791 1.00 97.88 339 ASN A N 1
ATOM 2698 C CA . ASN A 1 339 ? 12.484 -4.437 7.356 1.00 97.88 339 ASN A CA 1
ATOM 2699 C C .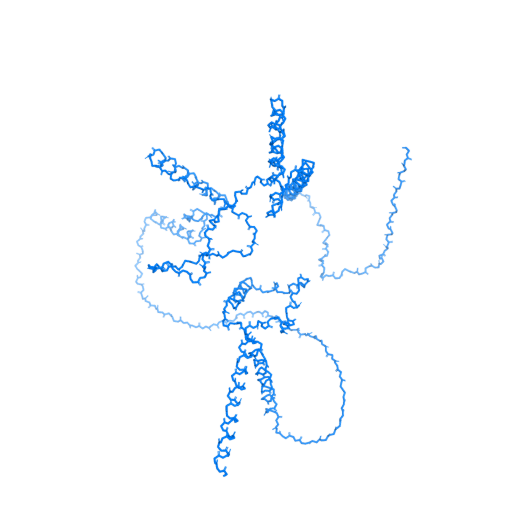 ASN A 1 339 ? 12.382 -5.322 6.108 1.00 97.88 339 ASN A C 1
ATOM 2701 O O . ASN A 1 339 ? 13.118 -5.099 5.151 1.00 97.88 339 ASN A O 1
ATOM 2705 N N . LYS A 1 340 ? 11.429 -6.267 6.067 1.00 98.00 340 LYS A N 1
ATOM 2706 C CA . LYS A 1 340 ? 11.168 -7.078 4.864 1.00 98.00 340 LYS A CA 1
ATOM 2707 C C . LYS A 1 340 ? 10.802 -6.201 3.668 1.00 98.00 340 LYS A C 1
ATOM 2709 O O . LYS A 1 340 ? 11.413 -6.321 2.611 1.00 98.00 340 LYS A O 1
ATOM 2714 N N . SER A 1 341 ? 9.866 -5.269 3.853 1.00 97.94 341 SER A N 1
ATOM 2715 C CA . SER A 1 341 ? 9.452 -4.361 2.779 1.00 97.94 341 SER A CA 1
ATOM 2716 C C . SER A 1 341 ? 10.587 -3.447 2.302 1.00 97.94 341 SER A C 1
ATOM 2718 O O . SER A 1 341 ? 10.705 -3.203 1.105 1.00 97.94 341 SER A O 1
ATOM 2720 N N . GLY A 1 342 ? 11.463 -2.998 3.207 1.00 98.31 342 GLY A N 1
ATOM 2721 C CA . GLY A 1 342 ? 12.640 -2.198 2.878 1.00 98.31 342 GLY A CA 1
ATOM 2722 C C . GLY A 1 342 ? 13.677 -2.993 2.088 1.00 98.31 342 GLY A C 1
ATOM 2723 O O . GLY A 1 342 ? 14.169 -2.518 1.069 1.00 98.31 342 GLY A O 1
ATOM 2724 N N . GLN A 1 343 ? 13.951 -4.239 2.486 1.00 98.12 343 GLN A N 1
ATOM 2725 C CA . GLN A 1 343 ? 14.833 -5.136 1.735 1.00 98.12 343 GLN A CA 1
ATOM 2726 C C . GLN A 1 343 ? 14.289 -5.434 0.334 1.00 98.12 343 GLN A C 1
ATOM 2728 O O . GLN A 1 343 ? 15.037 -5.390 -0.638 1.00 98.12 343 GLN A O 1
ATOM 2733 N N . GLU A 1 344 ? 12.992 -5.715 0.201 1.00 98.25 344 GLU A N 1
ATOM 2734 C CA . GLU A 1 344 ? 12.361 -5.929 -1.105 1.00 98.25 344 GLU A CA 1
ATOM 2735 C C . GLU A 1 344 ? 12.414 -4.682 -1.986 1.00 98.25 344 GLU A C 1
ATOM 2737 O O . GLU A 1 344 ? 12.672 -4.784 -3.185 1.00 98.25 344 GLU A O 1
ATOM 2742 N N . TRP A 1 345 ? 12.192 -3.505 -1.405 1.00 98.06 345 TRP A N 1
ATOM 2743 C CA . TRP A 1 345 ? 12.294 -2.238 -2.117 1.00 98.06 345 TRP A CA 1
ATOM 2744 C C . TRP A 1 345 ? 13.717 -1.986 -2.624 1.00 98.06 345 TRP A C 1
ATOM 2746 O O . TRP A 1 345 ? 13.901 -1.678 -3.801 1.00 98.06 345 TRP A O 1
ATOM 2756 N N . ASN A 1 346 ? 14.727 -2.220 -1.784 1.00 98.50 346 ASN A N 1
ATOM 2757 C CA . ASN A 1 346 ? 16.131 -2.104 -2.174 1.00 98.50 346 ASN A CA 1
ATOM 2758 C C . ASN A 1 346 ? 16.493 -3.095 -3.286 1.00 98.50 346 ASN A C 1
ATOM 2760 O O . ASN A 1 346 ? 17.064 -2.684 -4.290 1.00 98.50 346 ASN A O 1
ATOM 2764 N N . LYS A 1 347 ? 16.053 -4.358 -3.189 1.00 98.38 347 LYS A N 1
ATOM 2765 C CA . LYS A 1 347 ? 16.223 -5.354 -4.264 1.00 98.38 347 LYS A CA 1
ATOM 2766 C C . LYS A 1 347 ? 15.591 -4.900 -5.581 1.00 98.38 347 LYS A C 1
ATOM 2768 O O . LYS A 1 347 ? 16.158 -5.120 -6.648 1.00 98.38 347 LYS A O 1
ATOM 2773 N N . ARG A 1 348 ? 14.419 -4.254 -5.536 1.00 98.31 348 ARG A N 1
ATOM 2774 C CA . ARG A 1 348 ? 13.777 -3.691 -6.738 1.00 98.31 348 ARG A CA 1
ATOM 2775 C C . ARG A 1 348 ? 14.598 -2.543 -7.322 1.00 98.31 348 ARG A C 1
ATOM 2777 O O . ARG A 1 348 ? 14.788 -2.517 -8.533 1.00 98.31 348 ARG A O 1
ATOM 2784 N N . ILE A 1 349 ? 15.115 -1.641 -6.487 1.00 98.50 349 ILE A N 1
ATOM 2785 C CA . ILE A 1 349 ? 15.998 -0.552 -6.931 1.00 98.50 349 ILE A CA 1
ATOM 2786 C C . ILE A 1 349 ? 17.278 -1.111 -7.559 1.00 98.50 349 ILE A C 1
ATOM 2788 O O . ILE A 1 349 ? 17.681 -0.667 -8.631 1.00 98.50 349 ILE A O 1
ATOM 2792 N N . GLU A 1 350 ? 17.917 -2.088 -6.919 1.00 98.31 350 GLU A N 1
ATOM 2793 C CA . GLU A 1 350 ? 19.126 -2.738 -7.430 1.00 98.31 350 GLU A CA 1
ATOM 2794 C C . GLU A 1 350 ? 18.874 -3.424 -8.766 1.00 98.31 350 GLU A C 1
ATOM 2796 O O . GLU A 1 350 ? 19.681 -3.277 -9.681 1.00 98.31 350 GLU A O 1
ATOM 2801 N N . LYS A 1 351 ? 17.732 -4.104 -8.915 1.00 98.38 351 LYS A N 1
ATOM 2802 C CA . LYS A 1 351 ? 17.330 -4.707 -10.185 1.00 98.38 351 LYS A CA 1
ATOM 2803 C C . LYS A 1 351 ? 17.177 -3.656 -11.283 1.00 98.38 351 LYS A C 1
ATOM 2805 O O . LYS A 1 351 ? 17.722 -3.843 -12.363 1.00 98.38 351 LYS A O 1
ATOM 2810 N N . VAL A 1 352 ? 16.498 -2.541 -11.003 1.00 98.56 352 VAL A N 1
ATOM 2811 C CA . VAL A 1 352 ? 16.356 -1.437 -11.968 1.00 98.56 352 VAL A CA 1
ATOM 2812 C C . VAL A 1 352 ? 17.728 -0.893 -12.368 1.00 98.56 352 VAL A C 1
ATOM 2814 O O . VAL A 1 352 ? 18.030 -0.828 -13.555 1.00 98.56 352 VAL A O 1
ATOM 2817 N N . LYS A 1 353 ? 18.607 -0.612 -11.398 1.00 98.44 353 LYS A N 1
ATOM 2818 C CA . LYS A 1 353 ? 19.984 -0.161 -11.666 1.00 98.44 353 LYS A CA 1
ATOM 2819 C C . LYS A 1 353 ? 20.791 -1.187 -12.463 1.00 98.44 353 LYS A C 1
ATOM 2821 O O . LYS A 1 353 ? 21.611 -0.815 -13.298 1.00 98.44 353 LYS A O 1
ATOM 2826 N N . TYR A 1 354 ? 20.609 -2.475 -12.189 1.00 98.31 354 TYR A N 1
ATOM 2827 C CA . TYR A 1 354 ? 21.256 -3.552 -12.929 1.00 98.31 354 TYR A CA 1
ATOM 2828 C C . TYR A 1 354 ? 20.762 -3.603 -14.376 1.00 98.31 354 TYR A C 1
ATOM 2830 O O . TYR A 1 354 ? 21.586 -3.670 -15.286 1.00 98.31 354 TYR A O 1
ATOM 2838 N N . ASP A 1 355 ? 19.450 -3.522 -14.598 1.00 98.06 355 ASP A N 1
ATOM 2839 C CA . ASP A 1 355 ? 18.846 -3.521 -15.929 1.00 98.06 355 ASP A CA 1
ATOM 2840 C C . ASP A 1 355 ? 19.301 -2.289 -16.731 1.00 98.06 355 ASP A C 1
ATOM 2842 O O . ASP A 1 355 ? 19.752 -2.430 -17.868 1.00 98.06 355 ASP A O 1
ATOM 2846 N N . GLU A 1 356 ? 19.308 -1.100 -16.120 1.00 97.31 356 GLU A N 1
ATOM 2847 C CA . GLU A 1 356 ? 19.863 0.131 -16.702 1.00 97.31 356 GLU A CA 1
ATOM 2848 C C . GLU A 1 356 ? 21.333 -0.048 -17.106 1.00 97.31 356 GLU A C 1
ATOM 2850 O O . GLU A 1 356 ? 21.691 0.158 -18.269 1.00 97.31 356 GLU A O 1
ATOM 2855 N N . LYS A 1 357 ? 22.186 -0.514 -16.182 1.00 98.12 357 LYS A N 1
ATOM 2856 C CA . LYS A 1 357 ? 23.605 -0.785 -16.461 1.00 98.12 357 LYS A CA 1
ATOM 2857 C C . LYS A 1 357 ? 23.783 -1.832 -17.554 1.00 98.12 357 LYS A C 1
ATOM 2859 O O . LYS A 1 357 ? 24.673 -1.698 -18.383 1.00 98.12 357 LYS A O 1
ATOM 2864 N N . LYS A 1 358 ? 22.953 -2.873 -17.583 1.00 98.25 358 LYS A N 1
ATOM 2865 C CA . LYS A 1 358 ? 22.986 -3.919 -18.610 1.00 98.25 358 LYS A CA 1
ATOM 2866 C C . LYS A 1 358 ? 22.631 -3.357 -19.983 1.00 98.25 358 LYS A C 1
ATOM 2868 O O . LYS A 1 358 ? 23.277 -3.716 -20.964 1.00 98.25 358 LYS A O 1
ATOM 2873 N N . HIS A 1 359 ? 21.635 -2.478 -20.070 1.00 97.62 359 HIS A N 1
ATOM 2874 C CA . HIS A 1 359 ? 21.289 -1.799 -21.317 1.00 97.62 359 HIS A CA 1
ATOM 2875 C C . HIS A 1 359 ? 22.402 -0.861 -21.791 1.00 97.62 359 HIS A C 1
ATOM 2877 O O . HIS A 1 359 ? 22.733 -0.878 -22.977 1.00 97.62 359 HIS A O 1
ATOM 2883 N N . ILE A 1 360 ? 23.013 -0.104 -20.876 1.00 97.81 360 ILE A N 1
ATOM 2884 C CA . ILE A 1 360 ? 24.159 0.763 -21.179 1.00 97.81 360 ILE A CA 1
ATOM 2885 C C . ILE A 1 360 ? 25.342 -0.071 -21.680 1.00 97.81 360 ILE A C 1
ATOM 2887 O O . ILE A 1 360 ? 25.813 0.174 -22.786 1.00 97.81 360 ILE A O 1
ATOM 2891 N N . LYS A 1 361 ? 25.738 -1.127 -20.957 1.00 98.31 361 LYS A N 1
ATOM 2892 C CA . LYS A 1 361 ? 26.829 -2.031 -21.359 1.00 98.31 361 LYS A CA 1
ATOM 2893 C C . LYS A 1 361 ? 26.605 -2.645 -22.737 1.00 98.31 361 LYS A C 1
ATOM 2895 O O . LYS A 1 361 ? 27.488 -2.586 -23.579 1.00 98.31 361 LYS A O 1
ATOM 2900 N N . LYS A 1 362 ? 25.398 -3.147 -23.021 1.00 98.12 362 LYS A N 1
ATOM 2901 C CA . LYS A 1 362 ? 25.055 -3.661 -24.360 1.00 98.12 362 LYS A CA 1
ATOM 2902 C C . LYS A 1 362 ? 25.202 -2.597 -25.449 1.00 98.12 362 LYS A C 1
ATOM 2904 O O . LYS A 1 362 ? 25.606 -2.902 -26.567 1.00 98.12 362 LYS A O 1
ATOM 2909 N N . ARG A 1 363 ? 24.836 -1.347 -25.155 1.00 98.06 363 ARG A N 1
ATOM 2910 C CA . ARG A 1 363 ? 24.995 -0.235 -26.097 1.00 98.06 363 ARG A CA 1
ATOM 2911 C C . ARG A 1 363 ? 26.472 0.094 -26.313 1.00 98.06 363 ARG A C 1
ATOM 2913 O O . ARG A 1 363 ? 26.861 0.284 -27.459 1.00 98.06 363 ARG A O 1
ATOM 2920 N N . GLU A 1 364 ? 27.268 0.141 -25.252 1.00 97.94 364 GLU A N 1
ATOM 2921 C CA . GLU A 1 364 ? 28.716 0.368 -25.310 1.00 97.94 364 GLU A CA 1
ATOM 2922 C C . GLU A 1 364 ? 29.427 -0.738 -26.091 1.00 97.94 364 GLU A C 1
ATOM 2924 O O . GLU A 1 364 ? 30.205 -0.434 -26.989 1.00 97.94 364 GLU A O 1
ATOM 2929 N N . GLU A 1 365 ? 29.095 -2.004 -25.829 1.00 97.88 365 GLU A N 1
ATOM 2930 C CA . GLU A 1 365 ? 29.592 -3.163 -26.576 1.00 97.88 365 GLU A CA 1
ATOM 2931 C C . GLU A 1 365 ? 29.239 -3.048 -28.062 1.00 97.88 365 GLU A C 1
ATOM 2933 O O . GLU A 1 365 ? 30.126 -3.127 -28.904 1.00 97.88 365 GLU A O 1
ATOM 2938 N N . ASN A 1 366 ? 27.982 -2.746 -28.403 1.00 97.38 366 ASN A N 1
ATOM 2939 C CA . ASN A 1 366 ? 27.568 -2.561 -29.797 1.00 97.38 366 ASN A CA 1
ATOM 2940 C C . ASN A 1 366 ? 28.274 -1.376 -30.481 1.00 97.38 366 ASN A C 1
ATOM 2942 O O . ASN A 1 366 ? 28.592 -1.447 -31.668 1.00 97.38 366 ASN A O 1
ATOM 2946 N N . ILE A 1 367 ? 28.497 -0.268 -29.767 1.00 96.44 367 ILE A N 1
ATOM 2947 C CA . ILE A 1 367 ? 29.245 0.886 -30.287 1.00 96.44 367 ILE A CA 1
ATOM 2948 C C . ILE A 1 367 ? 30.705 0.496 -30.509 1.00 96.44 367 ILE A C 1
ATOM 2950 O O . ILE A 1 367 ? 31.245 0.786 -31.575 1.00 96.44 367 ILE A O 1
ATOM 2954 N N . LYS A 1 368 ? 31.320 -0.197 -29.548 1.00 97.00 368 LYS A N 1
ATOM 2955 C CA . LYS A 1 368 ? 32.696 -0.679 -29.640 1.00 97.00 368 LYS A CA 1
ATOM 2956 C C . LYS A 1 368 ? 32.860 -1.649 -30.804 1.00 97.00 368 LYS A C 1
ATOM 2958 O O . LYS A 1 368 ? 33.720 -1.414 -31.638 1.00 97.00 368 LYS A O 1
ATOM 2963 N N . SER A 1 369 ? 31.973 -2.633 -30.956 1.00 94.62 369 SER A N 1
ATOM 2964 C CA . SER A 1 369 ? 31.978 -3.540 -32.109 1.00 94.62 369 SER A CA 1
ATOM 2965 C C . SER A 1 369 ? 31.863 -2.783 -33.433 1.00 94.62 369 SER A C 1
ATOM 2967 O O . SER A 1 369 ? 32.614 -3.068 -34.358 1.00 94.62 369 SER A O 1
ATOM 2969 N N . LYS A 1 370 ? 31.011 -1.752 -33.526 1.00 94.56 370 LYS A N 1
ATOM 2970 C CA . LYS A 1 370 ? 30.932 -0.900 -34.728 1.00 94.56 370 LYS A CA 1
ATOM 2971 C C . LYS A 1 370 ? 32.204 -0.082 -34.976 1.00 94.56 370 LYS A C 1
ATOM 2973 O O . LYS A 1 370 ? 32.549 0.158 -36.133 1.00 94.56 370 LYS A O 1
ATOM 2978 N N . ILE A 1 371 ? 32.873 0.392 -33.926 1.00 94.81 371 ILE A N 1
ATOM 2979 C CA . ILE A 1 371 ? 34.162 1.090 -34.038 1.00 94.81 371 ILE A CA 1
ATOM 2980 C C . ILE A 1 371 ? 35.236 0.107 -34.512 1.00 94.81 371 ILE A C 1
ATOM 2982 O O . ILE A 1 371 ? 35.918 0.398 -35.491 1.00 94.81 371 ILE A O 1
ATOM 2986 N N . ASP A 1 372 ? 35.330 -1.069 -33.895 1.00 91.12 372 ASP A N 1
ATOM 2987 C CA . ASP A 1 372 ? 36.291 -2.115 -34.243 1.00 91.12 372 ASP A CA 1
ATOM 2988 C C . ASP A 1 372 ? 36.073 -2.611 -35.680 1.00 91.12 372 ASP A C 1
ATOM 2990 O O . ASP A 1 372 ? 37.029 -2.741 -36.438 1.00 91.12 372 ASP A O 1
ATOM 2994 N N . GLU A 1 373 ? 34.825 -2.781 -36.127 1.00 89.62 373 GLU A N 1
ATOM 2995 C CA . GLU A 1 373 ? 34.495 -3.077 -37.527 1.00 89.62 373 GLU A CA 1
ATOM 2996 C C . GLU A 1 373 ? 34.983 -1.982 -38.483 1.00 89.62 373 GLU A C 1
ATOM 2998 O O . GLU A 1 373 ? 35.548 -2.286 -39.535 1.00 89.62 373 GLU A O 1
ATOM 3003 N N . LYS A 1 374 ? 34.786 -0.701 -38.141 1.00 91.94 374 LYS A N 1
ATOM 3004 C CA . LYS A 1 374 ? 35.308 0.418 -38.942 1.00 91.94 374 LYS A CA 1
ATOM 3005 C C . LYS A 1 374 ? 36.837 0.411 -38.975 1.00 91.94 374 LYS A C 1
ATOM 3007 O O . LYS A 1 374 ? 37.412 0.639 -40.037 1.00 91.94 374 LYS A O 1
ATOM 3012 N N . MET A 1 375 ? 37.494 0.139 -37.849 1.00 91.06 375 MET A N 1
ATOM 3013 C CA . MET A 1 375 ? 38.955 0.071 -37.761 1.00 91.06 375 MET A CA 1
ATOM 3014 C C . MET A 1 375 ? 39.519 -1.126 -38.533 1.00 91.06 375 MET A C 1
ATOM 3016 O O . MET A 1 375 ? 40.490 -0.969 -39.268 1.00 91.06 375 MET A O 1
ATOM 3020 N N . ASN A 1 376 ? 38.880 -2.292 -38.458 1.00 88.06 376 ASN A N 1
ATOM 3021 C CA . ASN A 1 376 ? 39.270 -3.488 -39.207 1.00 88.06 376 ASN A CA 1
ATOM 3022 C C . ASN A 1 376 ? 39.079 -3.302 -40.717 1.00 88.06 376 ASN A C 1
ATOM 3024 O O . ASN A 1 376 ? 39.957 -3.689 -41.485 1.00 88.06 376 ASN A O 1
ATOM 3028 N N . LYS A 1 377 ? 38.000 -2.625 -41.145 1.00 86.25 377 LYS A N 1
ATOM 3029 C CA . LYS A 1 377 ? 37.811 -2.207 -42.547 1.00 86.25 377 LYS A CA 1
ATOM 3030 C C . LYS A 1 377 ? 38.939 -1.288 -43.019 1.00 86.25 377 LYS A C 1
ATOM 3032 O O . LYS A 1 377 ? 39.486 -1.523 -44.090 1.00 86.25 377 LYS A O 1
ATOM 3037 N N . LYS A 1 378 ? 39.328 -0.288 -42.214 1.00 88.88 378 LYS A N 1
ATOM 3038 C CA . LYS A 1 378 ? 40.472 0.595 -42.521 1.00 88.88 378 LYS A CA 1
ATOM 3039 C C . LYS A 1 378 ? 41.802 -0.162 -42.598 1.00 88.88 378 LYS A C 1
ATOM 3041 O O . LYS A 1 378 ? 42.651 0.198 -43.398 1.00 88.88 378 LYS A O 1
ATOM 3046 N N . ARG A 1 379 ? 41.977 -1.210 -41.788 1.00 86.69 379 ARG A N 1
ATOM 3047 C CA . ARG A 1 379 ? 43.170 -2.074 -41.773 1.00 86.69 379 ARG A CA 1
ATOM 3048 C C . ARG A 1 379 ? 43.151 -3.181 -42.840 1.00 86.69 379 ARG A C 1
ATOM 3050 O O . ARG A 1 379 ? 44.040 -4.021 -42.839 1.00 86.69 379 ARG A O 1
ATOM 3057 N N . GLY A 1 380 ? 42.147 -3.226 -43.723 1.00 81.12 380 GLY A N 1
ATOM 3058 C CA . GLY A 1 380 ? 42.050 -4.226 -44.796 1.00 81.12 380 GLY A CA 1
ATOM 3059 C C . GLY A 1 380 ? 41.706 -5.652 -44.335 1.00 81.12 380 GLY A C 1
ATOM 3060 O O . GLY A 1 380 ? 41.694 -6.575 -45.149 1.00 81.12 380 GLY A O 1
ATOM 3061 N N . ILE A 1 381 ? 41.383 -5.854 -43.052 1.00 77.62 381 ILE A N 1
ATOM 3062 C CA . ILE A 1 381 ? 41.058 -7.171 -42.491 1.00 77.62 381 ILE A CA 1
ATOM 3063 C C . ILE A 1 381 ? 39.600 -7.495 -42.842 1.00 77.62 381 ILE A C 1
ATOM 3065 O O . ILE A 1 381 ? 38.660 -7.052 -42.176 1.00 77.62 381 ILE A O 1
ATOM 3069 N N . LYS A 1 382 ? 39.396 -8.266 -43.918 1.00 70.88 382 LYS A N 1
ATOM 3070 C CA . LYS A 1 382 ? 38.078 -8.790 -44.307 1.00 70.88 382 LYS A CA 1
ATOM 3071 C C . LYS A 1 382 ? 37.622 -9.828 -43.278 1.00 70.88 382 LYS A C 1
ATOM 3073 O O . LYS A 1 382 ? 38.059 -10.976 -43.302 1.00 70.88 382 LYS A O 1
ATOM 3078 N N . VAL A 1 383 ? 36.723 -9.431 -42.378 1.00 65.94 383 VAL A N 1
ATOM 3079 C CA . VAL A 1 383 ? 36.034 -10.369 -41.481 1.00 65.94 383 VAL A CA 1
ATOM 3080 C C . VAL A 1 383 ? 35.180 -11.297 -42.349 1.00 65.94 383 VAL A C 1
ATOM 3082 O O . VAL A 1 383 ? 34.248 -10.838 -43.012 1.00 65.94 383 VAL A O 1
ATOM 3085 N N . LYS A 1 384 ? 35.523 -12.592 -42.394 1.00 66.94 384 LYS A N 1
ATOM 3086 C CA . LYS A 1 384 ? 34.732 -13.600 -43.117 1.00 66.94 384 LYS A CA 1
ATOM 3087 C C . LYS A 1 384 ? 33.296 -13.586 -42.567 1.00 66.94 384 LYS A C 1
ATOM 3089 O O . LYS A 1 384 ? 33.136 -13.591 -41.344 1.00 66.94 384 LYS A O 1
ATOM 3094 N N . PRO A 1 385 ? 32.257 -13.551 -43.420 1.00 63.97 385 PRO A N 1
ATOM 3095 C CA . PRO A 1 385 ? 30.880 -13.554 -42.947 1.00 63.97 385 PRO A CA 1
ATOM 3096 C C . PRO A 1 385 ? 30.628 -14.827 -42.136 1.00 63.97 385 PRO A C 1
ATOM 3098 O O . PRO A 1 385 ? 30.952 -15.928 -42.585 1.00 63.97 385 PRO A O 1
ATOM 3101 N N . ALA A 1 386 ? 30.071 -14.673 -40.933 1.00 68.00 386 ALA A N 1
ATOM 3102 C CA . ALA A 1 386 ? 29.637 -15.811 -40.133 1.00 68.00 386 ALA A CA 1
ATOM 3103 C C . ALA A 1 386 ? 28.666 -16.673 -40.965 1.00 68.00 386 ALA A C 1
ATOM 3105 O O . ALA A 1 386 ? 27.838 -16.106 -41.690 1.00 68.00 386 ALA A O 1
ATOM 3106 N N . PRO A 1 387 ? 28.745 -18.016 -40.888 1.00 68.94 387 PRO A N 1
ATOM 3107 C CA . PRO A 1 387 ? 27.848 -18.883 -41.639 1.00 68.94 387 PRO A CA 1
ATOM 3108 C C . PRO A 1 387 ? 26.407 -18.507 -41.293 1.00 68.94 387 PRO A C 1
ATOM 3110 O O . PRO A 1 387 ? 26.037 -18.461 -40.116 1.00 68.94 387 PRO A O 1
ATOM 3113 N N . LYS A 1 388 ? 25.615 -18.170 -42.319 1.00 62.59 388 LYS A N 1
ATOM 3114 C CA . LYS A 1 388 ? 24.205 -17.795 -42.182 1.00 62.59 388 LYS A CA 1
ATOM 3115 C C . LYS A 1 388 ? 23.494 -18.918 -41.422 1.00 62.59 388 LYS A C 1
ATOM 3117 O O . LYS A 1 388 ? 23.253 -19.982 -41.983 1.00 62.59 388 LYS A O 1
ATOM 3122 N N . LYS A 1 389 ? 23.177 -18.707 -40.140 1.00 64.94 389 LYS A N 1
ATOM 3123 C CA . LYS A 1 389 ? 22.259 -19.598 -39.425 1.00 64.94 389 LYS A CA 1
ATOM 3124 C C . LYS A 1 389 ? 20.922 -19.502 -40.150 1.00 64.94 389 LYS A C 1
ATOM 3126 O O . LYS A 1 389 ? 20.416 -18.394 -40.334 1.00 64.94 389 LYS A O 1
ATOM 3131 N N . ALA A 1 390 ? 20.419 -20.644 -40.613 1.00 60.62 390 ALA A N 1
ATOM 3132 C CA . ALA A 1 390 ? 19.145 -20.737 -41.308 1.00 60.62 390 ALA A CA 1
ATOM 3133 C C . ALA A 1 390 ? 18.054 -20.008 -40.509 1.00 60.62 390 ALA A C 1
ATOM 3135 O O . ALA A 1 390 ? 18.050 -20.026 -39.273 1.00 60.62 390 ALA A O 1
ATOM 3136 N N . ARG A 1 391 ? 17.157 -19.327 -41.228 1.00 66.00 391 ARG A N 1
ATOM 3137 C CA . ARG A 1 391 ? 16.004 -18.633 -40.650 1.00 66.00 391 ARG A CA 1
ATOM 3138 C C . ARG A 1 391 ? 15.229 -19.628 -39.771 1.00 66.00 391 ARG A C 1
ATOM 3140 O O . ARG A 1 391 ? 14.886 -20.698 -40.276 1.00 66.00 391 ARG A O 1
ATOM 3147 N N . PRO A 1 392 ? 14.954 -19.322 -38.489 1.00 62.56 392 PRO A N 1
ATOM 3148 C CA . PRO A 1 392 ? 14.190 -20.224 -37.642 1.00 62.56 392 PRO A CA 1
ATOM 3149 C C . PRO A 1 392 ? 12.768 -20.320 -38.204 1.00 62.56 392 PRO A C 1
ATOM 3151 O O . PRO A 1 392 ? 11.986 -19.384 -38.073 1.00 62.56 392 PRO A O 1
ATOM 3154 N N . GLY A 1 393 ? 12.475 -21.438 -38.871 1.00 58.09 393 GLY A N 1
ATOM 3155 C CA . GLY A 1 393 ? 11.126 -21.816 -39.287 1.00 58.09 393 GLY A CA 1
ATOM 3156 C C . GLY A 1 393 ? 10.770 -21.699 -40.772 1.00 58.09 393 GLY A C 1
ATOM 3157 O O . GLY A 1 393 ? 9.600 -21.890 -41.067 1.00 58.09 393 GLY A O 1
ATOM 3158 N N . PHE A 1 394 ? 11.697 -21.415 -41.701 1.00 56.56 394 PHE A N 1
ATOM 3159 C CA . PHE A 1 394 ? 11.312 -21.287 -43.126 1.00 56.56 394 PHE A CA 1
ATOM 3160 C C . PHE A 1 394 ? 12.021 -22.219 -44.113 1.00 56.56 394 PHE A C 1
ATOM 3162 O O . PHE A 1 394 ? 11.535 -22.402 -45.219 1.00 56.56 394 PHE A O 1
ATOM 3169 N N . GLU A 1 395 ? 13.110 -22.881 -43.735 1.00 52.94 395 GLU A N 1
ATOM 3170 C CA . GLU A 1 395 ? 13.700 -23.904 -44.600 1.00 52.94 395 GLU A CA 1
ATOM 3171 C C . GLU A 1 395 ? 14.068 -25.106 -43.744 1.00 52.94 395 GLU A C 1
ATOM 3173 O O . GLU A 1 395 ? 14.821 -24.989 -42.774 1.00 52.94 395 GLU A O 1
ATOM 3178 N N . GLY A 1 396 ? 13.462 -26.251 -44.064 1.00 55.00 396 GLY A N 1
ATOM 3179 C CA . GLY A 1 396 ? 13.692 -27.519 -43.391 1.00 55.00 396 GLY A CA 1
ATOM 3180 C C . GLY A 1 396 ? 15.181 -27.832 -43.333 1.00 55.00 396 GLY A C 1
ATOM 3181 O O . GLY A 1 396 ? 15.791 -28.238 -44.321 1.00 55.00 396 GLY A O 1
ATOM 3182 N N . ALA A 1 397 ? 15.770 -27.667 -42.150 1.00 50.41 397 ALA A N 1
ATOM 3183 C CA . ALA A 1 397 ? 17.064 -28.246 -41.857 1.00 50.41 397 ALA A CA 1
ATOM 3184 C C . ALA A 1 397 ? 16.916 -29.762 -42.019 1.00 50.41 397 ALA A C 1
ATOM 3186 O O . ALA A 1 397 ? 16.136 -30.396 -41.305 1.00 50.41 397 ALA A O 1
ATOM 3187 N N . LYS A 1 398 ? 17.633 -30.316 -43.003 1.00 51.72 398 LYS A N 1
ATOM 3188 C CA . LYS A 1 398 ? 17.751 -31.754 -43.248 1.00 51.72 398 LYS A CA 1
ATOM 3189 C C . LYS A 1 398 ? 17.865 -32.475 -41.906 1.00 51.72 398 LYS A C 1
ATOM 3191 O O . LYS A 1 398 ? 18.788 -32.208 -41.138 1.00 51.72 398 LYS A O 1
ATOM 3196 N N . ARG A 1 399 ? 16.913 -33.369 -41.634 1.00 52.66 399 ARG A N 1
ATOM 3197 C CA . ARG A 1 399 ? 16.944 -34.312 -40.512 1.00 52.66 399 ARG A CA 1
ATOM 3198 C C . ARG A 1 399 ? 18.167 -35.212 -40.700 1.00 52.66 399 ARG A C 1
ATOM 3200 O O . ARG A 1 399 ? 18.068 -36.278 -41.292 1.00 52.66 399 ARG A O 1
ATOM 3207 N N . SER A 1 400 ? 19.339 -34.761 -40.266 1.00 45.81 400 SER A N 1
ATOM 3208 C CA . SER A 1 400 ? 20.509 -35.619 -40.142 1.00 45.81 400 SER A CA 1
ATOM 3209 C C . SER A 1 400 ? 20.344 -36.433 -38.862 1.00 45.81 400 SER A C 1
ATOM 3211 O O . SER A 1 400 ? 20.271 -35.871 -37.770 1.00 45.81 400 SER A O 1
ATOM 3213 N N . ASN A 1 401 ? 20.223 -37.742 -39.049 1.00 48.09 401 ASN A N 1
ATOM 3214 C CA . ASN A 1 401 ? 20.192 -38.814 -38.062 1.00 48.09 401 ASN A CA 1
ATOM 3215 C C . ASN A 1 401 ? 20.812 -38.520 -36.685 1.00 48.09 401 ASN A C 1
ATOM 3217 O O . ASN A 1 401 ? 21.936 -38.038 -36.571 1.00 48.09 401 ASN A O 1
ATOM 3221 N N . GLY A 1 402 ? 20.123 -39.019 -35.654 1.00 45.19 402 GLY A N 1
ATOM 3222 C CA . GLY A 1 402 ? 20.777 -39.565 -34.465 1.00 45.19 402 GLY A CA 1
ATOM 3223 C C . GLY A 1 402 ? 21.103 -38.562 -33.365 1.00 45.19 402 GLY A C 1
ATOM 3224 O O . GLY A 1 402 ? 22.269 -38.309 -33.070 1.00 45.19 402 GLY A O 1
ATOM 3225 N N . GLY A 1 403 ? 20.074 -38.068 -32.675 1.00 41.91 403 GLY A N 1
ATOM 3226 C CA . GLY A 1 403 ? 20.250 -37.477 -31.351 1.00 41.91 403 GLY A CA 1
ATOM 3227 C C . GLY A 1 403 ? 20.776 -38.529 -30.373 1.00 41.91 403 GLY A C 1
ATOM 3228 O O . GLY A 1 403 ? 20.006 -39.304 -29.813 1.00 41.91 403 GLY A O 1
ATOM 3229 N N . LYS A 1 404 ? 22.095 -38.567 -30.157 1.00 50.06 404 LYS A N 1
ATOM 3230 C CA . LYS A 1 404 ? 22.682 -39.252 -29.002 1.00 50.06 404 LYS A CA 1
ATOM 3231 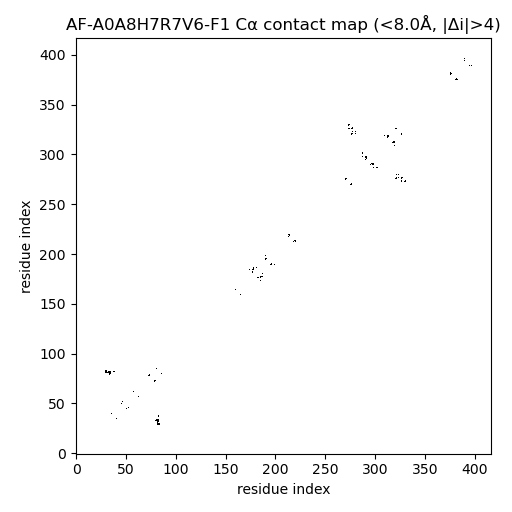C C . LYS A 1 404 ? 22.233 -38.505 -27.749 1.00 50.06 404 LYS A C 1
ATOM 3233 O O . LYS A 1 404 ? 22.638 -37.370 -27.513 1.00 50.06 404 LYS A O 1
ATOM 3238 N N . VAL A 1 405 ? 21.390 -39.155 -26.955 1.00 48.62 405 VAL A N 1
ATOM 3239 C CA . VAL A 1 405 ? 21.022 -38.718 -25.609 1.00 48.62 405 VAL A CA 1
ATOM 3240 C C . VAL A 1 405 ? 22.289 -38.737 -24.750 1.00 48.62 405 VAL A C 1
ATOM 3242 O O . VAL A 1 405 ? 22.735 -39.794 -24.306 1.00 48.62 405 VAL A O 1
ATOM 3245 N N . SER A 1 406 ? 22.910 -37.578 -24.528 1.00 56.84 406 SER A N 1
ATOM 3246 C CA . SER A 1 406 ? 23.939 -37.445 -23.499 1.00 56.84 406 SER A CA 1
ATOM 3247 C C . SER A 1 406 ? 23.249 -37.493 -22.136 1.00 56.84 406 SER A C 1
ATOM 3249 O O . SER A 1 406 ? 22.554 -36.548 -21.755 1.00 56.84 406 SER A O 1
ATOM 3251 N N . LYS A 1 407 ? 23.414 -38.602 -21.410 1.00 57.56 407 LYS A N 1
ATOM 3252 C CA . LYS A 1 407 ? 23.019 -38.702 -19.999 1.00 57.56 407 LYS A CA 1
ATOM 3253 C C . LYS A 1 407 ? 23.703 -37.572 -19.205 1.00 57.56 407 LYS A C 1
ATOM 3255 O O . LYS A 1 407 ? 24.886 -37.317 -19.443 1.00 57.56 407 LYS A O 1
ATOM 3260 N N . PRO A 1 408 ? 23.008 -36.890 -18.278 1.00 57.09 408 PRO A N 1
ATOM 3261 C CA . PRO A 1 408 ? 23.641 -35.896 -17.420 1.00 57.09 408 PRO A CA 1
ATOM 3262 C C . PRO A 1 408 ? 24.711 -36.564 -16.546 1.00 57.09 408 PRO A C 1
ATOM 3264 O O . PRO A 1 408 ? 24.464 -37.592 -15.918 1.00 57.09 408 PRO A O 1
ATOM 3267 N N . SER A 1 409 ? 25.908 -35.974 -16.533 1.00 61.50 409 SER A N 1
ATOM 3268 C CA . SER A 1 409 ? 27.011 -36.374 -15.655 1.00 61.50 409 SER A CA 1
ATOM 3269 C C . SER A 1 409 ? 26.589 -36.254 -14.180 1.00 61.50 409 SER A C 1
ATOM 3271 O O . SER A 1 409 ? 25.999 -35.230 -13.813 1.00 61.50 409 SER A O 1
ATOM 3273 N N . PRO A 1 410 ? 26.862 -37.253 -13.320 1.00 65.00 410 PRO A N 1
ATOM 3274 C CA . PRO A 1 410 ? 26.575 -37.153 -11.895 1.00 65.00 410 PRO A CA 1
ATOM 3275 C C . PRO A 1 410 ? 27.451 -36.068 -11.241 1.00 65.00 410 PRO A C 1
ATOM 3277 O O . PRO A 1 410 ? 28.603 -35.874 -11.640 1.00 65.00 410 PRO A O 1
ATOM 3280 N N . PRO A 1 411 ? 26.945 -35.354 -10.219 1.00 62.06 411 PRO A N 1
ATOM 3281 C CA . PRO A 1 411 ? 27.714 -34.321 -9.543 1.00 62.06 411 PRO A CA 1
ATOM 3282 C C . PRO A 1 411 ? 28.939 -34.941 -8.867 1.00 62.06 411 PRO A C 1
ATOM 3284 O O . PRO A 1 411 ? 28.829 -35.820 -8.010 1.00 62.06 411 PRO A O 1
ATOM 3287 N N . THR A 1 412 ? 30.120 -34.454 -9.238 1.00 56.72 412 THR A N 1
ATOM 3288 C CA . THR A 1 412 ? 31.384 -34.803 -8.596 1.00 56.72 412 THR A CA 1
ATOM 3289 C C . THR A 1 412 ? 31.330 -34.415 -7.118 1.00 56.72 412 THR A C 1
ATOM 3291 O O . THR A 1 412 ? 31.491 -33.244 -6.768 1.00 56.72 412 THR A O 1
ATOM 3294 N N . LYS A 1 413 ? 31.144 -35.399 -6.232 1.00 53.72 413 LYS A N 1
ATOM 3295 C CA . LYS A 1 413 ? 31.546 -35.299 -4.826 1.00 53.72 413 LYS A CA 1
ATOM 3296 C C . LYS A 1 413 ? 33.072 -35.185 -4.787 1.00 53.72 413 LYS A C 1
ATOM 3298 O O . LYS A 1 413 ? 33.765 -36.194 -4.717 1.00 53.72 413 LYS A O 1
ATOM 3303 N N . LYS A 1 414 ? 33.612 -33.964 -4.830 1.00 56.19 414 LYS A N 1
ATOM 3304 C CA . LYS A 1 414 ? 34.942 -33.730 -4.260 1.00 56.19 414 LYS A CA 1
ATOM 3305 C C . LYS A 1 414 ? 34.786 -33.719 -2.746 1.00 56.19 414 LYS A C 1
ATOM 3307 O O . LYS A 1 414 ? 34.011 -32.943 -2.194 1.00 56.19 414 LYS A O 1
ATOM 3312 N N . GLY A 1 415 ? 35.433 -34.703 -2.134 1.00 53.38 415 GLY A N 1
ATOM 3313 C CA . GLY A 1 415 ? 35.337 -35.023 -0.726 1.00 53.38 415 GLY A CA 1
ATOM 3314 C C . GLY A 1 415 ? 35.833 -33.912 0.187 1.00 53.38 415 GLY A C 1
ATOM 3315 O O . GLY A 1 415 ? 36.678 -33.096 -0.173 1.00 53.38 415 GLY A O 1
ATOM 3316 N N . LYS A 1 416 ? 35.310 -33.975 1.411 1.00 48.00 416 LYS A N 1
ATOM 3317 C CA . LYS A 1 416 ? 36.048 -33.617 2.616 1.00 48.00 416 LYS A CA 1
ATOM 3318 C C . LYS A 1 416 ? 37.417 -34.304 2.592 1.00 48.00 416 LYS A C 1
ATOM 3320 O O . LYS A 1 416 ? 37.478 -35.529 2.475 1.00 48.00 416 LYS A O 1
ATOM 3325 N N . LYS A 1 417 ? 38.470 -33.523 2.771 1.00 47.12 417 LYS A N 1
ATOM 3326 C CA . LYS A 1 417 ? 39.436 -33.759 3.839 1.00 47.12 417 LYS A CA 1
ATOM 3327 C C . LYS A 1 417 ? 39.542 -32.465 4.621 1.00 47.12 417 LYS A C 1
ATOM 3329 O O . LYS A 1 417 ? 39.541 -31.409 3.949 1.00 47.12 417 LYS A O 1
#

Organism: NCBI:txid64648

Solvent-accessible surface area (backbone atoms only — not comparable to full-atom values): 27056 Å² total; per-residue (Å²): 111,71,72,60,54,54,53,52,50,52,53,50,50,53,49,52,52,48,52,52,51,52,51,52,53,51,52,53,55,51,51,72,43,67,30,76,83,76,53,80,58,76,66,64,66,72,63,38,99,83,55,82,75,80,76,76,83,61,60,75,61,63,55,52,52,51,52,49,50,54,53,48,53,72,69,38,76,88,63,69,58,27,50,66,55,52,50,52,51,51,50,48,50,52,49,53,54,46,49,59,47,49,63,66,54,71,78,70,82,83,90,86,91,84,87,86,85,82,89,82,90,86,89,84,88,88,83,90,84,90,82,89,80,85,82,87,84,85,87,83,88,90,85,88,84,85,89,83,84,78,88,74,83,82,70,83,74,76,86,69,55,72,65,58,52,50,50,54,50,51,53,52,51,49,53,54,29,47,77,67,65,37,95,87,37,95,61,94,68,68,84,47,75,66,49,47,51,50,54,54,49,50,55,52,50,52,51,51,50,50,53,50,53,43,55,74,68,71,50,85,72,76,84,76,73,78,84,68,82,76,88,67,75,90,73,84,87,78,84,74,86,75,94,75,76,82,87,64,101,62,101,71,69,98,83,63,89,78,81,71,89,72,74,82,68,74,74,79,77,66,77,85,46,54,69,56,40,45,52,51,51,52,55,48,50,53,50,48,53,51,35,44,72,76,39,55,68,63,31,50,55,50,50,52,53,49,51,51,50,50,53,51,38,46,74,75,68,49,87,80,83,83,51,62,71,56,34,55,50,51,47,52,52,50,50,52,52,51,52,51,53,49,52,54,50,49,52,50,51,51,48,50,54,49,52,52,51,51,53,49,51,53,49,52,52,54,51,47,51,54,48,51,52,52,51,32,56,76,69,68,54,79,77,76,79,73,80,80,74,76,63,93,88,79,65,86,74,76,86,72,80,79,87,76,81,76,74,82,79,77,83,82,79,77,72,89,126

Radius of gyration: 43.69 Å; Cα contacts (8 Å, |Δi|>4): 83; chains: 1; bounding box: 129×89×117 Å

Mean predicted aligned error: 24.02 Å

Secondary structure (DSSP, 8-state):
-HHHHHHHHHHHHHHHHHHHHHHHHHHHHHHTS-GGGTS--HHHHTT-TTS--GGGGS-HHHHHHHHHHHHHHHH-GGG---HHHHHHHHHHHHHHHHHHHHTTTTTS--S-------------------------------------------PPPP---HHHHHHHHHHHHHHHHHHTT-TTS--SS--SHHHHHHHHHHHHHHHHHHHHHHHHTT--------------------PPPPS-----S----TT----S------------SHHHHHHHHHHHHHHHHHHHHH-HHHHHHHHHHHHHHHHHHHHTT------HHHHHHHHHHHHHHHHHHHHHHHHHHHHHHHHHHHHHHHHHHHHHHHHHHHHHHHTT---PPPP-PPPTTTS-----S-----PPPPP--PPP-

InterPro domains:
  IPR007019 Surfeit locus 6 [PTHR14369] (17-400)
  IPR029188 Ribosomal RNA-processing protein 14, N-terminal [PF15459] (18-77)
  IPR029190 Ribosomal RNA-processing protein 14/surfeit locus protein 6, C-terminal domain [PF04935] (195-379)

pLDDT: mean 71.87, std 21.4, range [27.38, 98.56]